Protein AF-A0AAN6SWM1-F1 (afdb_monomer_lite)

Foldseek 3Di:
DDDDLDQAFDLPPPFRGGDDDDDDPPDQDDPVPDDPNDVQSVCVSQVAPHVVGNPRDPDDGSVRVVCVLLVVDPFDAPPQWFFDAWQDDDPNHRDIDGCVRDVCGVVCDQLVLTGGNRVVVVVVVCVVSVVVVVLSVCCVVVVVADSVCPPPPPDDDDPDPPDDPPDDPDPVCVLVNVVVCVVCVVVDDQDAQDLVVLLVLLVVQLVVLVVLLVCCQQALVSVLVQLVLQVLLAPQCFAAPVRHGRPCVDPVNVLVVLLVSNLCSNLVSVVSSLLSVVLSVLSVVLNVLCVVCVVPDGSVDADDPSNLLSLLLSLVSLVVVLLVLLVVLVSRLCSHPLNVVQKHWHPDPDNPDIDMDGDPPDDDDPLRVLLVVLSCLSRVPDVSCVSCPQQNSLVVNSVSCVSPVVSVSSADPVSVVSSVVNNSSSVSVSSLCSNPPNNSSSVVVCPVCVVVSVVVSVVSVVVSVVVVCVSPDPVNSVCSVLVDCPPVQSPQPPVDDDDPVNVVSNVSNSVSSVSD

Radius of gyration: 28.06 Å; chains: 1; bounding box: 80×70×76 Å

Sequence (516 aa):
MQFRNDYRFNPFGPDGELHPLPPDDGTGPSLDDWDRDDPLSFFKLLNAGQPGGLPMPEMMDPSEVRKLVTKAIVPIILNCYVVMLNGMTGPDYDKLVAWEDHEDAFDWMHTRKQFLPGEALDILEAQDRLMKFLVHYCEKLLHDIPAADLLGDKYPVQPEPVLRSGVEPDGFDSLAVMAVMAEEAPYRPPGRLDFGRIESLLAARTSAAEDHFWSLREDSSSFNDQLLTYEEHRQEMMKDTVGKPHPALQVTKIDLFWERVIGNVLLGSHVELEVFEVLRRQAEELKRLQAKYEATLSPLKDLPQECLVAILRFRYFINQLAKDWLNDLKAMVVASLPMRSFFVRMPAEDLKMISIMGKPGLKQNAVERELIWLLQTLWEDRTDLFFARMPIIVDELERLLCAEPRARKLISGYVAGRIGDLSIMCECLRHLDIYQPWANGYENASVDREDGIKKDLDAWRDGCRGIVSTLKSKTVLTHFKLAHPTDKRFSYPTEKRRTKETVEALRQAEANLDAF

Structure (mmCIF, N/CA/C/O backbone):
data_AF-A0AAN6SWM1-F1
#
_entry.id   AF-A0AAN6SWM1-F1
#
loop_
_atom_site.group_PDB
_atom_site.id
_atom_site.type_symbol
_atom_site.label_atom_id
_atom_site.label_alt_id
_atom_site.label_comp_id
_atom_site.label_asym_id
_atom_site.label_entity_id
_atom_site.label_seq_id
_atom_site.pdbx_PDB_ins_code
_atom_site.Cartn_x
_atom_site.Cartn_y
_atom_site.Cartn_z
_atom_site.occupancy
_atom_site.B_iso_or_equiv
_atom_site.auth_seq_id
_atom_site.auth_comp_id
_atom_site.auth_asym_id
_atom_site.auth_atom_id
_atom_site.pdbx_PDB_model_num
ATOM 1 N N . MET A 1 1 ? -4.529 -32.699 -8.839 1.00 28.41 1 MET A N 1
ATOM 2 C CA . MET A 1 1 ? -3.334 -32.874 -7.992 1.00 28.41 1 MET A CA 1
ATOM 3 C C . MET A 1 1 ? -3.693 -32.426 -6.587 1.00 28.41 1 MET A C 1
ATOM 5 O O . MET A 1 1 ? -4.240 -31.342 -6.450 1.00 28.41 1 MET A O 1
ATOM 9 N N . GLN A 1 2 ? -3.513 -33.277 -5.576 1.00 21.08 2 GLN A N 1
ATOM 10 C CA . GLN A 1 2 ? -3.610 -32.856 -4.174 1.00 21.08 2 GLN A CA 1
ATOM 11 C C . GLN A 1 2 ? -2.311 -32.130 -3.811 1.00 21.08 2 GLN A C 1
ATOM 13 O O . GLN A 1 2 ? -1.235 -32.643 -4.104 1.00 21.08 2 GLN A O 1
ATOM 18 N N . PHE A 1 3 ? -2.424 -30.940 -3.222 1.00 25.34 3 PHE A N 1
ATOM 19 C CA . PHE A 1 3 ? -1.291 -30.120 -2.795 1.00 25.34 3 PHE A CA 1
ATOM 20 C C . PHE A 1 3 ? -0.489 -30.837 -1.696 1.00 25.34 3 PHE A C 1
ATOM 22 O O . PHE A 1 3 ? -1.066 -31.296 -0.705 1.00 25.34 3 PHE A O 1
ATOM 29 N N . ARG A 1 4 ? 0.833 -30.952 -1.875 1.00 30.03 4 ARG A N 1
ATOM 30 C CA . ARG A 1 4 ? 1.756 -31.330 -0.796 1.00 30.03 4 ARG A CA 1
ATOM 31 C C . ARG A 1 4 ? 1.927 -30.118 0.127 1.00 30.03 4 ARG A C 1
ATOM 33 O O . ARG A 1 4 ? 2.195 -29.024 -0.345 1.00 30.03 4 ARG A O 1
ATOM 40 N N . ASN A 1 5 ? 1.723 -30.326 1.428 1.00 31.59 5 ASN A N 1
ATOM 41 C CA . ASN A 1 5 ? 1.763 -29.299 2.480 1.00 31.59 5 ASN A CA 1
ATOM 42 C C . ASN A 1 5 ? 3.121 -29.252 3.219 1.00 31.59 5 ASN A C 1
ATOM 44 O O . ASN A 1 5 ? 3.194 -28.711 4.321 1.00 31.59 5 ASN A O 1
ATOM 48 N N . ASP A 1 6 ? 4.175 -29.878 2.690 1.00 41.06 6 ASP A N 1
ATOM 49 C CA . ASP A 1 6 ? 5.495 -29.958 3.322 1.00 41.06 6 ASP A CA 1
ATOM 50 C C . ASP A 1 6 ? 6.539 -29.107 2.582 1.00 41.06 6 ASP A C 1
ATOM 52 O O . ASP A 1 6 ? 7.393 -29.631 1.879 1.00 41.06 6 ASP A O 1
ATOM 56 N N . TYR A 1 7 ? 6.475 -27.785 2.768 1.00 44.16 7 TYR A N 1
ATOM 57 C CA . TYR A 1 7 ? 7.460 -26.821 2.256 1.00 44.16 7 TYR A CA 1
ATOM 58 C C . TYR A 1 7 ? 8.823 -26.980 2.962 1.00 44.16 7 TYR A C 1
ATOM 60 O O . TYR A 1 7 ? 8.872 -27.119 4.189 1.00 44.16 7 TYR A O 1
ATOM 68 N N . ARG A 1 8 ? 9.934 -26.983 2.203 1.00 52.03 8 ARG A N 1
ATOM 69 C CA . ARG A 1 8 ? 11.279 -27.362 2.703 1.00 52.03 8 ARG A CA 1
ATOM 70 C C . ARG A 1 8 ? 12.366 -26.292 2.633 1.00 52.03 8 ARG A C 1
ATOM 72 O O . ARG A 1 8 ? 13.449 -26.548 3.158 1.00 52.03 8 ARG A O 1
ATOM 79 N N . PHE A 1 9 ? 12.091 -25.132 2.037 1.00 39.16 9 PHE A N 1
ATOM 80 C CA . PHE A 1 9 ? 13.035 -24.021 1.896 1.00 39.16 9 PHE A CA 1
ATOM 81 C C . PHE A 1 9 ? 12.544 -22.786 2.662 1.00 39.16 9 PHE A C 1
ATOM 83 O O . PHE A 1 9 ? 11.415 -22.337 2.480 1.00 39.16 9 PHE A O 1
ATOM 90 N N . ASN A 1 10 ? 13.397 -22.234 3.528 1.00 46.81 10 ASN A N 1
ATOM 91 C CA . ASN A 1 10 ? 13.127 -20.998 4.264 1.00 46.81 10 ASN A CA 1
ATOM 92 C C . ASN A 1 10 ? 14.162 -19.923 3.879 1.00 46.81 10 ASN A C 1
ATOM 94 O O . ASN A 1 10 ? 15.235 -19.881 4.492 1.00 46.81 10 ASN A O 1
ATOM 98 N N . PRO A 1 11 ? 13.861 -19.026 2.920 1.00 41.19 11 PRO A N 1
ATOM 99 C CA . PRO A 1 11 ? 14.803 -17.998 2.467 1.00 41.19 11 PRO A CA 1
ATOM 100 C C . PRO A 1 11 ? 15.173 -16.966 3.550 1.00 41.19 11 PRO A C 1
ATOM 102 O O . PRO A 1 11 ? 16.158 -16.240 3.396 1.00 41.19 11 PRO A O 1
ATOM 105 N N . PHE A 1 12 ? 14.432 -16.920 4.662 1.00 40.94 12 PHE A N 1
ATOM 106 C CA . PHE A 1 12 ? 14.623 -15.976 5.770 1.00 40.94 12 PHE A CA 1
ATOM 107 C C . PHE A 1 12 ? 15.213 -16.623 7.036 1.00 40.94 12 PHE A C 1
ATOM 109 O O . PHE A 1 12 ? 15.405 -15.948 8.051 1.00 40.94 12 PHE A O 1
ATOM 116 N N . GLY A 1 13 ? 15.537 -17.920 6.996 1.00 42.31 13 GLY A N 1
ATOM 117 C CA . GLY A 1 13 ? 16.310 -18.584 8.044 1.00 42.31 13 GLY A CA 1
ATOM 118 C C . GLY A 1 13 ? 17.751 -18.052 8.111 1.00 42.31 13 GLY A C 1
ATOM 119 O O . GLY A 1 13 ? 18.258 -17.522 7.116 1.00 42.31 13 GLY A O 1
ATOM 120 N N . PRO A 1 14 ? 18.448 -18.204 9.255 1.00 37.59 14 PRO A N 1
ATOM 121 C CA . PRO A 1 14 ? 19.836 -17.750 9.392 1.00 37.59 14 PRO A CA 1
ATOM 122 C C . PRO A 1 14 ? 20.743 -18.309 8.277 1.00 37.59 14 PRO A C 1
ATOM 124 O O . PRO A 1 14 ? 21.562 -17.562 7.734 1.00 37.59 14 PRO A O 1
ATOM 127 N N . ASP A 1 15 ? 20.478 -19.546 7.836 1.00 39.56 15 ASP A N 1
ATOM 128 C CA . ASP A 1 15 ? 21.304 -20.276 6.865 1.00 39.56 15 ASP A CA 1
ATOM 129 C C . ASP A 1 15 ? 20.562 -20.741 5.591 1.00 39.56 15 ASP A C 1
ATOM 131 O O . ASP A 1 15 ? 21.163 -21.398 4.750 1.00 39.56 15 ASP A O 1
ATOM 135 N N . GLY A 1 16 ? 19.274 -20.414 5.406 1.00 41.81 16 GLY A N 1
ATOM 136 C CA . GLY A 1 16 ? 18.518 -20.892 4.232 1.00 41.81 16 GLY A CA 1
ATOM 137 C C . GLY A 1 16 ? 18.381 -22.423 4.166 1.00 41.81 16 GLY A C 1
ATOM 138 O O . GLY A 1 16 ? 18.566 -23.015 3.107 1.00 41.81 16 GLY A O 1
ATOM 139 N N . GLU A 1 17 ? 18.139 -23.078 5.308 1.00 41.09 17 GLU A N 1
ATOM 140 C CA . GLU A 1 17 ? 18.236 -24.538 5.443 1.00 41.09 17 GLU A CA 1
ATOM 141 C C . GLU A 1 17 ? 17.184 -25.307 4.615 1.00 41.09 17 GLU A C 1
ATOM 143 O O . GLU A 1 17 ? 15.992 -25.003 4.670 1.00 41.09 17 GLU A O 1
ATOM 148 N N . LEU A 1 18 ? 17.640 -26.349 3.906 1.00 41.22 18 LEU A N 1
ATOM 149 C CA . LEU A 1 18 ? 16.820 -27.368 3.237 1.00 41.22 18 LEU A CA 1
ATOM 150 C C . LEU A 1 18 ? 16.525 -28.534 4.199 1.00 41.22 18 LEU A C 1
ATOM 152 O O . LEU A 1 18 ? 17.447 -29.109 4.786 1.00 41.22 18 LEU A O 1
ATOM 156 N N . HIS A 1 19 ? 15.262 -28.948 4.332 1.00 40.94 19 HIS A N 1
ATOM 157 C CA . HIS A 1 19 ? 14.921 -30.181 5.060 1.00 40.94 19 HIS A CA 1
ATOM 158 C C . HIS A 1 19 ? 15.366 -31.457 4.296 1.00 40.94 19 HIS A C 1
ATOM 160 O O . HIS A 1 19 ? 15.303 -31.484 3.066 1.00 40.94 19 HIS A O 1
ATOM 166 N N . PRO A 1 20 ? 15.787 -32.546 4.982 1.00 39.88 20 PRO A N 1
ATOM 167 C CA . PRO A 1 20 ? 16.290 -33.758 4.324 1.00 39.88 20 PRO A CA 1
ATOM 168 C C . PRO A 1 20 ? 15.231 -34.476 3.471 1.00 39.88 20 PRO A C 1
ATOM 170 O O . PRO A 1 20 ? 14.063 -34.550 3.852 1.00 39.88 20 PRO A O 1
ATOM 173 N N . LEU A 1 21 ? 15.657 -35.071 2.350 1.00 44.38 21 LEU A N 1
ATOM 174 C CA . LEU A 1 21 ? 14.799 -35.878 1.474 1.00 44.38 21 LEU A CA 1
ATOM 175 C C . LEU A 1 21 ? 14.307 -37.167 2.173 1.00 44.38 21 LEU A C 1
ATOM 177 O O . LEU A 1 21 ? 15.077 -37.782 2.919 1.00 44.38 21 LEU A O 1
ATOM 181 N N . PRO A 1 22 ? 13.064 -37.627 1.918 1.00 40.44 22 PRO A N 1
ATOM 182 C CA . PRO A 1 22 ? 12.662 -38.991 2.239 1.00 40.44 22 PRO A CA 1
ATOM 183 C C . PRO A 1 22 ? 13.507 -39.997 1.434 1.00 40.44 22 PRO A C 1
ATOM 185 O O . PRO A 1 22 ? 14.000 -39.660 0.356 1.00 40.44 22 PRO A O 1
ATOM 188 N N . PRO A 1 23 ? 13.716 -41.216 1.960 1.00 38.03 23 PRO A N 1
ATOM 189 C CA . PRO A 1 23 ? 14.554 -42.220 1.315 1.00 38.03 23 PRO A CA 1
ATOM 190 C C . PRO A 1 23 ? 13.998 -42.642 -0.052 1.00 38.03 23 PRO A C 1
ATOM 192 O O . PRO A 1 23 ? 12.800 -42.877 -0.191 1.00 38.03 23 PRO A O 1
ATOM 195 N N . ASP A 1 24 ? 14.914 -42.744 -1.015 1.00 44.47 24 ASP A N 1
ATOM 196 C CA . ASP A 1 24 ? 14.725 -43.144 -2.414 1.00 44.47 24 ASP A CA 1
ATOM 197 C C . ASP A 1 24 ? 14.036 -44.520 -2.521 1.00 44.47 24 ASP A C 1
ATOM 199 O O . ASP A 1 24 ? 14.539 -45.516 -1.990 1.00 44.47 24 ASP A O 1
ATOM 203 N N . ASP A 1 25 ? 12.869 -44.575 -3.168 1.00 42.78 25 ASP A N 1
ATOM 204 C CA . ASP A 1 25 ? 12.069 -45.791 -3.362 1.00 42.78 25 ASP A CA 1
ATOM 205 C C . ASP A 1 25 ? 12.400 -46.535 -4.669 1.00 42.78 25 ASP A C 1
ATOM 207 O O . ASP A 1 25 ? 11.797 -47.568 -4.973 1.00 42.78 25 ASP A O 1
ATOM 211 N N . GLY A 1 26 ? 13.425 -46.090 -5.407 1.00 42.19 26 GLY A N 1
ATOM 212 C CA . GLY A 1 26 ? 13.974 -46.816 -6.552 1.00 42.19 26 GLY A CA 1
ATOM 213 C C . GLY A 1 26 ? 13.126 -46.739 -7.822 1.00 42.19 26 GLY A C 1
ATOM 214 O O . GLY A 1 26 ? 13.437 -47.417 -8.806 1.00 42.19 26 GLY A O 1
ATOM 215 N N . THR A 1 27 ? 12.085 -45.908 -7.842 1.00 43.12 27 THR A N 1
ATOM 216 C CA . THR A 1 27 ? 11.450 -45.458 -9.082 1.00 43.12 27 THR A CA 1
ATOM 217 C C . THR A 1 27 ? 12.190 -44.227 -9.599 1.00 43.12 27 THR A C 1
ATOM 219 O O . THR A 1 27 ? 12.358 -43.251 -8.881 1.00 43.12 27 THR A O 1
ATOM 222 N N . GLY A 1 28 ? 12.701 -44.286 -10.835 1.00 44.62 28 GLY A N 1
ATOM 223 C CA . GLY A 1 28 ? 13.412 -43.157 -11.448 1.00 44.62 28 GLY A CA 1
ATOM 224 C C . GLY A 1 28 ? 12.576 -41.865 -11.419 1.00 44.62 28 GLY A C 1
ATOM 225 O O . GLY A 1 28 ? 11.347 -41.945 -11.431 1.00 44.62 28 GLY A O 1
ATOM 226 N N . PRO A 1 29 ? 13.217 -40.685 -11.379 1.00 42.75 29 PRO A N 1
ATOM 227 C CA . PRO A 1 29 ? 12.541 -39.446 -11.008 1.00 42.75 29 PRO A CA 1
ATOM 228 C C . PRO A 1 29 ? 11.472 -39.037 -12.034 1.00 42.75 29 PRO A C 1
ATOM 230 O O . PRO A 1 29 ? 11.762 -38.904 -13.225 1.00 42.75 29 PRO A O 1
ATOM 233 N N . SER A 1 30 ? 10.241 -38.823 -11.559 1.00 47.06 30 SER A N 1
ATOM 234 C CA . SER A 1 30 ? 9.141 -38.221 -12.320 1.00 47.06 30 SER A CA 1
ATOM 235 C C . SER A 1 30 ? 9.148 -36.699 -12.144 1.00 47.06 30 SER A C 1
ATOM 237 O O . SER A 1 30 ? 9.425 -36.201 -11.057 1.00 47.06 30 SER A O 1
ATOM 239 N N . LEU A 1 31 ? 8.784 -35.944 -13.188 1.00 46.75 31 LEU A N 1
ATOM 240 C CA . LEU A 1 31 ? 8.546 -34.491 -13.102 1.00 46.75 31 LEU A CA 1
ATOM 241 C C . LEU A 1 31 ? 7.454 -34.131 -12.076 1.00 46.75 31 LEU A C 1
ATOM 243 O O . LEU A 1 31 ? 7.448 -33.015 -11.563 1.00 46.75 31 LEU A O 1
ATOM 247 N N . ASP A 1 32 ? 6.570 -35.078 -11.747 1.00 48.16 32 ASP A N 1
ATOM 248 C CA . ASP A 1 32 ? 5.532 -34.914 -10.723 1.00 48.16 32 ASP A CA 1
ATOM 249 C C . ASP A 1 32 ? 6.088 -34.885 -9.283 1.00 48.16 32 ASP A C 1
ATOM 251 O O . ASP A 1 32 ? 5.387 -34.445 -8.371 1.00 48.16 32 ASP A O 1
ATOM 255 N N . ASP A 1 33 ? 7.339 -35.313 -9.073 1.00 49.31 33 ASP A N 1
ATOM 256 C CA . ASP A 1 33 ? 8.024 -35.312 -7.771 1.00 49.31 33 ASP A CA 1
ATOM 257 C C . ASP A 1 33 ? 8.928 -34.082 -7.561 1.00 49.31 33 ASP A C 1
ATOM 259 O O . ASP A 1 33 ? 9.636 -33.995 -6.554 1.00 49.31 33 ASP A O 1
ATOM 263 N N . TRP A 1 34 ? 8.912 -33.125 -8.498 1.00 51.28 34 TRP A N 1
ATOM 264 C CA . TRP A 1 34 ? 9.689 -31.889 -8.412 1.00 51.28 34 TRP A CA 1
ATOM 265 C C . TRP A 1 34 ? 9.189 -30.973 -7.283 1.00 51.28 34 TRP A C 1
ATOM 267 O O . TRP A 1 34 ? 8.040 -30.524 -7.279 1.00 51.28 34 TRP A O 1
ATOM 277 N N . ASP A 1 35 ? 10.090 -30.651 -6.352 1.00 54.03 35 ASP A N 1
ATOM 278 C CA . ASP A 1 35 ? 9.889 -29.624 -5.333 1.00 54.03 35 ASP A CA 1
ATOM 279 C C . ASP A 1 35 ? 10.167 -28.231 -5.923 1.00 54.03 35 ASP A C 1
ATOM 281 O O . ASP A 1 35 ? 11.312 -27.879 -6.225 1.00 54.03 35 ASP A O 1
ATOM 285 N N . ARG A 1 36 ? 9.105 -27.437 -6.099 1.00 47.22 36 ARG A N 1
ATOM 286 C CA . ARG A 1 36 ? 9.170 -26.089 -6.686 1.00 47.22 36 ARG A CA 1
ATOM 287 C C . ARG A 1 36 ? 9.985 -25.105 -5.842 1.00 47.22 36 ARG A C 1
ATOM 289 O O . ARG A 1 36 ? 10.477 -24.128 -6.401 1.00 47.22 36 ARG A O 1
ATOM 296 N N . ASP A 1 37 ? 10.173 -25.391 -4.554 1.00 42.38 37 ASP A N 1
ATOM 297 C CA . ASP A 1 37 ? 10.917 -24.539 -3.624 1.00 42.38 37 ASP A CA 1
ATOM 298 C C . ASP A 1 37 ? 12.392 -24.950 -3.478 1.00 42.38 37 ASP A C 1
ATOM 300 O O . ASP A 1 37 ? 13.190 -24.192 -2.926 1.00 42.38 37 ASP A O 1
ATOM 304 N N . ASP A 1 38 ? 12.786 -26.118 -4.004 1.00 51.94 38 ASP A N 1
ATOM 305 C CA . ASP A 1 38 ? 14.187 -26.527 -4.132 1.00 51.94 38 ASP A CA 1
ATOM 306 C C . ASP A 1 38 ? 14.607 -26.530 -5.612 1.00 51.94 38 ASP A C 1
ATOM 308 O O . ASP A 1 38 ? 14.530 -27.568 -6.285 1.00 51.94 38 ASP A O 1
ATOM 312 N N . PRO A 1 39 ? 15.114 -25.403 -6.145 1.00 54.12 39 PRO A N 1
ATOM 313 C CA . PRO A 1 39 ? 15.601 -25.358 -7.517 1.00 54.12 39 PRO A CA 1
ATOM 314 C C . PRO A 1 39 ? 16.728 -26.376 -7.773 1.00 54.12 39 PRO A C 1
ATOM 316 O O . PRO A 1 39 ? 16.870 -26.841 -8.903 1.00 54.12 39 PRO A O 1
ATOM 319 N N . LEU A 1 40 ? 17.496 -26.806 -6.757 1.00 57.34 40 LEU A N 1
ATOM 320 C CA . LEU A 1 40 ? 18.532 -27.838 -6.926 1.00 57.34 40 LEU A CA 1
ATOM 321 C C . LEU A 1 40 ? 17.933 -29.222 -7.186 1.00 57.34 40 LEU A C 1
ATOM 323 O O . LEU A 1 40 ? 18.541 -30.011 -7.918 1.00 57.34 40 LEU A O 1
ATOM 327 N N . SER A 1 41 ? 16.765 -29.529 -6.612 1.00 60.03 41 SER A N 1
ATOM 328 C CA . SER A 1 41 ? 16.040 -30.775 -6.889 1.00 60.03 41 SER A CA 1
ATOM 329 C C . SER A 1 41 ? 15.690 -30.878 -8.374 1.00 60.03 41 SER A C 1
ATOM 331 O O . SER A 1 41 ? 15.884 -31.931 -8.981 1.00 60.03 41 SER A O 1
ATOM 333 N N . PHE A 1 42 ? 15.313 -29.753 -8.986 1.00 61.47 42 PHE A N 1
ATOM 334 C CA . PHE A 1 42 ? 15.018 -29.653 -10.410 1.00 61.47 42 PHE A CA 1
ATOM 335 C C . PHE A 1 42 ? 16.249 -29.890 -11.286 1.00 61.47 42 PHE A C 1
ATOM 337 O O . PHE A 1 42 ? 16.209 -30.693 -12.218 1.00 61.47 42 PHE A O 1
ATOM 344 N N . PHE A 1 43 ? 17.376 -29.242 -10.972 1.00 60.72 43 PHE A N 1
ATOM 345 C CA . PHE A 1 43 ? 18.620 -29.439 -11.723 1.00 60.72 43 PHE A CA 1
ATOM 346 C C . PHE A 1 43 ? 19.096 -30.896 -11.659 1.00 60.72 43 PHE A C 1
ATOM 348 O O . PHE A 1 43 ? 19.501 -31.456 -12.678 1.00 60.72 43 PHE A O 1
ATOM 355 N N . LYS A 1 44 ? 18.972 -31.554 -10.499 1.00 65.25 44 LYS A N 1
ATOM 356 C CA . LYS A 1 44 ? 19.257 -32.992 -10.361 1.00 65.25 44 LYS A CA 1
ATOM 357 C C . LYS A 1 44 ? 18.313 -33.849 -11.209 1.00 65.25 44 LYS A C 1
ATOM 359 O O . LYS A 1 44 ? 18.775 -34.798 -11.838 1.00 65.25 44 LYS A O 1
ATOM 364 N N . LEU A 1 45 ? 17.029 -33.489 -11.278 1.00 63.16 45 LEU A N 1
ATOM 365 C CA . LEU A 1 45 ? 16.019 -34.161 -12.106 1.00 63.16 45 LEU A CA 1
ATOM 366 C C . LEU A 1 45 ? 16.344 -34.075 -13.609 1.00 63.16 45 LEU A C 1
ATOM 368 O O . LEU A 1 45 ? 16.068 -35.002 -14.368 1.00 63.16 45 LEU A O 1
ATOM 372 N N . LEU A 1 46 ? 17.023 -33.004 -14.030 1.00 60.53 46 LEU A N 1
ATOM 373 C CA . LEU A 1 46 ? 17.545 -32.818 -15.389 1.00 60.53 46 LEU A CA 1
ATOM 374 C C . LEU A 1 46 ? 18.925 -33.458 -15.630 1.00 60.53 46 LEU A C 1
ATOM 376 O O . LEU A 1 46 ? 19.542 -33.217 -16.668 1.00 60.53 46 LEU A O 1
ATOM 380 N N . ASN A 1 47 ? 19.416 -34.295 -14.711 1.00 62.16 47 ASN A N 1
ATOM 381 C CA . ASN A 1 47 ? 20.764 -34.876 -14.734 1.00 62.16 47 ASN A CA 1
ATOM 382 C C . ASN A 1 47 ? 21.895 -33.831 -14.719 1.00 62.16 47 ASN A C 1
ATOM 384 O O . ASN A 1 47 ? 22.989 -34.098 -15.228 1.00 62.16 47 ASN A O 1
ATOM 388 N N . ALA A 1 48 ? 21.672 -32.648 -14.138 1.00 57.44 48 ALA A N 1
ATOM 389 C CA . ALA A 1 48 ? 22.747 -31.681 -13.976 1.00 57.44 48 ALA A CA 1
ATOM 390 C C . ALA A 1 48 ? 23.826 -32.218 -13.009 1.00 57.44 48 ALA A C 1
ATOM 392 O O . ALA A 1 48 ? 23.519 -32.795 -11.966 1.00 57.44 48 ALA A O 1
ATOM 393 N N . GLY A 1 49 ? 25.101 -32.061 -13.369 1.00 57.84 49 GLY A N 1
ATOM 394 C CA . GLY A 1 49 ? 26.262 -32.578 -12.638 1.00 57.84 49 GLY A CA 1
ATOM 395 C C . GLY A 1 49 ? 26.661 -34.024 -12.971 1.00 57.84 49 GLY A C 1
ATOM 396 O O . GLY A 1 49 ? 27.670 -34.495 -12.450 1.00 57.84 49 GLY A O 1
ATOM 397 N N . GLN A 1 50 ? 25.921 -34.726 -13.840 1.00 63.53 50 GLN A N 1
ATOM 398 C CA . GLN A 1 50 ? 26.258 -36.081 -14.307 1.00 63.53 50 GLN A CA 1
ATOM 399 C C . GLN A 1 50 ? 27.045 -36.059 -15.636 1.00 63.53 50 GLN A C 1
ATOM 401 O O . GLN A 1 50 ? 26.907 -35.114 -16.417 1.00 63.53 50 GLN A O 1
ATOM 406 N N . PRO A 1 51 ? 27.855 -37.093 -15.949 1.00 46.00 51 PRO A N 1
ATOM 407 C CA . PRO A 1 51 ? 28.582 -37.175 -17.217 1.00 46.00 51 PRO A CA 1
ATOM 408 C C . PRO A 1 51 ? 27.632 -37.128 -18.426 1.00 46.00 51 PRO A C 1
ATOM 410 O O . PRO A 1 51 ? 26.799 -38.014 -18.601 1.00 46.00 51 PRO A O 1
ATOM 413 N N . GLY A 1 52 ? 27.766 -36.097 -19.265 1.00 56.12 52 GLY A N 1
ATOM 414 C CA . GLY A 1 52 ? 26.898 -35.871 -20.430 1.00 56.12 52 GLY A CA 1
ATOM 415 C C . GLY A 1 52 ? 25.589 -35.119 -20.140 1.00 56.12 52 GLY A C 1
ATOM 416 O O . GLY A 1 52 ? 24.794 -34.946 -21.061 1.00 56.12 52 GLY A O 1
ATOM 417 N N . GLY A 1 53 ? 25.362 -34.676 -18.898 1.00 55.16 53 GLY A N 1
ATOM 418 C CA . GLY A 1 53 ? 24.251 -33.802 -18.505 1.00 55.16 53 GLY A CA 1
ATOM 419 C C . GLY A 1 53 ? 24.645 -32.323 -18.406 1.00 55.16 53 GLY A C 1
ATOM 420 O O . GLY A 1 53 ? 25.789 -31.952 -18.676 1.00 55.16 53 GLY A O 1
ATOM 421 N N . LEU A 1 54 ? 23.693 -31.467 -18.015 1.00 52.03 54 LEU A N 1
ATOM 422 C CA . LEU A 1 54 ? 23.953 -30.046 -17.746 1.00 52.03 54 LEU A CA 1
ATOM 423 C C . LEU A 1 54 ? 25.049 -29.884 -16.675 1.00 52.03 54 LEU A C 1
ATOM 425 O O . LEU A 1 54 ? 25.103 -30.674 -15.736 1.00 52.03 54 LEU A O 1
ATOM 429 N N . PRO A 1 55 ? 25.917 -28.865 -16.736 1.00 59.59 55 PRO A N 1
ATOM 430 C CA . PRO A 1 55 ? 26.733 -28.520 -15.580 1.00 59.59 55 PRO A CA 1
ATOM 431 C C . PRO A 1 55 ? 25.813 -28.104 -14.426 1.00 59.59 55 PRO A C 1
ATOM 433 O O . PRO A 1 55 ? 24.837 -27.381 -14.631 1.00 59.59 55 PRO A O 1
ATOM 436 N N . MET A 1 56 ? 26.109 -28.576 -13.214 1.00 61.00 56 MET A N 1
ATOM 437 C CA . MET A 1 56 ? 25.388 -28.114 -12.030 1.00 61.00 56 MET A CA 1
ATOM 438 C C . MET A 1 56 ? 25.660 -26.612 -11.865 1.00 61.00 56 MET A C 1
ATOM 440 O O . MET A 1 56 ? 26.837 -26.235 -11.872 1.00 61.00 56 MET A O 1
ATOM 444 N N . PRO A 1 57 ? 24.632 -25.753 -11.746 1.00 57.72 57 PRO A N 1
ATOM 445 C CA . PRO A 1 57 ? 24.864 -24.337 -11.526 1.00 57.72 57 PRO A CA 1
ATOM 446 C C . PRO A 1 57 ? 25.607 -24.159 -10.206 1.00 57.72 57 PRO A C 1
ATOM 448 O O . PRO A 1 57 ? 25.195 -24.693 -9.174 1.00 57.72 57 PRO A O 1
ATOM 451 N N . GLU A 1 58 ? 26.698 -23.403 -10.235 1.00 58.75 58 GLU A N 1
ATOM 452 C CA . GLU A 1 58 ? 27.306 -22.908 -9.009 1.00 58.75 58 GLU A CA 1
ATOM 453 C C . GLU A 1 58 ? 26.341 -21.878 -8.420 1.00 58.75 58 GLU A C 1
ATOM 455 O O . GLU A 1 58 ? 26.165 -20.789 -8.975 1.00 58.75 58 GLU A O 1
ATOM 460 N N . MET A 1 59 ? 25.631 -22.289 -7.369 1.00 53.47 59 MET A N 1
ATOM 461 C CA . MET A 1 59 ? 24.707 -21.433 -6.641 1.00 53.47 59 MET A CA 1
ATOM 462 C C . MET A 1 59 ? 25.517 -20.589 -5.668 1.00 53.47 59 MET A C 1
ATOM 464 O O . MET A 1 59 ? 26.271 -21.119 -4.853 1.00 53.47 59 MET A O 1
ATOM 468 N N . MET A 1 60 ? 25.343 -19.277 -5.763 1.00 50.81 60 MET A N 1
ATOM 469 C CA . MET A 1 60 ? 25.900 -18.340 -4.801 1.00 50.81 60 MET A CA 1
ATOM 470 C C . MET A 1 60 ? 25.286 -18.629 -3.424 1.00 50.81 60 MET A C 1
ATOM 472 O O . MET A 1 60 ? 24.071 -18.818 -3.310 1.00 50.81 60 MET A O 1
ATOM 476 N N . ASP A 1 61 ? 26.118 -18.696 -2.384 1.00 56.28 61 ASP A N 1
ATOM 477 C CA . ASP A 1 61 ? 25.646 -18.954 -1.022 1.00 56.28 61 ASP A CA 1
ATOM 478 C C . ASP A 1 61 ? 24.618 -17.877 -0.613 1.00 56.28 61 ASP A C 1
ATOM 480 O O . ASP A 1 61 ? 24.798 -16.707 -0.967 1.00 56.28 61 ASP A O 1
ATOM 484 N N . PRO A 1 62 ? 23.551 -18.193 0.147 1.00 49.06 62 PRO A N 1
ATOM 485 C CA . PRO A 1 62 ? 22.575 -17.191 0.579 1.00 49.06 62 PRO A CA 1
ATOM 486 C C . PRO A 1 62 ? 23.207 -15.971 1.267 1.00 49.06 62 PRO A C 1
ATOM 488 O O . PRO A 1 62 ? 22.712 -14.850 1.133 1.00 49.06 62 PRO A O 1
ATOM 491 N N . SER A 1 63 ? 24.329 -16.140 1.977 1.00 47.94 63 SER A N 1
ATOM 492 C CA . SER A 1 63 ? 25.084 -15.019 2.545 1.00 47.94 63 SER A CA 1
ATOM 493 C C . SER A 1 63 ? 25.761 -14.152 1.481 1.00 47.94 63 SER A C 1
ATOM 495 O O . SER A 1 63 ? 25.860 -12.942 1.669 1.00 47.94 63 SER A O 1
ATOM 497 N N . GLU A 1 64 ? 26.194 -14.725 0.363 1.00 54.47 64 GLU A N 1
ATOM 498 C CA . GLU A 1 64 ? 26.764 -14.008 -0.776 1.00 54.47 64 GLU A CA 1
ATOM 499 C C . GLU A 1 64 ? 25.690 -13.320 -1.620 1.00 54.47 64 GLU A C 1
ATOM 501 O O . GLU A 1 64 ? 25.860 -12.147 -1.946 1.00 54.47 64 GLU A O 1
ATOM 506 N N . VAL A 1 65 ? 24.536 -13.959 -1.843 1.00 53.69 65 VAL A N 1
ATOM 507 C CA . VAL A 1 65 ? 23.368 -13.311 -2.468 1.00 53.69 65 VAL A CA 1
ATOM 508 C C . VAL A 1 65 ? 22.932 -12.106 -1.636 1.00 53.69 65 VAL A C 1
ATOM 510 O O . VAL A 1 65 ? 22.769 -11.007 -2.164 1.00 53.69 65 VAL A O 1
ATOM 513 N N . ARG A 1 66 ? 22.833 -12.264 -0.307 1.00 51.16 66 ARG A N 1
ATOM 514 C CA . ARG A 1 66 ? 22.557 -11.144 0.606 1.00 51.16 66 ARG A CA 1
ATOM 515 C C . ARG A 1 66 ? 23.616 -10.055 0.499 1.00 51.16 66 ARG A C 1
ATOM 517 O O . ARG A 1 66 ? 23.258 -8.882 0.473 1.00 51.16 66 ARG A O 1
ATOM 524 N N . LYS A 1 67 ? 24.904 -10.396 0.397 1.00 53.19 67 LYS A N 1
ATOM 525 C CA . LYS A 1 67 ? 25.964 -9.399 0.181 1.00 53.19 67 LYS A CA 1
ATOM 526 C C . LYS A 1 67 ? 25.810 -8.678 -1.162 1.00 53.19 67 LYS A C 1
ATOM 528 O O . LYS A 1 67 ? 26.036 -7.477 -1.213 1.00 53.19 67 LYS A O 1
ATOM 533 N N . LEU A 1 68 ? 25.395 -9.357 -2.226 1.00 54.44 68 LEU A N 1
ATOM 534 C CA . LEU A 1 68 ? 25.187 -8.745 -3.540 1.00 54.44 68 LEU A CA 1
ATOM 535 C C . LEU A 1 68 ? 23.977 -7.791 -3.528 1.00 54.44 68 LEU A C 1
ATOM 537 O O . LEU A 1 68 ? 24.094 -6.634 -3.929 1.00 54.44 68 LEU A O 1
ATOM 541 N N . VAL A 1 69 ? 22.855 -8.218 -2.936 1.00 50.06 69 VAL A N 1
ATOM 542 C CA . VAL A 1 69 ? 21.632 -7.404 -2.767 1.00 50.06 69 VAL A CA 1
ATOM 543 C C . VAL A 1 69 ? 21.861 -6.204 -1.837 1.00 50.06 69 VAL A C 1
ATOM 545 O O . VAL A 1 69 ? 21.367 -5.107 -2.094 1.00 50.06 69 VAL A O 1
ATOM 548 N N . THR A 1 70 ? 22.665 -6.369 -0.783 1.00 50.06 70 THR A N 1
ATOM 549 C CA . THR A 1 70 ? 23.035 -5.282 0.148 1.00 50.06 70 THR A CA 1
ATOM 550 C C . THR A 1 70 ? 24.179 -4.398 -0.358 1.00 50.06 70 THR A C 1
ATOM 552 O O . THR A 1 70 ? 24.586 -3.475 0.348 1.00 50.06 70 THR A O 1
ATOM 555 N N . LYS A 1 71 ? 24.695 -4.639 -1.576 1.00 52.66 71 LYS A N 1
ATOM 556 C CA . LYS A 1 71 ? 25.872 -3.959 -2.158 1.00 52.66 71 LYS A CA 1
ATOM 557 C C . LYS A 1 71 ? 27.177 -4.144 -1.365 1.00 52.66 71 LYS A C 1
ATOM 559 O O . LYS A 1 71 ? 28.111 -3.361 -1.514 1.00 52.66 71 LYS A O 1
ATOM 564 N N . ALA A 1 72 ? 27.260 -5.166 -0.517 1.00 45.06 72 ALA A N 1
ATOM 565 C CA . ALA A 1 72 ? 28.491 -5.573 0.155 1.00 45.06 72 ALA A CA 1
ATOM 566 C C . ALA A 1 72 ? 29.475 -6.298 -0.789 1.00 45.06 72 ALA A C 1
ATOM 568 O O . ALA A 1 72 ? 30.668 -6.341 -0.492 1.00 45.06 72 ALA A O 1
ATOM 569 N N . ILE A 1 73 ? 29.003 -6.823 -1.928 1.00 48.75 73 ILE A N 1
ATOM 570 C CA . ILE A 1 73 ? 29.843 -7.181 -3.083 1.00 48.75 73 ILE A CA 1
ATOM 571 C C . ILE A 1 73 ? 29.712 -6.060 -4.117 1.00 48.75 73 ILE A C 1
ATOM 573 O O . ILE A 1 73 ? 28.608 -5.718 -4.536 1.00 48.75 73 ILE A O 1
ATOM 577 N N . VAL A 1 74 ? 30.845 -5.475 -4.500 1.00 58.22 74 VAL A N 1
ATOM 578 C CA . VAL A 1 74 ? 30.924 -4.449 -5.544 1.00 58.22 74 VAL A CA 1
ATOM 579 C C . VAL A 1 74 ? 31.305 -5.157 -6.847 1.00 58.22 74 VAL A C 1
ATOM 581 O O . VAL A 1 74 ? 32.367 -5.786 -6.870 1.00 58.22 74 VAL A O 1
ATOM 584 N N . PRO A 1 75 ? 30.481 -5.083 -7.910 1.00 63.41 75 PRO A N 1
ATOM 585 C CA . PRO A 1 75 ? 30.827 -5.646 -9.211 1.00 63.41 75 PRO A CA 1
ATOM 586 C C . PRO A 1 75 ? 32.181 -5.124 -9.695 1.00 63.41 75 PRO A C 1
ATOM 588 O O . PRO A 1 75 ? 32.569 -3.996 -9.379 1.00 63.41 75 PRO A O 1
ATOM 591 N N . ILE A 1 76 ? 32.911 -5.932 -10.467 1.00 70.06 76 ILE A N 1
ATOM 592 C CA . ILE A 1 76 ? 34.238 -5.555 -10.969 1.00 70.06 76 ILE A CA 1
ATOM 593 C C . ILE A 1 76 ? 34.134 -4.244 -11.763 1.00 70.06 76 ILE A C 1
ATOM 595 O O . ILE A 1 76 ? 33.406 -4.144 -12.751 1.00 70.06 76 ILE A O 1
ATOM 599 N N . ILE A 1 77 ? 34.881 -3.227 -11.332 1.00 71.31 77 ILE A N 1
ATOM 600 C CA . ILE A 1 77 ? 34.885 -1.912 -11.976 1.00 71.31 77 ILE A CA 1
ATOM 601 C C . ILE A 1 77 ? 36.009 -1.876 -13.008 1.00 71.31 77 ILE A C 1
ATOM 603 O O . ILE A 1 77 ? 37.188 -1.839 -12.656 1.00 71.31 77 ILE A O 1
ATOM 607 N N . LEU A 1 78 ? 35.642 -1.821 -14.286 1.00 81.94 78 LEU A N 1
ATOM 608 C CA . LEU A 1 78 ? 36.546 -1.387 -15.344 1.00 81.94 78 LEU A CA 1
ATOM 609 C C . LEU A 1 78 ? 36.306 0.108 -15.586 1.00 81.94 78 LEU A C 1
ATOM 611 O O . LEU A 1 78 ? 35.293 0.508 -16.157 1.00 81.94 78 LEU A O 1
ATOM 615 N N . ASN A 1 79 ? 37.221 0.931 -15.073 1.00 81.19 79 ASN A N 1
ATOM 616 C CA . ASN A 1 79 ? 37.077 2.384 -15.079 1.00 81.19 79 ASN A CA 1
ATOM 617 C C . ASN A 1 79 ? 37.074 2.955 -16.505 1.00 81.19 79 ASN A C 1
ATOM 619 O O . ASN A 1 79 ? 37.871 2.524 -17.331 1.00 81.19 79 ASN A O 1
ATOM 623 N N . CYS A 1 80 ? 36.247 3.973 -16.742 1.00 86.69 80 CYS A N 1
ATOM 624 C CA . CYS A 1 80 ? 36.066 4.653 -18.028 1.00 86.69 80 CYS A CA 1
ATOM 625 C C . CYS A 1 80 ? 35.360 3.855 -19.140 1.00 86.69 80 CYS A C 1
ATOM 627 O O . CYS A 1 80 ? 35.476 4.220 -20.310 1.00 86.69 80 CYS A O 1
ATOM 629 N N . TYR A 1 81 ? 34.620 2.798 -18.794 1.00 88.50 81 TYR A N 1
ATOM 630 C CA . TYR A 1 81 ? 33.858 2.005 -19.760 1.00 88.50 81 TYR A CA 1
ATOM 631 C C . TYR A 1 81 ? 32.413 1.775 -19.318 1.00 88.50 81 TYR A C 1
ATOM 633 O O . TYR A 1 81 ? 32.097 1.772 -18.127 1.00 88.50 81 TYR A O 1
ATOM 641 N N . VAL A 1 82 ? 31.551 1.532 -20.301 1.00 89.19 82 VAL A N 1
ATOM 642 C CA . VAL A 1 82 ? 30.174 1.048 -20.139 1.00 89.19 82 VAL A CA 1
ATOM 643 C C . VAL A 1 82 ? 29.912 -0.089 -21.119 1.00 89.19 82 VAL A C 1
ATOM 645 O O . VAL A 1 82 ? 30.562 -0.174 -22.161 1.00 89.19 82 VAL A O 1
ATOM 648 N N . VAL A 1 83 ? 28.962 -0.961 -20.796 1.00 89.56 83 VAL A N 1
ATOM 649 C CA . VAL A 1 83 ? 28.501 -2.022 -21.699 1.00 89.56 83 VAL A CA 1
ATOM 650 C C . VAL A 1 83 ? 27.062 -1.745 -22.106 1.00 89.56 83 VAL A C 1
ATOM 652 O O . VAL A 1 83 ? 26.199 -1.519 -21.255 1.00 89.56 83 VAL A O 1
ATOM 655 N N . MET A 1 84 ? 26.805 -1.763 -23.414 1.00 87.69 84 MET A N 1
ATOM 656 C CA . MET A 1 84 ? 25.473 -1.535 -23.967 1.00 87.69 84 MET A CA 1
ATOM 657 C C . MET A 1 84 ? 24.665 -2.834 -23.992 1.00 87.69 84 MET A C 1
ATOM 659 O O . MET A 1 84 ? 25.008 -3.773 -24.706 1.00 87.69 84 MET A O 1
ATOM 663 N N . LEU A 1 85 ? 23.566 -2.871 -23.238 1.00 85.06 85 LEU A N 1
ATOM 664 C CA . LEU A 1 85 ? 22.614 -3.991 -23.229 1.00 85.06 85 LEU A CA 1
ATOM 665 C C . LEU A 1 85 ? 21.184 -3.494 -23.480 1.00 85.06 85 LEU A C 1
ATOM 667 O O . LEU A 1 85 ? 20.460 -4.037 -24.315 1.00 85.06 85 LEU A O 1
ATOM 671 N N . ASN A 1 86 ? 20.771 -2.426 -22.792 1.00 81.50 86 ASN A N 1
ATOM 672 C CA . ASN A 1 86 ? 19.397 -1.936 -22.852 1.00 81.50 86 ASN A CA 1
ATOM 673 C C . ASN A 1 86 ? 19.061 -1.378 -24.239 1.00 81.50 86 ASN A C 1
ATOM 675 O O . ASN A 1 86 ? 19.715 -0.449 -24.716 1.00 81.50 86 ASN A O 1
ATOM 679 N N . GLY A 1 87 ? 17.998 -1.909 -24.850 1.00 74.50 87 GLY A N 1
ATOM 680 C CA . GLY A 1 87 ? 17.484 -1.449 -26.143 1.00 74.50 87 GLY A CA 1
ATOM 681 C C . GLY A 1 87 ? 18.337 -1.836 -27.355 1.00 74.50 87 GLY A C 1
ATOM 682 O O . GLY A 1 87 ? 18.041 -1.360 -28.449 1.00 74.50 87 GLY A O 1
ATOM 683 N N . MET A 1 88 ? 19.361 -2.679 -27.175 1.00 80.56 88 MET A N 1
ATOM 684 C CA . MET A 1 88 ? 20.232 -3.146 -28.256 1.00 80.56 88 MET A CA 1
ATOM 685 C C . MET A 1 88 ? 19.770 -4.496 -28.804 1.00 80.56 88 MET A C 1
ATOM 687 O O . MET A 1 88 ? 19.265 -5.345 -28.073 1.00 80.56 88 MET A O 1
ATOM 691 N N . THR A 1 89 ? 19.974 -4.706 -30.103 1.00 72.94 89 THR A N 1
ATOM 692 C CA . THR A 1 89 ? 19.733 -5.988 -30.776 1.00 72.94 89 THR A CA 1
ATOM 693 C C . THR A 1 89 ? 20.860 -6.279 -31.753 1.00 72.94 89 THR A C 1
ATOM 695 O O . THR A 1 89 ? 21.311 -5.374 -32.454 1.00 72.94 89 THR A O 1
ATOM 698 N N . GLY A 1 90 ? 21.265 -7.543 -31.865 1.00 77.50 90 GLY A N 1
ATOM 699 C CA . GLY A 1 90 ? 22.297 -7.948 -32.817 1.00 77.50 90 GLY A CA 1
ATOM 700 C C . GLY A 1 90 ? 23.701 -7.500 -32.381 1.00 77.50 90 GLY A C 1
ATOM 701 O O . GLY A 1 90 ? 24.013 -7.625 -31.203 1.00 77.50 90 GLY A O 1
ATOM 702 N N . PRO A 1 91 ? 24.558 -7.011 -33.295 1.00 79.12 91 PRO A N 1
ATOM 703 C CA . PRO A 1 91 ? 25.996 -6.839 -33.047 1.00 79.12 91 PRO A CA 1
ATOM 704 C C . PRO A 1 91 ? 26.358 -5.720 -32.058 1.00 79.12 91 PRO A C 1
ATOM 706 O O . PRO A 1 91 ? 27.513 -5.625 -31.656 1.00 79.12 91 PRO A O 1
ATOM 709 N N . ASP A 1 92 ? 25.405 -4.857 -31.702 1.00 80.06 92 ASP A N 1
ATOM 710 C CA . ASP A 1 92 ? 25.614 -3.774 -30.733 1.00 80.06 92 ASP A CA 1
ATOM 711 C C . ASP A 1 92 ? 25.240 -4.174 -29.294 1.00 80.06 92 ASP A C 1
ATOM 713 O O . ASP A 1 92 ? 25.527 -3.431 -28.355 1.00 80.06 92 ASP A O 1
ATOM 717 N N . TYR A 1 93 ? 24.599 -5.333 -29.113 1.00 84.50 93 TYR A N 1
ATOM 718 C CA . TYR A 1 93 ? 24.320 -5.911 -27.800 1.00 84.50 93 TYR A CA 1
ATOM 719 C C . TYR A 1 93 ? 25.599 -6.526 -27.238 1.00 84.50 93 TYR A C 1
ATOM 721 O O . TYR A 1 93 ? 26.191 -7.313 -27.954 1.00 84.50 93 TYR A O 1
ATOM 729 N N . ASP A 1 94 ? 25.953 -6.219 -25.983 1.00 85.19 94 ASP A N 1
ATOM 730 C CA . ASP A 1 94 ? 27.192 -6.613 -25.272 1.00 85.19 94 ASP A CA 1
ATOM 731 C C . ASP A 1 94 ? 28.434 -5.746 -25.529 1.00 85.19 94 ASP A C 1
ATOM 733 O O . ASP A 1 94 ? 29.492 -5.945 -24.922 1.00 85.19 94 ASP A O 1
ATOM 737 N N . LYS A 1 95 ? 28.299 -4.717 -26.368 1.00 88.88 95 LYS A N 1
ATOM 738 C CA . LYS A 1 95 ? 29.439 -3.911 -26.787 1.00 88.88 95 LYS A CA 1
ATOM 739 C C . LYS A 1 95 ? 29.998 -3.076 -25.637 1.00 88.88 95 LYS A C 1
ATOM 741 O O . LYS A 1 95 ? 29.304 -2.240 -25.051 1.00 88.88 95 LYS A O 1
ATOM 746 N N . LEU A 1 96 ? 31.290 -3.263 -25.379 1.00 90.81 96 LEU A N 1
ATOM 747 C CA . LEU A 1 96 ? 32.086 -2.435 -24.481 1.00 90.81 96 LEU A CA 1
ATOM 748 C C . LEU A 1 96 ? 32.452 -1.116 -25.176 1.00 90.81 96 LEU A C 1
ATOM 750 O O . LEU A 1 96 ? 33.018 -1.120 -26.270 1.00 90.81 96 LEU A O 1
ATOM 754 N N . VAL A 1 97 ? 32.144 0.009 -24.535 1.00 89.81 97 VAL A N 1
ATOM 755 C CA . VAL A 1 97 ? 32.364 1.358 -25.070 1.00 89.81 97 VAL A CA 1
ATOM 756 C C . VAL A 1 97 ? 33.171 2.170 -24.063 1.00 89.81 97 VAL A C 1
ATOM 758 O O . VAL A 1 97 ? 32.781 2.267 -22.896 1.00 89.81 97 VAL A O 1
ATOM 761 N N . ALA A 1 98 ? 34.299 2.740 -24.496 1.00 90.12 98 ALA A N 1
ATOM 762 C CA . ALA A 1 98 ? 35.055 3.682 -23.676 1.00 90.12 98 ALA A CA 1
ATOM 763 C C . ALA A 1 98 ? 34.328 5.032 -23.619 1.00 90.12 98 ALA A C 1
ATOM 765 O O . ALA A 1 98 ? 33.702 5.446 -24.594 1.00 90.12 98 ALA A O 1
ATOM 766 N N . TRP A 1 99 ? 34.446 5.761 -22.509 1.00 88.81 99 TRP A N 1
ATOM 767 C CA . TRP A 1 99 ? 33.843 7.097 -22.385 1.00 88.81 99 TRP A CA 1
ATOM 768 C C . TRP A 1 99 ? 34.358 8.093 -23.428 1.00 88.81 99 TRP A C 1
ATOM 770 O O . TRP A 1 99 ? 33.635 9.003 -23.810 1.00 88.81 99 TRP A O 1
ATOM 780 N N . GLU A 1 100 ? 35.592 7.917 -23.898 1.00 87.94 100 GLU A N 1
ATOM 781 C CA . GLU A 1 100 ? 36.183 8.762 -24.942 1.00 87.94 100 GLU A CA 1
ATOM 782 C C . GLU A 1 100 ? 35.620 8.455 -26.339 1.00 87.94 100 GLU A C 1
ATOM 784 O O . GLU A 1 100 ? 35.637 9.320 -27.211 1.00 87.94 100 GLU A O 1
ATOM 789 N N . ASP A 1 101 ? 35.090 7.245 -26.541 1.00 89.19 101 ASP A N 1
ATOM 790 C CA . ASP A 1 101 ? 34.605 6.773 -27.840 1.00 89.19 101 ASP A CA 1
ATOM 791 C C . ASP A 1 101 ? 33.129 7.130 -28.090 1.00 89.19 101 ASP A C 1
ATOM 793 O O . ASP A 1 101 ? 32.637 6.962 -29.208 1.00 89.19 101 ASP A O 1
ATOM 797 N N . HIS A 1 102 ? 32.400 7.602 -27.069 1.00 85.19 102 HIS A N 1
ATOM 798 C CA . HIS A 1 102 ? 30.993 7.983 -27.192 1.00 85.19 102 HIS A CA 1
ATOM 799 C C . HIS A 1 102 ? 30.602 9.086 -26.200 1.00 85.19 102 HIS A C 1
ATOM 801 O O . HIS A 1 102 ? 30.718 8.910 -24.990 1.00 85.19 102 HIS A O 1
ATOM 807 N N . GLU A 1 103 ? 30.049 10.190 -26.712 1.00 85.06 103 GLU A N 1
ATOM 808 C CA . GLU A 1 103 ? 29.729 11.401 -25.933 1.00 85.06 103 GLU A CA 1
ATOM 809 C C . GLU A 1 103 ? 28.822 11.110 -24.722 1.00 85.06 103 GLU A C 1
ATOM 811 O O . GLU A 1 103 ? 29.085 11.588 -23.622 1.00 85.06 103 GLU A O 1
ATOM 816 N N . ASP A 1 104 ? 27.819 10.243 -24.893 1.00 84.44 104 ASP A N 1
ATOM 817 C CA . ASP A 1 104 ? 26.878 9.891 -23.819 1.00 84.44 104 ASP A CA 1
ATOM 818 C C . ASP A 1 104 ? 27.361 8.766 -22.877 1.00 84.44 104 ASP A C 1
ATOM 820 O O . ASP A 1 104 ? 26.667 8.431 -21.916 1.00 84.44 104 ASP A O 1
ATOM 824 N N . ALA A 1 105 ? 28.510 8.121 -23.126 1.00 84.38 105 ALA A N 1
ATOM 825 C CA . ALA A 1 105 ? 28.888 6.907 -22.387 1.00 84.38 105 ALA A CA 1
ATOM 826 C C . ALA A 1 105 ? 29.183 7.173 -20.903 1.00 84.38 105 ALA A C 1
ATOM 828 O O . ALA A 1 105 ? 28.853 6.345 -20.050 1.00 84.38 105 ALA A O 1
ATOM 829 N N . PHE A 1 106 ? 29.751 8.337 -20.576 1.00 83.50 106 PHE A N 1
ATOM 830 C CA . PHE A 1 106 ? 29.890 8.768 -19.184 1.00 83.50 106 PHE A CA 1
ATOM 831 C C . PHE A 1 106 ? 28.520 8.987 -18.528 1.00 83.50 106 PHE A C 1
ATOM 833 O O . PHE A 1 106 ? 28.295 8.575 -17.386 1.00 83.50 106 PHE A O 1
ATOM 840 N N . ASP A 1 107 ? 27.583 9.575 -19.276 1.00 81.94 107 ASP A N 1
ATOM 841 C CA . ASP A 1 107 ? 26.243 9.863 -18.781 1.00 81.94 107 ASP A CA 1
ATOM 842 C C . ASP A 1 107 ? 25.420 8.597 -18.546 1.00 81.94 107 ASP A C 1
ATOM 844 O O . ASP A 1 107 ? 24.710 8.480 -17.545 1.00 81.94 107 ASP A O 1
ATOM 848 N N . TRP A 1 108 ? 25.559 7.592 -19.409 1.00 85.25 108 TRP A N 1
ATOM 849 C CA . TRP A 1 108 ? 24.881 6.308 -19.242 1.00 85.25 108 TRP A CA 1
ATOM 850 C C . TRP A 1 108 ? 25.275 5.577 -17.960 1.00 85.25 108 TRP A C 1
ATOM 852 O O . TRP A 1 108 ? 24.432 4.882 -17.391 1.00 85.25 108 TRP A O 1
ATOM 862 N N . MET A 1 109 ? 26.512 5.762 -17.487 1.00 79.62 109 MET A N 1
ATOM 863 C CA . MET A 1 109 ? 26.982 5.193 -16.226 1.00 79.62 109 MET A CA 1
ATOM 864 C C . MET A 1 109 ? 26.284 5.840 -15.027 1.00 79.62 109 MET A C 1
ATOM 866 O O . MET A 1 109 ? 25.702 5.134 -14.201 1.00 79.62 109 MET A O 1
ATOM 870 N N . HIS A 1 110 ? 26.288 7.175 -14.930 1.00 72.19 110 HIS A N 1
ATOM 871 C CA . HIS A 1 110 ? 25.698 7.843 -13.764 1.00 72.19 110 HIS A CA 1
ATOM 872 C C . HIS A 1 110 ? 24.168 7.798 -13.779 1.00 72.19 110 HIS A C 1
ATOM 874 O O . HIS A 1 110 ? 23.555 7.713 -12.719 1.00 72.19 110 HIS A O 1
ATOM 880 N N . THR A 1 111 ? 23.540 7.754 -14.956 1.00 74.06 111 THR A N 1
ATOM 881 C CA . THR A 1 111 ? 22.081 7.589 -15.091 1.00 74.06 111 THR A CA 1
ATOM 882 C C . THR A 1 111 ? 21.617 6.137 -14.983 1.00 74.06 111 THR A C 1
ATOM 884 O O . THR A 1 111 ? 20.410 5.900 -14.925 1.00 74.06 111 THR A O 1
ATOM 887 N N . ARG A 1 112 ? 22.545 5.164 -14.954 1.00 76.62 112 ARG A N 1
ATOM 888 C CA . ARG A 1 112 ? 22.266 3.714 -14.999 1.00 76.62 112 ARG A CA 1
ATOM 889 C C . ARG A 1 112 ? 21.407 3.291 -16.200 1.00 76.62 112 ARG A C 1
ATOM 891 O O . ARG A 1 112 ? 20.632 2.335 -16.131 1.00 76.62 112 ARG A O 1
ATOM 898 N N . LYS A 1 113 ? 21.528 4.021 -17.312 1.00 79.69 113 LYS A N 1
ATOM 899 C CA . LYS A 1 113 ? 20.838 3.720 -18.575 1.00 79.69 113 LYS A CA 1
ATOM 900 C C . LYS A 1 113 ? 21.479 2.535 -19.294 1.00 79.69 113 LYS A C 1
ATOM 902 O O . LYS A 1 113 ? 20.781 1.748 -19.931 1.00 79.69 113 LYS A O 1
ATOM 907 N N . GLN A 1 114 ? 22.794 2.405 -19.156 1.00 85.62 114 GLN A N 1
ATOM 908 C CA . GLN A 1 114 ? 23.575 1.228 -19.529 1.00 85.62 114 GLN A CA 1
ATOM 909 C C . GLN A 1 114 ? 24.376 0.758 -18.311 1.00 85.62 114 GLN A C 1
ATOM 911 O O . GLN A 1 114 ? 24.359 1.408 -17.263 1.00 85.62 114 GLN A O 1
ATOM 916 N N . PHE A 1 115 ? 25.039 -0.387 -18.428 1.00 85.50 115 PHE A N 1
ATOM 917 C CA . PHE A 1 115 ? 25.598 -1.084 -17.274 1.00 85.50 115 PHE A CA 1
ATOM 918 C C . PHE A 1 115 ? 27.096 -0.842 -17.130 1.00 85.50 115 PHE A C 1
ATOM 920 O O . PHE A 1 115 ? 27.826 -0.694 -18.118 1.00 85.50 115 PHE A O 1
ATOM 927 N N . LEU A 1 116 ? 27.568 -0.844 -15.882 1.00 86.62 116 LEU A N 1
ATOM 928 C CA . LEU A 1 116 ? 28.996 -0.984 -15.622 1.00 86.62 116 LEU A CA 1
ATOM 929 C C . LEU A 1 116 ? 29.466 -2.360 -16.116 1.00 86.62 116 LEU A C 1
ATOM 931 O O . LEU A 1 116 ? 28.702 -3.319 -16.024 1.00 86.62 116 LEU A O 1
ATOM 935 N N . PRO A 1 117 ? 30.720 -2.506 -16.580 1.00 87.81 117 PRO A N 1
ATOM 936 C CA . PRO A 1 117 ? 31.198 -3.781 -17.112 1.00 87.81 117 PRO A CA 1
ATOM 937 C C . PRO A 1 117 ? 31.020 -4.973 -16.162 1.00 87.81 117 PRO A C 1
ATOM 939 O O . PRO A 1 117 ? 30.620 -6.036 -16.615 1.00 87.81 117 PRO A O 1
ATOM 942 N N . GLY A 1 118 ? 31.233 -4.799 -14.852 1.00 82.81 118 GLY A N 1
ATOM 943 C CA . GLY A 1 118 ? 30.961 -5.849 -13.864 1.00 82.81 118 GLY A CA 1
ATOM 944 C C . GLY A 1 118 ? 29.484 -6.244 -13.784 1.00 82.81 118 GLY A C 1
ATOM 945 O O . GLY A 1 118 ? 29.171 -7.422 -13.873 1.00 82.81 118 GLY A O 1
ATOM 946 N N . GLU A 1 119 ? 28.576 -5.265 -13.695 1.00 82.62 119 GLU A N 1
ATOM 947 C CA . GLU A 1 119 ? 27.123 -5.520 -13.672 1.00 82.62 119 GLU A CA 1
ATOM 948 C C . GLU A 1 119 ? 26.657 -6.189 -14.977 1.00 82.62 119 GLU A C 1
ATOM 950 O O . GLU A 1 119 ? 25.825 -7.091 -14.966 1.00 82.62 119 GLU A O 1
ATOM 955 N N . ALA A 1 120 ? 27.213 -5.764 -16.113 1.00 85.88 120 ALA A N 1
ATOM 956 C CA . ALA A 1 120 ? 26.916 -6.349 -17.412 1.00 85.88 120 ALA A CA 1
ATOM 957 C C . ALA A 1 120 ? 27.401 -7.797 -17.519 1.00 85.88 120 ALA A C 1
ATOM 959 O O . ALA A 1 120 ? 26.695 -8.618 -18.093 1.00 85.88 120 ALA A O 1
ATOM 960 N N . LEU A 1 121 ? 28.573 -8.121 -16.963 1.00 85.38 121 LEU A N 1
ATOM 961 C CA . LEU A 1 121 ? 29.069 -9.496 -16.907 1.00 85.38 121 LEU A CA 1
ATOM 962 C C . LEU A 1 121 ? 28.134 -10.388 -16.092 1.00 85.38 121 LEU A C 1
ATOM 964 O O . LEU A 1 121 ? 27.781 -11.456 -16.580 1.00 85.38 121 LEU A O 1
ATOM 968 N N . ASP A 1 122 ? 27.671 -9.927 -14.926 1.00 80.31 122 ASP A N 1
ATOM 969 C CA . ASP A 1 122 ? 26.702 -10.671 -14.111 1.00 80.31 122 ASP A CA 1
ATOM 970 C C . ASP A 1 122 ? 25.405 -10.937 -14.902 1.00 80.31 122 ASP A C 1
ATOM 972 O O . ASP A 1 122 ? 24.870 -12.048 -14.894 1.00 80.31 122 ASP A O 1
ATOM 976 N N . ILE A 1 123 ? 24.916 -9.932 -15.642 1.00 83.06 123 ILE A N 1
ATOM 977 C CA . ILE A 1 123 ? 23.728 -10.059 -16.502 1.00 83.06 123 ILE A CA 1
ATOM 978 C C . ILE A 1 123 ? 23.969 -11.054 -17.641 1.00 83.06 123 ILE A C 1
ATOM 980 O O . ILE A 1 123 ? 23.136 -11.931 -17.870 1.00 83.06 123 ILE A O 1
ATOM 984 N N . LEU A 1 124 ? 25.084 -10.929 -18.362 1.00 85.06 124 LEU A N 1
ATOM 985 C CA . LEU A 1 124 ? 25.421 -11.791 -19.497 1.00 85.06 124 LEU A CA 1
ATOM 986 C C . LEU A 1 124 ? 25.648 -13.238 -19.050 1.00 85.06 124 LEU A C 1
ATOM 988 O O . LEU A 1 124 ? 25.199 -14.165 -19.721 1.00 85.06 124 LEU A O 1
ATOM 992 N N . GLU A 1 125 ? 26.283 -13.445 -17.897 1.00 83.31 125 GLU A N 1
ATOM 993 C CA . GLU A 1 125 ? 26.459 -14.766 -17.302 1.00 83.31 125 GLU A CA 1
ATOM 994 C C . GLU A 1 125 ? 25.115 -15.380 -16.898 1.00 83.31 125 GLU A C 1
ATOM 996 O O . GLU A 1 125 ? 24.846 -16.542 -17.216 1.00 83.31 125 GLU A O 1
ATOM 1001 N N . ALA A 1 126 ? 24.239 -14.603 -16.254 1.00 79.62 126 ALA A N 1
ATOM 1002 C CA . ALA A 1 126 ? 22.891 -15.053 -15.930 1.00 79.62 126 ALA A CA 1
ATOM 1003 C C . ALA A 1 126 ? 22.103 -15.423 -17.196 1.00 79.62 126 ALA A C 1
ATOM 1005 O O . ALA A 1 126 ? 21.454 -16.467 -17.228 1.00 79.62 126 ALA A O 1
ATOM 1006 N N . GLN A 1 127 ? 22.194 -14.615 -18.256 1.00 83.38 127 GLN A N 1
ATOM 1007 C CA . GLN A 1 127 ? 21.544 -14.876 -19.541 1.00 83.38 127 GLN A CA 1
ATOM 1008 C C . GLN A 1 127 ? 22.084 -16.128 -20.235 1.00 83.38 127 GLN A C 1
ATOM 1010 O O . GLN A 1 127 ? 21.289 -16.938 -20.706 1.00 83.38 127 GLN A O 1
ATOM 1015 N N . ASP A 1 128 ? 23.403 -16.319 -20.284 1.00 82.62 128 ASP A N 1
ATOM 1016 C CA . ASP A 1 128 ? 24.031 -17.503 -20.881 1.00 82.62 128 ASP A CA 1
ATOM 1017 C C . ASP A 1 128 ? 23.635 -18.783 -20.130 1.00 82.62 128 ASP A C 1
ATOM 1019 O O . ASP A 1 128 ? 23.184 -19.757 -20.743 1.00 82.62 128 ASP A O 1
ATOM 1023 N N . ARG A 1 129 ? 23.721 -18.766 -18.792 1.00 78.88 129 ARG A N 1
ATOM 1024 C CA . ARG A 1 129 ? 23.305 -19.891 -17.940 1.00 78.88 129 ARG A CA 1
ATOM 1025 C C . ARG A 1 129 ? 21.811 -20.188 -18.102 1.00 78.88 129 ARG A C 1
ATOM 1027 O O . ARG A 1 129 ? 21.442 -21.347 -18.298 1.00 78.88 129 ARG A O 1
ATOM 1034 N N . LEU A 1 130 ? 20.963 -19.157 -18.068 1.00 80.25 130 LEU A N 1
ATOM 1035 C CA . LEU A 1 130 ? 19.515 -19.290 -18.231 1.00 80.25 130 LEU A CA 1
ATOM 1036 C C . LEU A 1 130 ? 19.155 -19.828 -19.617 1.00 80.25 130 LEU A C 1
ATOM 1038 O O . LEU A 1 130 ? 18.348 -20.744 -19.717 1.00 80.25 130 LEU A O 1
ATOM 1042 N N . MET A 1 131 ? 19.766 -19.312 -20.684 1.00 81.00 131 MET A N 1
ATOM 1043 C CA . MET A 1 131 ? 19.483 -19.759 -22.048 1.00 81.00 131 MET A CA 1
ATOM 1044 C C . MET A 1 131 ? 19.877 -21.224 -22.247 1.00 81.00 131 MET A C 1
ATOM 1046 O O . MET A 1 131 ? 19.085 -22.006 -22.769 1.00 81.00 131 MET A O 1
ATOM 1050 N N . LYS A 1 132 ? 21.064 -21.631 -21.776 1.00 80.25 132 LYS A N 1
ATOM 1051 C CA . LYS A 1 132 ? 21.500 -23.038 -21.810 1.00 80.25 132 LYS A CA 1
ATOM 1052 C C . LYS A 1 132 ? 20.530 -23.947 -21.067 1.00 80.25 132 LYS A C 1
ATOM 1054 O O . LYS A 1 132 ? 20.174 -25.013 -21.567 1.00 80.25 132 LYS A O 1
ATOM 1059 N N . PHE A 1 133 ? 20.094 -23.513 -19.888 1.00 80.75 133 PHE A N 1
ATOM 1060 C CA . PHE A 1 133 ? 19.102 -24.227 -19.103 1.00 80.75 133 PHE A CA 1
ATOM 1061 C C . PHE A 1 133 ? 17.763 -24.348 -19.839 1.00 80.75 133 PHE A C 1
ATOM 1063 O O . PHE A 1 133 ? 17.254 -25.457 -19.961 1.00 80.75 133 PHE A O 1
ATOM 1070 N N . LEU A 1 134 ? 17.218 -23.246 -20.365 1.00 81.12 134 LEU A N 1
ATOM 1071 C CA . LEU A 1 134 ? 15.938 -23.232 -21.076 1.00 81.12 134 LEU A CA 1
ATOM 1072 C C . LEU A 1 134 ? 15.975 -24.122 -22.320 1.00 81.12 134 LEU A C 1
ATOM 1074 O O . LEU A 1 134 ? 15.049 -24.897 -22.533 1.00 81.12 134 LEU A O 1
ATOM 1078 N N . VAL A 1 135 ? 17.053 -24.063 -23.107 1.00 82.00 135 VAL A N 1
ATOM 1079 C CA . VAL A 1 135 ? 17.231 -24.932 -24.280 1.00 82.00 135 VAL A CA 1
ATOM 1080 C C . VAL A 1 135 ? 17.245 -26.399 -23.862 1.00 82.00 135 VAL A C 1
ATOM 1082 O O . VAL A 1 135 ? 16.472 -27.186 -24.402 1.00 82.00 135 VAL A O 1
ATOM 1085 N N . HIS A 1 136 ? 18.048 -26.769 -22.863 1.00 78.56 136 HIS A N 1
ATOM 1086 C CA . HIS A 1 136 ? 18.103 -28.156 -22.401 1.00 78.56 136 HIS A CA 1
ATOM 1087 C C . HIS A 1 136 ? 16.776 -28.626 -21.799 1.00 78.56 136 HIS A C 1
ATOM 1089 O O . HIS A 1 136 ? 16.359 -29.767 -21.995 1.00 78.56 136 HIS A O 1
ATOM 1095 N N . TYR A 1 137 ? 16.091 -27.747 -21.072 1.00 79.12 137 TYR A N 1
ATOM 1096 C CA . TYR A 1 137 ? 14.776 -28.038 -20.532 1.00 79.12 137 TYR A CA 1
ATOM 1097 C C . TYR A 1 137 ? 13.764 -28.291 -21.653 1.00 79.12 137 TYR A C 1
ATOM 1099 O O . TYR A 1 137 ? 13.051 -29.291 -21.610 1.00 79.12 137 TYR A O 1
ATOM 1107 N N . CYS A 1 138 ? 13.756 -27.456 -22.696 1.00 79.44 138 CYS A N 1
ATOM 1108 C CA . CYS A 1 138 ? 12.938 -27.670 -23.886 1.00 79.44 138 CYS A CA 1
ATOM 1109 C C . CYS A 1 138 ? 13.271 -28.998 -24.583 1.00 79.44 138 CYS A C 1
ATOM 1111 O O . CYS A 1 138 ? 12.349 -29.729 -24.928 1.00 79.44 138 CYS A O 1
ATOM 1113 N N . GLU A 1 139 ? 14.551 -29.359 -24.733 1.00 79.00 139 GLU A N 1
ATOM 1114 C CA . GLU A 1 139 ? 14.972 -30.653 -25.302 1.00 79.00 139 GLU A CA 1
ATOM 1115 C C . GLU A 1 139 ? 14.465 -31.855 -24.488 1.00 79.00 139 GLU A C 1
ATOM 1117 O O . GLU A 1 139 ? 14.147 -32.901 -25.051 1.00 79.00 139 GLU A O 1
ATOM 1122 N N . LYS A 1 140 ? 14.384 -31.726 -23.158 1.00 78.88 140 LYS A N 1
ATOM 1123 C CA . LYS A 1 140 ? 13.859 -32.774 -22.267 1.00 78.88 140 LYS A CA 1
ATOM 1124 C C . LYS A 1 1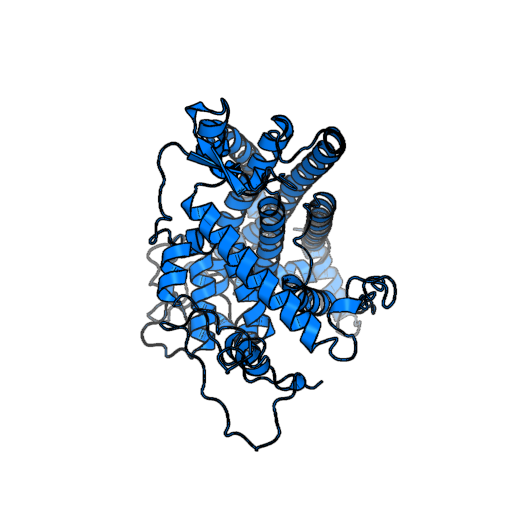40 ? 12.336 -32.839 -22.279 1.00 78.88 140 LYS A C 1
ATOM 1126 O O . LYS A 1 140 ? 11.768 -33.928 -22.352 1.00 78.88 140 LYS A O 1
ATOM 1131 N N . LEU A 1 141 ? 11.673 -31.688 -22.205 1.00 79.88 141 LEU A N 1
ATOM 1132 C CA . LEU A 1 141 ? 10.216 -31.600 -22.208 1.00 79.88 141 LEU A CA 1
ATOM 1133 C C . LEU A 1 141 ? 9.649 -32.090 -23.546 1.00 79.88 141 LEU A C 1
ATOM 1135 O O . LEU A 1 141 ? 8.713 -32.882 -23.570 1.00 79.88 141 LEU A O 1
ATOM 1139 N N . LEU A 1 142 ? 10.272 -31.675 -24.650 1.00 82.56 142 LEU A N 1
ATOM 1140 C CA . LEU A 1 142 ? 9.916 -32.032 -26.021 1.00 82.56 142 LEU A CA 1
ATOM 1141 C C . LEU A 1 142 ? 10.794 -33.173 -26.554 1.00 82.56 142 LEU A C 1
ATOM 1143 O O . LEU A 1 142 ? 11.182 -33.157 -27.718 1.00 82.56 142 LEU A O 1
ATOM 1147 N N . HIS A 1 143 ? 11.111 -34.167 -25.719 1.00 81.12 143 HIS A N 1
ATOM 1148 C CA . HIS A 1 143 ? 12.003 -35.283 -26.069 1.00 81.12 143 HIS A CA 1
ATOM 1149 C C . HIS A 1 143 ? 11.559 -36.098 -27.299 1.00 81.12 143 HIS A C 1
ATOM 1151 O O . HIS A 1 143 ? 12.386 -36.765 -27.921 1.00 81.12 143 HIS A O 1
ATOM 1157 N N . ASP A 1 144 ? 10.278 -36.027 -27.670 1.00 83.25 144 ASP A N 1
ATOM 1158 C CA . ASP A 1 144 ? 9.723 -36.638 -28.885 1.00 83.25 144 ASP A CA 1
ATOM 1159 C C . ASP A 1 144 ? 10.095 -35.885 -30.179 1.00 83.25 144 ASP A C 1
ATOM 1161 O O . ASP A 1 144 ? 9.931 -36.410 -31.285 1.00 83.25 144 ASP A O 1
ATOM 1165 N N . ILE A 1 145 ? 10.602 -34.654 -30.064 1.00 83.06 145 ILE A N 1
ATOM 1166 C CA . ILE A 1 145 ? 11.037 -33.815 -31.180 1.00 83.06 145 ILE A CA 1
ATOM 1167 C C . ILE A 1 145 ? 12.572 -33.823 -31.230 1.00 83.06 145 ILE A C 1
ATOM 1169 O O . ILE A 1 145 ? 13.225 -33.384 -30.283 1.00 83.06 145 ILE A O 1
ATOM 1173 N N . PRO A 1 146 ? 13.195 -34.279 -32.335 1.00 81.94 146 PRO A N 1
ATOM 1174 C CA . PRO A 1 146 ? 14.641 -34.178 -32.498 1.00 81.94 146 PRO A CA 1
ATOM 1175 C C . PRO A 1 146 ? 15.112 -32.725 -32.360 1.00 81.94 146 PRO A C 1
ATOM 1177 O O . PRO A 1 146 ? 14.519 -31.835 -32.963 1.00 81.94 146 PRO A O 1
ATOM 1180 N N . ALA A 1 147 ? 16.215 -32.480 -31.647 1.00 75.62 147 ALA A N 1
ATOM 1181 C CA . ALA A 1 147 ? 16.692 -31.119 -31.363 1.00 75.62 147 ALA A CA 1
ATOM 1182 C C . ALA A 1 147 ? 16.895 -30.250 -32.624 1.00 75.62 147 ALA A C 1
ATOM 1184 O O . ALA A 1 147 ? 16.606 -29.057 -32.617 1.00 75.62 147 ALA A O 1
ATOM 1185 N N . ALA A 1 148 ? 17.322 -30.856 -33.737 1.00 79.06 148 ALA A N 1
ATOM 1186 C CA . ALA A 1 148 ? 17.478 -30.172 -35.024 1.00 79.06 148 ALA A CA 1
ATOM 1187 C C . ALA A 1 148 ? 16.143 -29.726 -35.659 1.00 79.06 148 ALA A C 1
ATOM 1189 O O . ALA A 1 148 ? 16.131 -28.795 -36.460 1.00 79.06 148 ALA A O 1
ATOM 1190 N N . ASP A 1 149 ? 15.034 -30.375 -35.293 1.00 81.19 149 ASP A N 1
ATOM 1191 C CA . ASP A 1 149 ? 13.686 -30.090 -35.791 1.00 81.19 149 ASP A CA 1
ATOM 1192 C C . ASP A 1 149 ? 12.923 -29.099 -34.879 1.00 81.19 149 ASP A C 1
ATOM 1194 O O . ASP A 1 149 ? 11.862 -28.625 -35.284 1.00 81.19 149 ASP A O 1
ATOM 1198 N N . LEU A 1 150 ? 13.443 -28.751 -33.685 1.00 75.62 150 LEU A N 1
ATOM 1199 C CA . LEU A 1 150 ? 12.787 -27.847 -32.714 1.00 75.62 150 LEU A CA 1
ATOM 1200 C C . LEU A 1 150 ? 12.610 -26.407 -33.227 1.00 75.62 150 LEU A C 1
ATOM 1202 O O . LEU A 1 150 ? 11.678 -25.722 -32.819 1.00 75.62 150 LEU A O 1
ATOM 1206 N N . LEU A 1 151 ? 13.505 -25.944 -34.105 1.00 75.00 151 LEU A N 1
ATOM 1207 C CA . LEU A 1 151 ? 13.461 -24.604 -34.713 1.00 75.00 151 LEU A CA 1
ATOM 1208 C C . LEU A 1 151 ? 12.914 -24.620 -36.151 1.00 75.00 151 LEU A C 1
ATOM 1210 O O . LEU A 1 151 ? 12.908 -23.588 -36.818 1.00 75.00 151 LEU A O 1
ATOM 1214 N N . GLY A 1 152 ? 12.515 -25.792 -36.654 1.00 73.06 152 GLY A N 1
ATOM 1215 C CA . GLY A 1 152 ? 12.028 -25.967 -38.018 1.00 73.06 152 GLY A CA 1
ATOM 1216 C C . GLY A 1 152 ? 10.506 -25.883 -38.126 1.00 73.06 152 GLY A C 1
ATOM 1217 O O . GLY A 1 152 ? 9.775 -26.105 -37.166 1.00 73.06 152 GLY A O 1
ATOM 1218 N N . ASP A 1 153 ? 10.007 -25.677 -39.344 1.00 78.12 153 ASP A N 1
ATOM 1219 C CA . ASP A 1 153 ? 8.564 -25.543 -39.624 1.00 78.12 153 ASP A CA 1
ATOM 1220 C C . ASP A 1 153 ? 7.747 -26.826 -39.373 1.00 78.12 153 ASP A C 1
ATOM 1222 O O . ASP A 1 153 ? 6.518 -26.824 -39.443 1.00 78.12 153 ASP A O 1
ATOM 1226 N N . LYS A 1 154 ? 8.425 -27.949 -39.113 1.00 82.00 154 LYS A N 1
ATOM 1227 C CA . LYS A 1 154 ? 7.816 -29.273 -38.934 1.00 82.00 154 LYS A CA 1
ATOM 1228 C C . LYS A 1 154 ? 6.981 -29.371 -37.655 1.00 82.00 154 LYS A C 1
ATOM 1230 O O . LYS A 1 154 ? 5.990 -30.098 -37.645 1.00 82.00 154 LYS A O 1
ATOM 1235 N N . TYR A 1 155 ? 7.362 -28.630 -36.615 1.00 79.00 155 TYR A N 1
ATOM 1236 C CA . TYR A 1 155 ? 6.636 -28.534 -35.349 1.00 79.00 155 TYR A CA 1
ATOM 1237 C C . TYR A 1 155 ? 6.401 -27.055 -35.021 1.00 79.00 155 TYR A C 1
ATOM 1239 O O . TYR A 1 155 ? 7.143 -26.470 -34.234 1.00 79.00 155 TYR A O 1
ATOM 1247 N N . PRO A 1 156 ? 5.405 -26.411 -35.657 1.00 78.69 156 PRO A N 1
ATOM 1248 C CA . PRO A 1 156 ? 5.196 -24.981 -35.498 1.00 78.69 156 PRO A CA 1
ATOM 1249 C C . PRO A 1 156 ? 4.807 -24.639 -34.058 1.00 78.69 156 PRO A C 1
ATOM 1251 O O . PRO A 1 156 ? 4.011 -25.351 -33.430 1.00 78.69 156 PRO A O 1
ATOM 1254 N N . VAL A 1 157 ? 5.336 -23.510 -33.574 1.00 77.31 157 VAL A N 1
ATOM 1255 C CA . VAL A 1 157 ? 4.993 -22.935 -32.269 1.00 77.31 157 VAL A CA 1
ATOM 1256 C C . VAL A 1 157 ? 3.480 -22.755 -32.199 1.00 77.31 157 VAL A C 1
ATOM 1258 O O . VAL A 1 157 ? 2.882 -22.044 -33.009 1.00 77.31 157 VAL A O 1
ATOM 1261 N N . GLN A 1 158 ? 2.857 -23.441 -31.245 1.00 76.44 158 GLN A N 1
ATOM 1262 C CA . GLN A 1 158 ? 1.428 -23.307 -30.997 1.00 76.44 158 GLN A CA 1
ATOM 1263 C C . GLN A 1 158 ? 1.151 -21.961 -30.318 1.00 76.44 158 GLN A C 1
ATOM 1265 O O . GLN A 1 158 ? 2.003 -21.472 -29.571 1.00 76.44 158 GLN A O 1
ATOM 1270 N N . PRO A 1 159 ? -0.023 -21.349 -30.556 1.00 72.00 159 PRO A N 1
ATOM 1271 C CA . PRO A 1 159 ? -0.425 -20.177 -29.794 1.00 72.00 159 PRO A CA 1
ATOM 1272 C C . PRO A 1 159 ? -0.414 -20.507 -28.300 1.00 72.00 159 PRO A C 1
ATOM 1274 O O . PRO A 1 159 ? -0.738 -21.631 -27.906 1.00 72.00 159 PRO A O 1
ATOM 1277 N N . GLU A 1 160 ? -0.036 -19.521 -27.488 1.00 61.97 160 GLU A N 1
ATOM 1278 C CA . GLU A 1 160 ? -0.014 -19.655 -26.034 1.00 61.97 160 GLU A CA 1
ATOM 1279 C C . GLU A 1 160 ? -1.366 -20.211 -25.549 1.00 61.97 160 GLU A C 1
ATOM 1281 O O . GLU A 1 160 ? -2.417 -19.685 -25.946 1.00 61.97 160 GLU A O 1
ATOM 1286 N N . PRO A 1 161 ? -1.379 -21.301 -24.757 1.00 59.34 161 PRO A N 1
ATOM 1287 C CA . PRO A 1 161 ? -2.623 -21.871 -24.273 1.00 59.34 161 PRO A CA 1
ATOM 1288 C C . PRO A 1 161 ? -3.389 -20.806 -23.495 1.00 59.34 161 PRO A C 1
ATOM 1290 O O . PRO A 1 161 ? -2.849 -20.196 -22.576 1.00 59.34 161 PRO A O 1
ATOM 1293 N N . VAL A 1 162 ? -4.662 -20.595 -23.836 1.00 51.84 162 VAL A N 1
ATOM 1294 C CA . VAL A 1 162 ? -5.524 -19.713 -23.046 1.00 51.84 162 VAL A CA 1
ATOM 1295 C C . VAL A 1 162 ? -5.759 -20.392 -21.701 1.00 51.84 162 VAL A C 1
ATOM 1297 O O . VAL A 1 162 ? -6.570 -21.315 -21.583 1.00 51.84 162 VAL A O 1
ATOM 1300 N N . LEU A 1 163 ? -5.001 -19.967 -20.695 1.00 47.97 163 LEU A N 1
ATOM 1301 C CA . LEU A 1 163 ? -5.177 -20.406 -19.319 1.00 47.97 163 LEU A CA 1
ATOM 1302 C C . LEU A 1 163 ? -6.567 -19.965 -18.851 1.00 47.97 163 LEU A C 1
ATOM 1304 O O . LEU A 1 163 ? -7.022 -18.862 -19.161 1.00 47.97 163 LEU A O 1
ATOM 1308 N N . ARG A 1 164 ? -7.285 -20.862 -18.163 1.00 44.81 164 ARG A N 1
ATOM 1309 C CA . ARG A 1 164 ? -8.659 -20.603 -17.719 1.00 44.81 164 ARG A CA 1
ATOM 1310 C C . ARG A 1 164 ? -8.653 -19.368 -16.822 1.00 44.81 164 ARG A C 1
ATOM 1312 O O . ARG A 1 164 ? -8.154 -19.434 -15.704 1.00 44.81 164 ARG A O 1
ATOM 1319 N N . SER A 1 165 ? -9.249 -18.267 -17.278 1.00 42.88 165 SER A N 1
ATOM 1320 C CA . SER A 1 165 ? -9.669 -17.213 -16.365 1.00 42.88 165 SER A CA 1
ATOM 1321 C C . SER A 1 165 ? -10.737 -17.838 -15.473 1.00 42.88 165 SER A C 1
ATOM 1323 O O . SER A 1 165 ? -11.819 -18.186 -15.944 1.00 42.88 165 SER A O 1
ATOM 1325 N N . GLY A 1 166 ? -10.396 -18.093 -14.210 1.00 39.62 166 GLY A N 1
ATOM 1326 C CA . GLY A 1 166 ? -11.316 -18.602 -13.196 1.00 39.62 166 GLY A CA 1
ATOM 1327 C C . GLY A 1 166 ? -12.377 -17.556 -12.874 1.00 39.62 166 GLY A C 1
ATOM 1328 O O . GLY A 1 166 ? -12.339 -16.949 -11.816 1.00 39.62 166 GLY A O 1
ATOM 1329 N N . VAL A 1 167 ? -13.269 -17.292 -13.826 1.00 37.00 167 VAL A N 1
ATOM 1330 C CA . VAL A 1 167 ? -14.441 -16.444 -13.648 1.00 37.00 167 VAL A CA 1
ATOM 1331 C C . VAL A 1 167 ? -15.618 -17.383 -13.424 1.00 37.00 167 VAL A C 1
ATOM 1333 O O . VAL A 1 167 ? -16.336 -17.731 -14.360 1.00 37.00 167 VAL A O 1
ATOM 1336 N N . GLU A 1 168 ? -15.785 -17.820 -12.180 1.00 35.34 168 GLU A N 1
ATOM 1337 C CA . GLU A 1 168 ? -17.116 -18.098 -11.643 1.00 35.34 168 GLU A CA 1
ATOM 1338 C C . GLU A 1 168 ? -17.497 -16.962 -10.667 1.00 35.34 168 GLU A C 1
ATOM 1340 O O . GLU A 1 168 ? -16.646 -16.146 -10.324 1.00 35.34 168 GLU A O 1
ATOM 1345 N N . PRO A 1 169 ? -18.789 -16.757 -10.360 1.00 36.78 169 PRO A N 1
ATOM 1346 C CA . PRO A 1 169 ? -19.285 -15.466 -9.894 1.00 36.78 169 PRO A CA 1
ATOM 1347 C C . PRO A 1 169 ? -19.505 -15.409 -8.373 1.00 36.78 169 PRO A C 1
ATOM 1349 O O . PRO A 1 169 ? -20.539 -14.898 -7.950 1.00 36.78 169 PRO A O 1
ATOM 1352 N N . ASP A 1 170 ? -18.572 -15.900 -7.550 1.00 32.66 170 ASP A N 1
ATOM 1353 C CA . ASP A 1 170 ? -18.674 -15.774 -6.087 1.00 32.66 170 ASP A CA 1
ATOM 1354 C C . ASP A 1 170 ? -17.459 -15.022 -5.511 1.00 32.66 170 ASP A C 1
ATOM 1356 O O . ASP A 1 170 ? -16.303 -15.359 -5.736 1.00 32.66 170 ASP A O 1
ATOM 1360 N N . GLY A 1 171 ? -17.723 -13.956 -4.747 1.00 36.28 171 GLY A N 1
ATOM 1361 C CA . GLY A 1 171 ? -16.771 -12.908 -4.331 1.00 36.28 171 GLY A CA 1
ATOM 1362 C C . GLY A 1 171 ? -15.586 -13.304 -3.429 1.00 36.28 171 GLY A C 1
ATOM 1363 O O . GLY A 1 171 ? -15.018 -12.432 -2.776 1.00 36.28 171 GLY A O 1
ATOM 1364 N N . PHE A 1 172 ? -15.199 -14.580 -3.383 1.00 33.31 172 PHE A N 1
ATOM 1365 C CA . PHE A 1 172 ? -13.948 -15.070 -2.787 1.00 33.31 172 PHE A CA 1
ATOM 1366 C C . PHE A 1 172 ? -12.827 -15.305 -3.821 1.00 33.31 172 PHE A C 1
ATOM 1368 O O . PHE A 1 172 ? -11.688 -15.588 -3.439 1.00 33.31 172 PHE A O 1
ATOM 1375 N N . ASP A 1 173 ? -13.113 -15.132 -5.112 1.00 44.00 173 ASP A N 1
ATOM 1376 C CA . ASP A 1 173 ? -12.202 -15.479 -6.208 1.00 44.00 173 ASP A CA 1
ATOM 1377 C C . ASP A 1 173 ? -10.993 -14.544 -6.379 1.00 44.00 173 ASP A C 1
ATOM 1379 O O . ASP A 1 173 ? -9.988 -14.955 -6.956 1.00 44.00 173 ASP A O 1
ATOM 1383 N N . SER A 1 174 ? -10.997 -13.332 -5.815 1.00 45.50 174 SER A N 1
ATOM 1384 C CA . SER A 1 174 ? -9.849 -12.413 -5.932 1.00 45.50 174 SER A CA 1
ATOM 1385 C C . SER A 1 174 ? -8.560 -12.975 -5.313 1.00 45.50 174 SER A C 1
ATOM 1387 O O . SER A 1 174 ? -7.482 -12.745 -5.850 1.00 45.50 174 SER A O 1
ATOM 1389 N N . LEU A 1 175 ? -8.659 -13.765 -4.236 1.00 38.97 175 LEU A N 1
ATOM 1390 C CA . LEU A 1 175 ? -7.510 -14.416 -3.587 1.00 38.97 175 LEU A CA 1
ATOM 1391 C C . LEU A 1 175 ? -7.019 -15.647 -4.359 1.00 38.97 175 LEU A C 1
ATOM 1393 O O . LEU A 1 175 ? -5.817 -15.871 -4.441 1.00 38.97 175 LEU A O 1
ATOM 1397 N N . ALA A 1 176 ? -7.927 -16.432 -4.948 1.00 37.69 176 ALA A N 1
ATOM 1398 C CA . ALA A 1 176 ? -7.566 -17.602 -5.749 1.00 37.69 176 ALA A CA 1
ATOM 1399 C C . ALA A 1 176 ? -6.969 -17.195 -7.106 1.00 37.69 176 ALA A C 1
ATOM 1401 O O . ALA A 1 176 ? -5.975 -17.768 -7.540 1.00 37.69 176 ALA A O 1
ATOM 1402 N N . VAL A 1 177 ? -7.521 -16.159 -7.744 1.00 43.16 177 VAL A N 1
ATOM 1403 C CA . VAL A 1 177 ? -6.966 -15.566 -8.967 1.00 43.16 177 VAL A CA 1
ATOM 1404 C C . VAL A 1 177 ? -5.616 -14.905 -8.684 1.00 43.16 177 VAL A C 1
ATOM 1406 O O . VAL A 1 177 ? -4.706 -15.059 -9.493 1.00 43.16 177 VAL A O 1
ATOM 1409 N N . MET A 1 178 ? -5.437 -14.233 -7.539 1.00 44.56 178 MET A N 1
ATOM 1410 C CA . MET A 1 178 ? -4.123 -13.724 -7.127 1.00 44.56 178 MET A CA 1
ATOM 1411 C C . MET A 1 178 ? -3.130 -14.840 -6.811 1.00 44.56 178 MET A C 1
ATOM 1413 O O . MET A 1 178 ? -1.991 -14.731 -7.237 1.00 44.56 178 MET A O 1
ATOM 1417 N N . ALA A 1 179 ? -3.539 -15.926 -6.149 1.00 44.56 179 ALA A N 1
ATOM 1418 C CA . ALA A 1 179 ? -2.669 -17.075 -5.891 1.00 44.56 179 ALA A CA 1
ATOM 1419 C C . ALA A 1 179 ? -2.212 -17.744 -7.197 1.00 44.56 179 ALA A C 1
ATOM 1421 O O . ALA A 1 179 ? -1.025 -17.989 -7.376 1.00 44.56 179 ALA A O 1
ATOM 1422 N N . VAL A 1 180 ? -3.125 -17.940 -8.156 1.00 48.75 180 VAL A N 1
ATOM 1423 C CA . VAL A 1 180 ? -2.788 -18.431 -9.502 1.00 48.75 180 VAL A CA 1
ATOM 1424 C C . VAL A 1 180 ? -1.880 -17.438 -10.231 1.00 48.75 180 VAL A C 1
ATOM 1426 O O . VAL A 1 180 ? -0.884 -17.839 -10.820 1.00 48.75 180 VAL A O 1
ATOM 1429 N N . MET A 1 181 ? -2.151 -16.130 -10.156 1.00 51.38 181 MET A N 1
ATOM 1430 C CA . MET A 1 181 ? -1.269 -15.118 -10.745 1.00 51.38 181 MET A CA 1
ATOM 1431 C C . MET A 1 181 ? 0.100 -15.033 -10.063 1.00 51.38 181 MET A C 1
ATOM 1433 O O . MET A 1 181 ? 1.065 -14.733 -10.754 1.00 51.38 181 MET A O 1
ATOM 1437 N N . ALA A 1 182 ? 0.196 -15.285 -8.759 1.00 48.81 182 ALA A N 1
ATOM 1438 C CA . ALA A 1 182 ? 1.441 -15.304 -7.999 1.00 48.81 182 ALA A CA 1
ATOM 1439 C C . ALA A 1 182 ? 2.267 -16.556 -8.320 1.00 48.81 182 ALA A C 1
ATOM 1441 O O . ALA A 1 182 ? 3.475 -16.455 -8.508 1.00 48.81 182 ALA A O 1
ATOM 1442 N N . GLU A 1 183 ? 1.617 -17.714 -8.477 1.00 48.72 183 GLU A N 1
ATOM 1443 C CA . GLU A 1 183 ? 2.253 -18.941 -8.970 1.00 48.72 183 GLU A CA 1
ATOM 1444 C C . GLU A 1 183 ? 2.713 -18.804 -10.429 1.00 48.72 183 GLU A C 1
ATOM 1446 O O . GLU A 1 183 ? 3.753 -19.337 -10.804 1.00 48.72 183 GLU A O 1
ATOM 1451 N N . GLU A 1 184 ? 1.962 -18.076 -11.259 1.00 52.44 184 GLU A N 1
ATOM 1452 C CA . GLU A 1 184 ? 2.279 -17.851 -12.673 1.00 52.44 184 GLU A CA 1
ATOM 1453 C C . GLU A 1 184 ? 3.235 -16.675 -12.912 1.00 52.44 184 GLU A C 1
ATOM 1455 O O . GLU A 1 184 ? 3.831 -16.580 -13.987 1.00 52.44 184 GLU A O 1
ATOM 1460 N N . ALA A 1 185 ? 3.390 -15.770 -11.940 1.00 49.25 185 ALA A N 1
ATOM 1461 C CA . ALA A 1 185 ? 4.190 -14.554 -12.072 1.00 49.25 185 ALA A CA 1
ATOM 1462 C C . ALA A 1 185 ? 5.637 -14.816 -12.532 1.00 49.25 185 ALA A C 1
ATOM 1464 O O . ALA A 1 185 ? 6.096 -14.066 -13.396 1.00 49.25 185 ALA A O 1
ATOM 1465 N N . PRO A 1 186 ? 6.341 -15.870 -12.062 1.00 45.69 186 PRO A N 1
ATOM 1466 C CA . PRO A 1 186 ? 7.687 -16.193 -12.540 1.00 45.69 186 PRO A CA 1
ATOM 1467 C C . PRO A 1 186 ? 7.730 -16.693 -13.990 1.00 45.69 186 PRO A C 1
ATOM 1469 O O . PRO A 1 186 ? 8.773 -16.613 -14.635 1.00 45.69 186 PRO A O 1
ATOM 1472 N N . TYR A 1 187 ? 6.618 -17.233 -14.497 1.00 45.59 187 TYR A N 1
ATOM 1473 C CA . TYR A 1 187 ? 6.529 -17.870 -15.815 1.00 45.59 187 TYR A CA 1
ATOM 1474 C C . TYR A 1 187 ? 5.970 -16.943 -16.896 1.00 45.59 187 TYR A C 1
ATOM 1476 O O . TYR A 1 187 ? 6.033 -17.268 -18.082 1.00 45.59 187 TYR A O 1
ATOM 1484 N N . ARG A 1 188 ? 5.430 -15.783 -16.511 1.00 49.69 188 ARG A N 1
ATOM 1485 C CA . ARG A 1 188 ? 4.967 -14.769 -17.458 1.00 49.69 188 ARG A CA 1
ATOM 1486 C C . ARG A 1 188 ? 6.133 -13.889 -17.911 1.00 49.69 188 ARG A C 1
ATOM 1488 O O . ARG A 1 188 ? 7.011 -13.570 -17.107 1.00 49.69 188 ARG A O 1
ATOM 1495 N N . PRO A 1 189 ? 6.146 -13.442 -19.180 1.00 49.44 189 PRO A N 1
ATOM 1496 C CA . PRO A 1 189 ? 7.103 -12.432 -19.607 1.00 49.44 189 PRO A CA 1
ATOM 1497 C C . PRO A 1 189 ? 6.993 -11.201 -18.691 1.00 49.44 189 PRO A C 1
ATOM 1499 O O . PRO A 1 189 ? 5.875 -10.877 -18.268 1.00 49.44 189 PRO A O 1
ATOM 1502 N N . PRO A 1 190 ? 8.113 -10.508 -18.387 1.00 54.94 190 PRO A N 1
ATOM 1503 C CA . PRO A 1 190 ? 8.099 -9.332 -17.527 1.00 54.94 190 PRO A CA 1
ATOM 1504 C C . PRO A 1 190 ? 6.974 -8.388 -17.938 1.00 54.94 190 PRO A C 1
ATOM 1506 O O . PRO A 1 190 ? 6.858 -8.019 -19.112 1.00 54.94 190 PRO A O 1
ATOM 1509 N N . GLY A 1 191 ? 6.107 -8.061 -16.977 1.00 60.22 191 GLY A N 1
ATOM 1510 C CA . GLY A 1 191 ? 4.933 -7.241 -17.238 1.00 60.22 191 GLY A CA 1
ATOM 1511 C C . GLY A 1 191 ? 5.333 -5.952 -17.951 1.00 60.22 191 GLY A C 1
ATOM 1512 O O . GLY A 1 191 ? 6.323 -5.312 -17.602 1.00 60.22 191 GLY A O 1
ATOM 1513 N N . ARG A 1 192 ? 4.570 -5.557 -18.970 1.00 68.62 192 ARG A N 1
ATOM 1514 C CA . ARG A 1 192 ? 4.704 -4.205 -19.516 1.00 68.62 192 ARG A CA 1
ATOM 1515 C C . ARG A 1 192 ? 4.056 -3.232 -18.539 1.00 68.62 192 ARG A C 1
ATOM 1517 O O . ARG A 1 192 ? 3.045 -3.558 -17.915 1.00 68.62 192 ARG A O 1
ATOM 1524 N N . LEU A 1 193 ? 4.639 -2.042 -18.406 1.00 80.38 193 LEU A N 1
ATOM 1525 C CA . LEU A 1 193 ? 3.999 -0.961 -17.667 1.00 80.38 193 LEU A CA 1
ATOM 1526 C C . LEU A 1 193 ? 2.611 -0.697 -18.262 1.00 80.38 193 LEU A C 1
ATOM 1528 O O . LEU A 1 193 ? 2.485 -0.403 -19.452 1.00 80.38 193 LEU A O 1
ATOM 1532 N N . ASP A 1 194 ? 1.598 -0.754 -17.406 1.00 82.69 194 ASP A N 1
ATOM 1533 C CA . ASP A 1 194 ? 0.209 -0.509 -17.762 1.00 82.69 194 ASP A CA 1
ATOM 1534 C C . ASP A 1 194 ? -0.383 0.499 -16.772 1.00 82.69 194 ASP A C 1
ATOM 1536 O O . ASP A 1 194 ? -0.842 0.148 -15.681 1.00 82.69 194 ASP A O 1
ATOM 1540 N N . PHE A 1 195 ? -0.356 1.780 -17.149 1.00 87.81 195 PHE A N 1
ATOM 1541 C CA . PHE A 1 195 ? -0.993 2.826 -16.349 1.00 87.81 195 PHE A CA 1
ATOM 1542 C C . PHE A 1 195 ? -2.520 2.704 -16.346 1.00 87.81 195 PHE A C 1
ATOM 1544 O O . PHE A 1 195 ? -3.157 3.200 -15.422 1.00 87.81 195 PHE A O 1
ATOM 1551 N N . GLY A 1 196 ? -3.118 2.029 -17.335 1.00 87.25 196 GLY A N 1
ATOM 1552 C CA . GLY A 1 196 ? -4.547 1.729 -17.349 1.00 87.25 196 GLY A CA 1
ATOM 1553 C C . GLY A 1 196 ? -4.934 0.774 -16.224 1.00 87.25 196 GLY A C 1
ATOM 1554 O O . GLY A 1 196 ? -5.932 1.011 -15.544 1.00 87.25 196 GLY A O 1
ATOM 1555 N N . ARG A 1 197 ? -4.115 -0.252 -15.970 1.00 85.31 197 ARG A N 1
ATOM 1556 C CA . ARG A 1 197 ? -4.289 -1.162 -14.829 1.00 85.31 197 ARG A CA 1
ATOM 1557 C C . ARG A 1 197 ? -4.123 -0.443 -13.492 1.00 85.31 197 ARG A C 1
ATOM 1559 O O . ARG A 1 197 ? -4.964 -0.628 -12.616 1.00 85.31 197 ARG A O 1
ATOM 1566 N N . ILE A 1 198 ? -3.088 0.389 -13.345 1.00 90.00 198 ILE A N 1
ATOM 1567 C CA . ILE A 1 198 ? -2.871 1.188 -12.123 1.00 90.00 198 ILE A CA 1
ATOM 1568 C C . ILE A 1 198 ? -4.073 2.103 -11.858 1.00 90.00 198 ILE A C 1
ATOM 1570 O O . ILE A 1 198 ? -4.605 2.125 -10.751 1.00 90.00 198 ILE A O 1
ATOM 1574 N N . GLU A 1 199 ? -4.524 2.833 -12.879 1.00 93.88 199 GLU A N 1
ATOM 1575 C CA . GLU A 1 199 ? -5.666 3.739 -12.764 1.00 93.88 199 GLU A CA 1
ATOM 1576 C C . GLU A 1 199 ? -6.956 2.984 -12.430 1.00 93.88 199 GLU A C 1
ATOM 1578 O O . GLU A 1 199 ? -7.659 3.392 -11.515 1.00 93.88 199 GLU A O 1
ATOM 1583 N N . SER A 1 200 ? -7.213 1.841 -13.074 1.00 90.12 200 SER A N 1
ATOM 1584 C CA . SER A 1 200 ? -8.392 1.008 -12.790 1.00 90.12 200 SER A CA 1
ATOM 1585 C C . SER A 1 200 ? -8.392 0.466 -11.358 1.00 90.12 200 SER A C 1
ATOM 1587 O O . SER A 1 200 ? -9.430 0.470 -10.699 1.00 90.12 200 SER A O 1
ATOM 1589 N N . LEU A 1 201 ? -7.233 0.020 -10.859 1.00 91.38 201 LEU A N 1
ATOM 1590 C CA . LEU A 1 201 ? -7.079 -0.471 -9.488 1.00 91.38 201 LEU A CA 1
ATOM 1591 C C . LEU A 1 201 ? -7.363 0.639 -8.468 1.00 91.38 201 LEU A C 1
ATOM 1593 O O . LEU A 1 201 ? -8.127 0.439 -7.524 1.00 91.38 201 LEU A O 1
ATOM 1597 N N . LEU A 1 202 ? -6.783 1.822 -8.685 1.00 94.81 202 LEU A N 1
ATOM 1598 C CA . LEU A 1 202 ? -7.006 2.982 -7.827 1.00 94.81 202 LEU A CA 1
ATOM 1599 C C . LEU A 1 202 ? -8.452 3.473 -7.916 1.00 94.81 202 LEU A C 1
ATOM 1601 O O . LEU A 1 202 ? -9.036 3.768 -6.885 1.00 94.81 202 LEU A O 1
ATOM 1605 N N . ALA A 1 203 ? -9.061 3.490 -9.103 1.00 94.06 203 ALA A N 1
ATOM 1606 C CA . ALA A 1 203 ? -10.459 3.867 -9.289 1.00 94.06 203 ALA A CA 1
ATOM 1607 C C . ALA A 1 203 ? -11.418 2.933 -8.547 1.00 94.06 203 ALA A C 1
ATOM 1609 O O . ALA A 1 203 ? -12.308 3.407 -7.839 1.00 94.06 203 ALA A O 1
ATOM 1610 N N . ALA A 1 204 ? -11.206 1.619 -8.645 1.00 93.31 204 ALA A N 1
ATOM 1611 C CA . ALA A 1 204 ? -11.988 0.643 -7.894 1.00 93.31 204 ALA A CA 1
ATOM 1612 C C . ALA A 1 204 ? -11.859 0.871 -6.380 1.00 93.31 204 ALA A C 1
ATOM 1614 O O . ALA A 1 204 ? -12.859 0.868 -5.661 1.00 93.31 204 ALA A O 1
ATOM 1615 N N . ARG A 1 205 ? -10.640 1.130 -5.891 1.00 94.62 205 ARG A N 1
ATOM 1616 C CA . ARG A 1 205 ? -10.411 1.364 -4.463 1.00 94.62 205 ARG A CA 1
ATOM 1617 C C . ARG A 1 205 ? -10.943 2.712 -3.972 1.00 94.62 205 ARG A C 1
ATOM 1619 O O . ARG A 1 205 ? -11.447 2.769 -2.850 1.00 94.62 205 ARG A O 1
ATOM 1626 N N . THR A 1 206 ? -10.883 3.760 -4.797 1.00 97.44 206 THR A N 1
ATOM 1627 C CA . THR A 1 206 ? -11.531 5.054 -4.538 1.00 97.44 206 THR A CA 1
ATOM 1628 C C . THR A 1 206 ? -13.041 4.874 -4.412 1.00 97.44 206 THR A C 1
ATOM 1630 O O . THR A 1 206 ? -13.612 5.352 -3.440 1.00 97.44 206 THR A O 1
ATOM 1633 N N . SER A 1 207 ? -13.674 4.130 -5.328 1.00 96.31 207 SER A N 1
ATOM 1634 C CA . SER A 1 207 ? -15.112 3.830 -5.253 1.00 96.31 207 SER A CA 1
ATOM 1635 C C . SER A 1 207 ? -15.462 3.094 -3.959 1.00 96.31 207 SER A C 1
ATOM 1637 O O . SER A 1 207 ? -16.394 3.484 -3.268 1.00 96.31 207 SER A O 1
ATOM 1639 N N . ALA A 1 208 ? -14.675 2.084 -3.575 1.00 94.75 208 ALA A N 1
ATOM 1640 C CA . ALA A 1 208 ? -14.890 1.368 -2.318 1.00 94.75 208 ALA A CA 1
ATOM 1641 C C . ALA A 1 208 ? -14.704 2.268 -1.077 1.00 94.75 208 ALA A C 1
ATOM 1643 O O . ALA A 1 208 ? -15.429 2.119 -0.094 1.00 94.75 208 ALA A O 1
ATOM 1644 N N . ALA A 1 209 ? -13.751 3.210 -1.111 1.00 95.19 209 ALA A N 1
ATOM 1645 C CA . ALA A 1 209 ? -13.560 4.194 -0.042 1.00 95.19 209 ALA A CA 1
ATOM 1646 C C . ALA A 1 209 ? -14.741 5.173 0.049 1.00 95.19 209 ALA A C 1
ATOM 1648 O O . ALA A 1 209 ? -15.150 5.548 1.147 1.00 95.19 209 ALA A O 1
ATOM 1649 N N . GLU A 1 210 ? -15.299 5.574 -1.095 1.00 96.19 210 GLU A N 1
ATOM 1650 C CA . GLU A 1 210 ? -16.482 6.429 -1.169 1.00 96.19 210 GLU A CA 1
ATOM 1651 C C . GLU A 1 210 ? -17.719 5.705 -0.621 1.00 96.19 210 GLU A C 1
ATOM 1653 O O . GLU A 1 210 ? -18.411 6.250 0.237 1.00 96.19 210 GLU A O 1
ATOM 1658 N N . ASP A 1 211 ? -17.946 4.454 -1.023 1.00 96.00 211 ASP A N 1
ATOM 1659 C CA . ASP A 1 211 ? -19.034 3.624 -0.496 1.00 96.00 211 ASP A CA 1
ATOM 1660 C C . ASP A 1 211 ? -18.911 3.438 1.024 1.00 96.00 211 ASP A C 1
ATOM 1662 O O . ASP A 1 211 ? -19.896 3.563 1.753 1.00 96.00 211 ASP A O 1
ATOM 1666 N N . HIS A 1 212 ? -17.694 3.197 1.527 1.00 93.44 212 HIS A N 1
ATOM 1667 C CA . HIS A 1 212 ? -17.429 3.122 2.964 1.00 93.44 212 HIS A CA 1
ATOM 1668 C C . HIS A 1 212 ? -17.726 4.449 3.677 1.00 93.44 212 HIS A C 1
ATOM 1670 O O . HIS A 1 212 ? -18.316 4.465 4.757 1.00 93.44 212 HIS A O 1
ATOM 1676 N N . PHE A 1 213 ? -17.347 5.576 3.074 1.00 93.88 213 PHE A N 1
ATOM 1677 C CA . PHE A 1 213 ? -17.647 6.894 3.617 1.00 93.88 213 PHE A CA 1
ATOM 1678 C C . PHE A 1 213 ? -19.161 7.146 3.707 1.00 93.88 213 PHE A C 1
ATOM 1680 O O . PHE A 1 213 ? -19.648 7.600 4.746 1.00 93.88 213 PHE A O 1
ATOM 1687 N N . TRP A 1 214 ? -19.917 6.810 2.659 1.00 93.75 214 TRP A N 1
ATOM 1688 C CA . TRP A 1 214 ? -21.376 6.929 2.660 1.00 93.75 214 TRP A CA 1
ATOM 1689 C C . TRP A 1 214 ? -22.037 5.964 3.644 1.00 93.75 214 TRP A C 1
ATOM 1691 O O . TRP A 1 214 ? -22.976 6.357 4.338 1.00 93.75 214 TRP A O 1
ATOM 1701 N N . SER A 1 215 ? -21.516 4.745 3.804 1.00 93.19 215 SER A N 1
ATOM 1702 C CA . SER A 1 215 ? -22.083 3.777 4.748 1.00 93.19 215 SER A CA 1
ATOM 1703 C C . SER A 1 215 ? -21.986 4.243 6.201 1.00 93.19 215 SER A C 1
ATOM 1705 O O . SER A 1 215 ? -22.896 3.983 6.982 1.00 93.19 215 SER A O 1
ATOM 1707 N N . LEU A 1 216 ? -20.942 4.995 6.571 1.00 92.56 216 LEU A N 1
ATOM 1708 C CA . LEU A 1 216 ? -20.842 5.612 7.901 1.00 92.56 216 LEU A CA 1
ATOM 1709 C C . LEU A 1 216 ? -21.930 6.663 8.159 1.00 92.56 216 LEU A C 1
ATOM 1711 O O . LEU A 1 216 ? -22.239 6.945 9.316 1.00 92.56 216 LEU A O 1
ATOM 1715 N N . ARG A 1 217 ? -22.486 7.256 7.099 1.00 90.19 217 ARG A N 1
ATOM 1716 C CA . ARG A 1 217 ? -23.541 8.270 7.172 1.00 90.19 217 ARG A CA 1
ATOM 1717 C C . ARG A 1 217 ? -24.943 7.668 7.095 1.00 90.19 217 ARG A C 1
ATOM 1719 O O . ARG A 1 217 ? -25.860 8.218 7.694 1.00 90.19 217 ARG A O 1
ATOM 1726 N N . GLU A 1 218 ? -25.116 6.593 6.335 1.00 90.19 218 GLU A N 1
ATOM 1727 C CA . GLU A 1 218 ? -26.439 6.066 5.977 1.00 90.19 218 GLU A CA 1
ATOM 1728 C C . GLU A 1 218 ? -26.799 4.759 6.700 1.00 90.19 218 GLU A C 1
ATOM 1730 O O . GLU A 1 218 ? -27.980 4.480 6.902 1.00 90.19 218 GLU A O 1
ATOM 1735 N N . ASP A 1 219 ? -25.811 3.963 7.123 1.00 90.62 219 ASP A N 1
ATOM 1736 C CA . ASP A 1 219 ? -26.027 2.658 7.750 1.00 90.62 219 ASP A CA 1
ATOM 1737 C C . ASP A 1 219 ? -25.568 2.650 9.216 1.00 90.62 219 ASP A C 1
ATOM 1739 O O . ASP A 1 219 ? -24.380 2.666 9.545 1.00 90.62 219 ASP A O 1
ATOM 1743 N N . SER A 1 220 ? -26.547 2.548 10.120 1.00 90.62 220 SER A N 1
ATOM 1744 C CA . SER A 1 220 ? -26.314 2.467 11.565 1.00 90.62 220 SER A CA 1
ATOM 1745 C C . SER A 1 220 ? -25.516 1.232 11.989 1.00 90.62 220 SER A C 1
ATOM 1747 O O . SER A 1 220 ? -24.728 1.328 12.931 1.00 90.62 220 SER A O 1
ATOM 1749 N N . SER A 1 221 ? -25.697 0.085 11.319 1.00 89.19 221 SER A N 1
ATOM 1750 C CA . SER A 1 221 ? -24.932 -1.131 11.618 1.00 89.19 221 SER A CA 1
ATOM 1751 C C . SER A 1 221 ? -23.477 -0.934 11.238 1.00 89.19 221 SER A C 1
ATOM 1753 O O . SER A 1 221 ? -22.602 -1.109 12.082 1.00 89.19 221 SER A O 1
ATOM 1755 N N . SER A 1 222 ? -23.231 -0.495 9.999 1.00 90.62 222 SER A N 1
ATOM 1756 C CA . SER A 1 222 ? -21.884 -0.200 9.512 1.00 90.62 222 SER A CA 1
ATOM 1757 C C . SER A 1 222 ? -21.183 0.815 10.417 1.00 90.62 222 SER A C 1
ATOM 1759 O O . SER A 1 222 ? -20.072 0.561 10.879 1.00 90.62 222 SER A O 1
ATOM 1761 N N . PHE A 1 223 ? -21.842 1.927 10.760 1.00 92.75 223 PHE A N 1
ATOM 1762 C CA . PHE A 1 223 ? -21.285 2.927 11.673 1.00 92.75 223 PHE A CA 1
ATOM 1763 C C . PHE A 1 223 ? -20.895 2.327 13.033 1.00 92.75 223 PHE A C 1
ATOM 1765 O O . PHE A 1 223 ? -19.772 2.515 13.508 1.00 92.75 223 PHE A O 1
ATOM 1772 N N . ASN A 1 224 ? -21.795 1.559 13.652 1.00 92.38 224 ASN A N 1
ATOM 1773 C CA . ASN A 1 224 ? -21.541 0.925 14.942 1.00 92.38 224 ASN A CA 1
ATOM 1774 C C . ASN A 1 224 ? -20.395 -0.091 14.883 1.00 92.38 224 ASN A C 1
ATOM 1776 O O . ASN A 1 224 ? -19.517 -0.087 15.748 1.00 92.38 224 ASN A O 1
ATOM 1780 N N . ASP A 1 225 ? -20.395 -0.949 13.866 1.00 91.94 225 ASP A N 1
ATOM 1781 C CA . ASP A 1 225 ? -19.394 -1.997 13.693 1.00 91.94 225 ASP A CA 1
ATOM 1782 C C . ASP A 1 225 ? -18.004 -1.393 13.4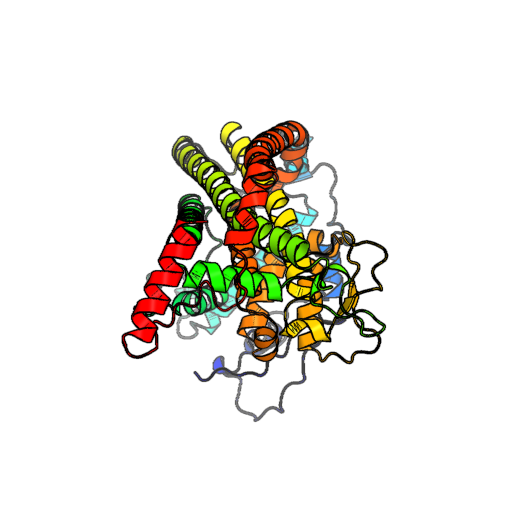81 1.00 91.94 225 ASP A C 1
ATOM 1784 O O . ASP A 1 225 ? -17.028 -1.898 14.035 1.00 91.94 225 ASP A O 1
ATOM 1788 N N . GLN A 1 226 ? -17.908 -0.263 12.779 1.00 93.38 226 GLN A N 1
ATOM 1789 C CA . GLN A 1 226 ? -16.653 0.467 12.590 1.00 93.38 226 GLN A CA 1
ATOM 1790 C C . GLN A 1 226 ? -16.151 1.106 13.887 1.00 93.38 226 GLN A C 1
ATOM 1792 O O . GLN A 1 226 ? -14.965 0.996 14.201 1.00 93.38 226 GLN A O 1
ATOM 1797 N N . LEU A 1 227 ? -17.035 1.704 14.695 1.00 94.25 227 LEU A N 1
ATOM 1798 C CA . LEU A 1 227 ? -16.654 2.236 16.009 1.00 94.25 227 LEU A CA 1
ATOM 1799 C C . LEU A 1 227 ? -16.124 1.140 16.940 1.00 94.25 227 LEU A C 1
ATOM 1801 O O . LEU A 1 227 ? -15.090 1.334 17.579 1.00 94.25 227 LEU A O 1
ATOM 1805 N N . LEU A 1 228 ? -16.816 -0.000 17.015 1.00 93.00 228 LEU A N 1
ATOM 1806 C CA . LEU A 1 228 ? -16.423 -1.122 17.872 1.00 93.00 228 LEU A CA 1
ATOM 1807 C C . LEU A 1 228 ? -15.154 -1.812 17.363 1.00 93.00 228 LEU A C 1
ATOM 1809 O O . LEU A 1 228 ? -14.257 -2.115 18.146 1.00 93.00 228 LEU A O 1
ATOM 1813 N N . THR A 1 229 ? -15.039 -2.002 16.048 1.00 93.88 229 THR A N 1
ATOM 1814 C CA . THR A 1 229 ? -13.828 -2.552 15.430 1.00 93.88 229 THR A CA 1
ATOM 1815 C C . THR A 1 229 ? -12.636 -1.643 15.702 1.00 93.88 229 THR A C 1
ATOM 1817 O O . THR A 1 229 ? -11.586 -2.118 16.137 1.00 93.88 229 THR A O 1
ATOM 1820 N N . TYR A 1 230 ? -12.781 -0.329 15.512 1.00 94.94 230 TYR A N 1
ATOM 1821 C CA . TYR A 1 230 ? -11.702 0.617 15.778 1.00 94.94 230 TYR A CA 1
ATOM 1822 C C . TYR A 1 230 ? -11.342 0.670 17.266 1.00 94.94 230 TYR A C 1
ATOM 1824 O O . TYR A 1 230 ? -10.157 0.657 17.596 1.00 94.94 230 TYR A O 1
ATOM 1832 N N . GLU A 1 231 ? -12.336 0.677 18.165 1.00 94.19 231 GLU A N 1
ATOM 1833 C CA . GLU A 1 231 ? -12.148 0.598 19.621 1.00 94.19 231 GLU A CA 1
ATOM 1834 C C . GLU A 1 231 ? -11.319 -0.628 20.015 1.00 94.19 231 GLU A C 1
ATOM 1836 O O . GLU A 1 231 ? -10.326 -0.500 20.734 1.00 94.19 231 GLU A O 1
ATOM 1841 N N . GLU A 1 232 ? -11.636 -1.794 19.458 1.00 93.81 232 GLU A N 1
ATOM 1842 C CA . GLU A 1 232 ? -10.889 -3.023 19.694 1.00 93.81 232 GLU A CA 1
ATOM 1843 C C . GLU A 1 232 ? -9.431 -2.942 19.205 1.00 93.81 232 GLU A C 1
ATOM 1845 O O . GLU A 1 232 ? -8.547 -3.597 19.752 1.00 93.81 232 GLU A O 1
ATOM 1850 N N . HIS A 1 233 ? -9.117 -2.100 18.229 1.00 95.62 233 HIS A N 1
ATOM 1851 C CA . HIS A 1 233 ? -7.746 -1.930 17.743 1.00 95.62 233 HIS A CA 1
ATOM 1852 C C . HIS A 1 233 ? -7.023 -0.742 18.401 1.00 95.62 233 HIS A C 1
ATOM 1854 O O . HIS A 1 233 ? -5.924 -0.370 17.986 1.00 95.62 233 HIS A O 1
ATOM 1860 N N . ARG A 1 234 ? -7.587 -0.161 19.472 1.00 94.25 234 ARG A N 1
ATOM 1861 C CA . ARG A 1 234 ? -6.938 0.887 20.273 1.00 94.25 234 ARG A CA 1
ATOM 1862 C C . ARG A 1 234 ? -5.946 0.319 21.278 1.00 94.25 234 ARG A C 1
ATOM 1864 O O . ARG A 1 234 ? -6.253 -0.564 22.078 1.00 94.25 234 ARG A O 1
ATOM 1871 N N . GLN A 1 235 ? -4.772 0.939 21.342 1.00 93.81 235 GLN A N 1
ATOM 1872 C CA . GLN A 1 235 ? -3.735 0.610 22.321 1.00 93.81 235 GLN A CA 1
ATOM 1873 C C . GLN A 1 235 ? -4.169 0.875 23.772 1.00 93.81 235 GLN A C 1
ATOM 1875 O O . GLN A 1 235 ? -3.677 0.223 24.694 1.00 93.81 235 GLN A O 1
ATOM 1880 N N . GLU A 1 236 ? -5.122 1.787 24.000 1.00 93.75 236 GLU A N 1
ATOM 1881 C CA . GLU A 1 236 ? -5.726 2.001 25.318 1.00 93.75 236 GLU A CA 1
ATOM 1882 C C . GLU A 1 236 ? -6.392 0.737 25.888 1.00 93.75 236 GLU A C 1
ATOM 1884 O O . GLU A 1 236 ? -6.423 0.570 27.110 1.00 93.75 236 GLU A O 1
ATOM 1889 N N . MET A 1 237 ? -6.866 -0.173 25.027 1.00 93.12 237 MET A N 1
ATOM 1890 C CA . MET A 1 237 ? -7.501 -1.435 25.430 1.00 93.12 237 MET A CA 1
ATOM 1891 C C . MET A 1 237 ? -6.505 -2.452 25.999 1.00 93.12 237 MET A C 1
ATOM 1893 O O . MET A 1 237 ? -6.899 -3.458 26.597 1.00 93.12 237 MET A O 1
ATOM 1897 N N . MET A 1 238 ? -5.202 -2.199 25.857 1.00 93.56 238 MET A N 1
ATOM 1898 C CA . MET A 1 238 ? -4.151 -3.063 26.377 1.00 93.56 238 MET A CA 1
ATOM 1899 C C . MET A 1 238 ? -3.860 -2.777 27.855 1.00 93.56 238 MET A C 1
ATOM 1901 O O . MET A 1 238 ? -3.684 -1.633 28.296 1.00 93.56 238 MET A O 1
ATOM 1905 N N . LYS A 1 239 ? -3.726 -3.851 28.637 1.00 91.88 239 LYS A N 1
ATOM 1906 C CA . LYS A 1 239 ? -3.240 -3.770 30.020 1.00 91.88 239 LYS A CA 1
ATOM 1907 C C . LYS A 1 239 ? -1.742 -3.469 30.041 1.00 91.88 239 LYS A C 1
ATOM 1909 O O . LYS A 1 239 ? -1.006 -3.904 29.153 1.00 91.88 239 LYS A O 1
ATOM 1914 N N . ASP A 1 240 ? -1.299 -2.734 31.059 1.00 92.62 240 ASP A N 1
ATOM 1915 C CA . ASP A 1 240 ? 0.133 -2.503 31.260 1.00 92.62 240 ASP A CA 1
ATOM 1916 C C . ASP A 1 240 ? 0.865 -3.695 31.887 1.00 92.62 240 ASP A C 1
ATOM 1918 O O . ASP A 1 240 ? 0.269 -4.729 32.198 1.00 92.62 240 ASP A O 1
ATOM 1922 N N . THR A 1 241 ? 2.174 -3.539 32.090 1.00 92.19 241 THR A N 1
ATOM 1923 C CA . THR A 1 241 ? 3.057 -4.515 32.744 1.00 92.19 241 THR A CA 1
ATOM 1924 C C . THR A 1 241 ? 2.622 -4.906 34.161 1.00 92.19 241 THR A C 1
ATOM 1926 O O . THR A 1 241 ? 3.026 -5.962 34.642 1.00 92.19 241 THR A O 1
ATOM 1929 N N . VAL A 1 242 ? 1.774 -4.106 34.820 1.00 90.56 242 VAL A N 1
ATOM 1930 C CA . VAL A 1 242 ? 1.207 -4.378 36.155 1.00 90.56 242 VAL A CA 1
ATOM 1931 C C . VAL A 1 242 ? -0.240 -4.892 36.052 1.00 90.56 242 VAL A C 1
ATOM 1933 O O . VAL A 1 242 ? -0.902 -5.149 37.056 1.00 90.56 242 VAL A O 1
ATOM 1936 N N . GLY A 1 243 ? -0.759 -5.069 34.835 1.00 89.94 243 GLY A N 1
ATOM 1937 C CA . GLY A 1 243 ? -2.111 -5.550 34.572 1.00 89.94 243 GLY A CA 1
ATOM 1938 C C . GLY A 1 243 ? -3.200 -4.481 34.702 1.00 89.94 243 GLY A C 1
ATOM 1939 O O . GLY A 1 243 ? -4.383 -4.834 34.712 1.00 89.94 243 GLY A O 1
ATOM 1940 N N . LYS A 1 244 ? -2.846 -3.192 34.800 1.00 92.19 244 LYS A N 1
ATOM 1941 C CA . LYS A 1 244 ? -3.816 -2.099 34.952 1.00 92.19 244 LYS A CA 1
ATOM 1942 C C . LYS A 1 244 ? -4.332 -1.597 33.592 1.00 92.19 244 LYS A C 1
ATOM 1944 O O . LYS A 1 244 ? -3.574 -1.555 32.614 1.00 92.19 244 LYS A O 1
ATOM 1949 N N . PRO A 1 245 ? -5.620 -1.208 33.508 1.00 91.88 245 PRO A N 1
ATOM 1950 C CA . PRO A 1 245 ? -6.181 -0.594 32.307 1.00 91.88 245 PRO A CA 1
ATOM 1951 C C . PRO A 1 245 ? -5.598 0.805 32.078 1.00 91.88 245 PRO A C 1
ATOM 1953 O O . PRO A 1 245 ? -5.106 1.448 33.010 1.00 91.88 245 PRO A O 1
ATOM 1956 N N . HIS A 1 246 ? -5.668 1.290 30.838 1.00 92.25 246 HIS A N 1
ATOM 1957 C CA . HIS A 1 246 ? -5.223 2.640 30.514 1.00 92.25 246 HIS A CA 1
ATOM 1958 C C . HIS A 1 246 ? -6.084 3.703 31.234 1.00 92.25 246 HIS A C 1
ATOM 1960 O O . HIS A 1 246 ? -7.307 3.555 31.291 1.00 92.25 246 HIS A O 1
ATOM 1966 N N . PRO A 1 247 ? -5.506 4.810 31.748 1.00 90.94 247 PRO A N 1
ATOM 1967 C CA . PRO A 1 247 ? -6.272 5.816 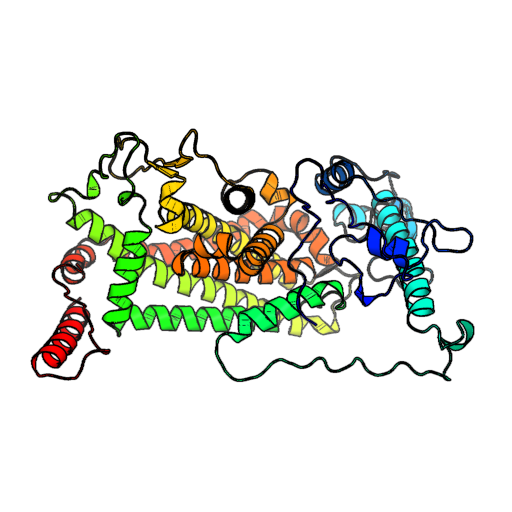32.488 1.00 90.94 247 PRO A CA 1
ATOM 1968 C C . PRO A 1 247 ? -7.388 6.506 31.686 1.00 90.94 247 PRO A C 1
ATOM 1970 O O . PRO A 1 247 ? -8.309 7.044 32.291 1.00 90.94 247 PRO A O 1
ATOM 1973 N N . ALA A 1 248 ? -7.332 6.497 30.349 1.00 89.50 248 ALA A N 1
ATOM 1974 C CA . ALA A 1 248 ? -8.414 7.022 29.502 1.00 89.50 248 ALA A CA 1
ATOM 1975 C C . ALA A 1 248 ? -9.708 6.190 29.582 1.00 89.50 248 ALA A C 1
ATOM 1977 O O . ALA A 1 248 ? -10.776 6.719 29.312 1.00 89.50 248 ALA A O 1
ATOM 1978 N N . LEU A 1 249 ? -9.622 4.925 30.009 1.00 89.69 249 LEU A N 1
ATOM 1979 C CA . LEU A 1 249 ? -10.780 4.042 30.186 1.00 89.69 249 LEU A CA 1
ATOM 1980 C C . LEU A 1 249 ? -11.458 4.210 31.558 1.00 89.69 249 LEU A C 1
ATOM 1982 O O . LEU A 1 249 ? -12.386 3.480 31.897 1.00 89.69 249 LEU A O 1
ATOM 1986 N N . GLN A 1 250 ? -10.984 5.141 32.391 1.00 89.06 250 GLN A N 1
ATOM 1987 C CA . GLN A 1 250 ? -11.644 5.473 33.654 1.00 89.06 250 GLN A CA 1
ATOM 1988 C C . GLN A 1 250 ? -12.996 6.141 33.384 1.00 89.06 250 GLN A C 1
ATOM 1990 O O . GLN A 1 250 ? -13.115 6.945 32.465 1.00 89.06 250 GLN A O 1
ATOM 1995 N N . VAL A 1 251 ? -13.987 5.889 34.247 1.00 85.75 251 VAL A N 1
ATOM 1996 C CA . VAL A 1 251 ? -15.357 6.433 34.121 1.00 85.75 251 VAL A CA 1
ATOM 1997 C C . VAL A 1 251 ? -15.374 7.953 33.925 1.00 85.75 251 VAL A C 1
ATOM 1999 O O . VAL A 1 251 ? -16.178 8.471 33.165 1.00 85.75 251 VAL A O 1
ATOM 2002 N N . THR A 1 252 ? -14.455 8.685 34.556 1.00 86.88 252 THR A N 1
ATOM 2003 C CA . THR A 1 252 ? -14.366 10.151 34.446 1.00 86.88 252 THR A CA 1
ATOM 2004 C C . THR A 1 252 ? -13.767 10.656 33.129 1.00 86.88 252 THR A C 1
ATOM 2006 O O . THR A 1 252 ? -13.787 11.859 32.885 1.00 86.88 252 THR A O 1
ATOM 2009 N N . LYS A 1 253 ? -13.191 9.774 32.305 1.00 87.31 253 LYS A N 1
ATOM 2010 C CA . LYS A 1 253 ? -12.471 10.105 31.061 1.00 87.31 253 LYS A CA 1
ATOM 2011 C C . LYS A 1 253 ? -12.968 9.320 29.845 1.00 87.31 253 LYS A C 1
ATOM 2013 O O . LYS A 1 253 ? -12.443 9.529 28.754 1.00 87.31 253 LYS A O 1
ATOM 2018 N N . ILE A 1 254 ? -13.966 8.457 30.026 1.00 87.94 254 ILE A N 1
ATOM 2019 C CA . ILE A 1 254 ? -14.474 7.569 28.979 1.00 87.94 254 ILE A CA 1
ATOM 2020 C C . ILE A 1 254 ? -15.049 8.347 27.789 1.00 87.94 254 ILE A C 1
ATOM 2022 O O . ILE A 1 254 ? -14.809 7.967 26.648 1.00 87.94 254 ILE A O 1
ATOM 2026 N N . ASP A 1 255 ? -15.686 9.494 28.040 1.00 87.38 255 ASP A N 1
ATOM 2027 C CA . ASP A 1 255 ? -16.185 10.384 26.985 1.00 87.38 255 ASP A CA 1
ATOM 2028 C C . ASP A 1 255 ? -15.045 10.854 26.072 1.00 87.38 255 ASP A C 1
ATOM 2030 O O . ASP A 1 255 ? -15.151 10.795 24.853 1.00 87.38 255 ASP A O 1
ATOM 2034 N N . LEU A 1 256 ? -13.904 11.236 26.653 1.00 88.31 256 LEU A N 1
ATOM 2035 C CA . LEU A 1 256 ? -12.729 11.677 25.898 1.00 88.31 256 LEU A CA 1
ATOM 2036 C C . LEU A 1 256 ? -12.085 10.530 25.104 1.00 88.31 256 LEU A C 1
ATOM 2038 O O . LEU A 1 256 ? -11.466 10.767 24.066 1.00 88.31 256 LEU A O 1
ATOM 2042 N N . PHE A 1 257 ? -12.203 9.289 25.578 1.00 90.69 257 PHE A N 1
ATOM 2043 C CA . PHE A 1 257 ? -11.795 8.119 24.805 1.00 90.69 257 PHE A CA 1
ATOM 2044 C C . PHE A 1 257 ? -12.699 7.929 23.581 1.00 90.69 257 PHE A C 1
ATOM 2046 O O . PHE A 1 257 ? -12.186 7.847 22.465 1.00 90.69 257 PHE A O 1
ATOM 2053 N N . TRP A 1 258 ? -14.021 7.951 23.761 1.00 91.00 258 TRP A N 1
ATOM 2054 C CA . TRP A 1 258 ? -14.963 7.807 22.650 1.00 91.00 258 TRP A CA 1
ATOM 2055 C C . TRP A 1 258 ? -14.906 8.969 21.662 1.00 91.00 258 TRP A C 1
ATOM 2057 O O . TRP A 1 258 ? -14.954 8.731 20.460 1.00 91.00 258 TRP A O 1
ATOM 2067 N N . GLU A 1 259 ? -14.684 10.200 22.125 1.00 90.62 259 GLU A N 1
ATOM 2068 C CA . GLU A 1 259 ? -14.435 11.345 21.244 1.00 90.62 259 GLU A CA 1
ATOM 2069 C C . GLU A 1 259 ? -13.234 11.099 20.315 1.00 90.62 259 GLU A C 1
ATOM 2071 O O . GLU A 1 259 ? -13.273 11.445 19.134 1.00 90.62 259 GLU A O 1
ATOM 2076 N N . ARG A 1 260 ? -12.166 10.462 20.819 1.00 89.94 260 ARG A N 1
ATOM 2077 C CA . ARG A 1 260 ? -11.016 10.073 19.989 1.00 89.94 260 ARG A CA 1
ATOM 2078 C C . ARG A 1 260 ? -11.368 8.944 19.030 1.00 89.94 260 ARG A C 1
ATOM 2080 O O . ARG A 1 260 ? -10.911 8.991 17.895 1.00 89.94 260 ARG A O 1
ATOM 2087 N N . VAL A 1 261 ? -12.113 7.932 19.469 1.00 92.75 261 VAL A N 1
ATOM 2088 C CA . VAL A 1 261 ? -12.532 6.805 18.618 1.00 92.75 261 VAL A CA 1
ATOM 2089 C C . VAL A 1 261 ? -13.373 7.319 17.449 1.00 92.75 261 VAL A C 1
ATOM 2091 O O . VAL A 1 261 ? -12.964 7.164 16.304 1.00 92.75 261 VAL A O 1
ATOM 2094 N N . ILE A 1 262 ? -14.464 8.031 17.739 1.00 92.94 262 ILE A N 1
ATOM 2095 C CA . ILE A 1 262 ? -15.379 8.598 16.739 1.00 92.94 262 ILE A CA 1
ATOM 2096 C C . ILE A 1 262 ? -14.625 9.542 15.800 1.00 92.94 262 ILE A C 1
ATOM 2098 O O . ILE A 1 262 ? -14.707 9.413 14.581 1.00 92.94 262 ILE A O 1
ATOM 2102 N N . GLY A 1 263 ? -13.822 10.453 16.360 1.00 91.25 263 GLY A N 1
ATOM 2103 C CA . GLY A 1 263 ? -13.051 11.402 15.564 1.00 91.25 263 GLY A CA 1
ATOM 2104 C C . GLY A 1 263 ? -12.049 10.737 14.619 1.00 91.25 263 GLY A C 1
ATOM 2105 O O . GLY A 1 263 ? -11.869 11.226 13.508 1.00 91.25 263 GLY A O 1
ATOM 2106 N N . ASN A 1 264 ? -11.407 9.634 15.024 1.00 91.75 264 ASN A N 1
ATOM 2107 C CA . ASN A 1 264 ? -10.469 8.915 14.158 1.00 91.75 264 ASN A CA 1
ATOM 2108 C C . ASN A 1 264 ? -11.173 8.053 13.108 1.00 91.75 264 ASN A C 1
ATOM 2110 O O . ASN A 1 264 ? -10.651 7.965 12.005 1.00 91.75 264 ASN A O 1
ATOM 2114 N N . VAL A 1 265 ? -12.332 7.459 13.410 1.00 93.75 265 VAL A N 1
ATOM 2115 C CA . VAL A 1 265 ? -13.119 6.720 12.407 1.00 93.75 265 VAL A CA 1
ATOM 2116 C C . VAL A 1 265 ? -13.566 7.664 11.291 1.00 93.75 265 VAL A C 1
ATOM 2118 O O . VAL A 1 265 ? -13.276 7.408 10.127 1.00 93.75 265 VAL A O 1
ATOM 2121 N N . LEU A 1 266 ? -14.157 8.812 11.645 1.00 92.00 266 LEU A N 1
ATOM 2122 C CA . LEU A 1 266 ? -14.602 9.810 10.664 1.00 92.00 266 LEU A CA 1
ATOM 2123 C C . LEU A 1 266 ? -13.438 10.449 9.898 1.00 92.00 266 LEU A C 1
ATOM 2125 O O . LEU A 1 266 ? -13.522 10.676 8.693 1.00 92.00 266 LEU A O 1
ATOM 2129 N N . LEU A 1 267 ? -12.342 10.777 10.590 1.00 90.56 267 LEU A N 1
ATOM 2130 C CA . LEU A 1 267 ? -11.167 11.336 9.926 1.00 90.56 267 LEU A CA 1
ATOM 2131 C C . LEU A 1 267 ? -10.517 10.307 8.997 1.00 90.56 267 LEU A C 1
ATOM 2133 O O . LEU A 1 267 ? -10.115 10.667 7.895 1.00 90.56 267 LEU A O 1
ATOM 2137 N N . GLY A 1 268 ? -10.413 9.055 9.445 1.00 90.88 268 GLY A N 1
ATOM 2138 C CA . GLY A 1 268 ? -9.819 7.955 8.698 1.00 90.88 268 GLY A CA 1
ATOM 2139 C C . GLY A 1 268 ? -10.531 7.732 7.371 1.00 90.88 268 GLY A C 1
ATOM 2140 O O . GLY A 1 268 ? -9.871 7.776 6.339 1.00 90.88 268 GLY A O 1
ATOM 2141 N N . SER A 1 269 ? -11.863 7.614 7.382 1.00 92.81 269 SER A N 1
ATOM 2142 C CA . SER A 1 269 ? -12.655 7.412 6.161 1.00 92.81 269 SER A CA 1
ATOM 2143 C C . SER A 1 269 ? -12.504 8.563 5.160 1.00 92.81 269 SER A C 1
ATOM 2145 O O . SER A 1 269 ? -12.358 8.334 3.963 1.00 92.81 269 SER A O 1
ATOM 2147 N N . HIS A 1 270 ? -12.476 9.810 5.643 1.00 91.56 270 HIS A N 1
ATOM 2148 C CA . HIS A 1 270 ? -12.246 10.979 4.790 1.00 91.56 270 HIS A CA 1
ATOM 2149 C C . HIS A 1 270 ? -10.840 11.001 4.183 1.00 91.56 270 HIS A C 1
ATOM 2151 O O . HIS A 1 270 ? -10.682 11.228 2.986 1.00 91.56 270 HIS A O 1
ATOM 2157 N N . VAL A 1 271 ? -9.810 10.806 5.012 1.00 90.44 271 VAL A N 1
ATOM 2158 C CA . VAL A 1 271 ? -8.412 10.858 4.563 1.00 90.44 271 VAL A CA 1
ATOM 2159 C C . VAL A 1 271 ? -8.119 9.719 3.593 1.00 90.44 271 VAL A C 1
ATOM 2161 O O . VAL A 1 271 ? -7.421 9.934 2.610 1.00 90.44 271 VAL A O 1
ATOM 2164 N N . GLU A 1 272 ? -8.662 8.530 3.838 1.00 93.00 272 GLU A N 1
ATOM 2165 C CA . GLU A 1 272 ? -8.495 7.373 2.962 1.00 93.00 272 GLU A CA 1
ATOM 2166 C C . GLU A 1 272 ? -9.073 7.622 1.562 1.00 93.00 272 GLU A C 1
ATOM 2168 O O . GLU A 1 272 ? -8.375 7.402 0.570 1.00 93.00 272 GLU A O 1
ATOM 2173 N N . LEU A 1 273 ? -10.293 8.166 1.476 1.00 95.06 273 LEU A N 1
ATOM 2174 C CA . LEU A 1 273 ? -10.902 8.563 0.205 1.00 95.06 273 LEU A CA 1
ATOM 2175 C C . LEU A 1 273 ? -10.031 9.583 -0.548 1.00 95.06 273 LEU A C 1
ATOM 2177 O O . LEU A 1 273 ? -9.734 9.394 -1.727 1.00 95.06 273 LEU A O 1
ATOM 2181 N N . GLU A 1 274 ? -9.566 10.631 0.136 1.00 94.38 274 GLU A N 1
ATOM 2182 C CA . GLU A 1 274 ? -8.714 11.666 -0.468 1.00 94.38 274 GLU A CA 1
ATOM 2183 C C . GLU A 1 274 ? -7.348 11.126 -0.920 1.00 94.38 274 GLU A C 1
ATOM 2185 O O . GLU A 1 274 ? -6.821 11.558 -1.948 1.00 94.38 274 GLU A O 1
ATOM 2190 N N . VAL A 1 275 ? -6.770 10.172 -0.181 1.00 95.06 275 VAL A N 1
ATOM 2191 C CA . VAL A 1 275 ? -5.518 9.498 -0.556 1.00 95.06 275 VAL A CA 1
ATOM 2192 C C . VAL A 1 275 ? -5.693 8.724 -1.859 1.00 95.06 275 VAL A C 1
ATOM 2194 O O . VAL A 1 275 ? -4.912 8.915 -2.794 1.00 95.06 275 VAL A O 1
ATOM 2197 N N . PHE A 1 276 ? -6.712 7.871 -1.959 1.00 96.50 276 PHE A N 1
ATOM 2198 C CA . PHE A 1 276 ? -6.916 7.103 -3.185 1.00 96.50 276 PHE A CA 1
ATOM 2199 C C . PHE A 1 276 ? -7.326 8.000 -4.355 1.00 96.50 276 PHE A C 1
ATOM 2201 O O . PHE A 1 276 ? -6.837 7.801 -5.464 1.00 96.50 276 PHE A O 1
ATOM 2208 N N . GLU A 1 277 ? -8.115 9.050 -4.123 1.00 96.62 277 GLU A N 1
ATOM 2209 C CA . GLU A 1 277 ? -8.477 10.017 -5.161 1.00 96.62 277 GLU A CA 1
ATOM 2210 C C . GLU A 1 277 ? -7.266 10.801 -5.699 1.00 96.62 277 GLU A C 1
ATOM 2212 O O . GLU A 1 277 ? -7.122 10.957 -6.915 1.00 96.62 277 GLU A O 1
ATOM 2217 N N . VAL A 1 278 ? -6.346 11.267 -4.841 1.00 96.81 278 VAL A N 1
ATOM 2218 C CA . VAL A 1 278 ? -5.146 11.980 -5.320 1.00 96.81 278 VAL A CA 1
ATOM 2219 C C . VAL A 1 278 ? -4.192 11.056 -6.078 1.00 96.81 278 VAL A C 1
ATOM 2221 O O . VAL A 1 278 ? -3.547 11.494 -7.035 1.00 96.81 278 VAL A O 1
ATOM 2224 N N . LEU A 1 279 ? -4.105 9.782 -5.686 1.00 97.69 279 LEU A N 1
ATOM 2225 C CA . LEU A 1 279 ? -3.326 8.780 -6.410 1.00 97.69 279 LEU A CA 1
ATOM 2226 C C . LEU A 1 279 ? -3.980 8.442 -7.754 1.00 97.69 279 LEU A C 1
ATOM 2228 O O . LEU A 1 279 ? -3.288 8.420 -8.772 1.00 97.69 279 LEU A O 1
ATOM 2232 N N . ARG A 1 280 ? -5.306 8.265 -7.787 1.00 97.69 280 ARG A N 1
ATOM 2233 C CA . ARG A 1 280 ? -6.083 8.007 -9.007 1.00 97.69 280 ARG A CA 1
ATOM 2234 C C . ARG A 1 280 ? -5.897 9.122 -10.034 1.00 97.69 280 ARG A C 1
ATOM 2236 O O . ARG A 1 280 ? -5.541 8.834 -11.171 1.00 97.69 280 ARG A O 1
ATOM 2243 N N . ARG A 1 281 ? -6.015 10.393 -9.630 1.00 97.81 281 ARG A N 1
ATOM 2244 C CA . ARG A 1 281 ? -5.775 11.552 -10.518 1.00 97.81 281 ARG A CA 1
ATOM 2245 C C . ARG A 1 281 ? -4.362 11.579 -11.097 1.00 97.81 281 ARG A C 1
ATOM 2247 O O . ARG A 1 281 ? -4.167 11.942 -12.255 1.00 97.81 281 ARG A O 1
ATOM 2254 N N . GLN A 1 282 ? -3.358 11.209 -10.302 1.00 97.81 282 GLN A N 1
ATOM 2255 C CA . GLN A 1 282 ? -1.983 11.110 -10.796 1.00 97.81 282 GLN A CA 1
ATOM 2256 C C . GLN A 1 282 ? -1.820 9.953 -11.789 1.00 97.81 282 GLN A C 1
ATOM 2258 O O . GLN A 1 282 ? -1.147 10.121 -12.803 1.00 97.81 282 GLN A O 1
ATOM 2263 N N . ALA A 1 283 ? -2.473 8.814 -11.551 1.00 96.88 283 ALA A N 1
ATOM 2264 C CA . ALA A 1 283 ? -2.486 7.692 -12.485 1.00 96.88 283 ALA A CA 1
ATOM 2265 C C . ALA A 1 283 ? -3.217 8.023 -13.801 1.00 96.88 283 ALA A C 1
ATOM 2267 O O . ALA A 1 283 ? -2.727 7.668 -14.873 1.00 96.88 283 ALA A O 1
ATOM 2268 N N . GLU A 1 284 ? -4.332 8.759 -13.752 1.00 97.31 284 GLU A N 1
ATOM 2269 C CA . GLU A 1 284 ? -5.021 9.279 -14.943 1.00 97.31 284 GLU A CA 1
ATOM 2270 C C . GLU A 1 284 ? -4.106 10.183 -15.775 1.00 97.31 284 GLU A C 1
ATOM 2272 O O . GLU A 1 284 ? -4.038 10.055 -17.001 1.00 97.31 284 GLU A O 1
ATOM 2277 N N . GLU A 1 285 ? -3.363 11.075 -15.117 1.00 97.12 285 GLU A N 1
ATOM 2278 C CA . GLU A 1 285 ? -2.403 11.946 -15.790 1.00 97.12 285 GLU A CA 1
ATOM 2279 C C . GLU A 1 285 ? -1.257 11.144 -16.420 1.00 97.12 285 GLU A C 1
ATOM 2281 O O . GLU A 1 285 ? -0.885 11.394 -17.566 1.00 97.12 285 GLU A O 1
ATOM 2286 N N . LEU A 1 286 ? -0.738 10.127 -15.727 1.00 95.50 286 LEU A N 1
ATOM 2287 C CA . LEU A 1 286 ? 0.280 9.224 -16.270 1.00 95.50 286 LEU A CA 1
ATOM 2288 C C . LEU A 1 286 ? -0.225 8.451 -17.492 1.00 95.50 286 LEU A C 1
ATOM 2290 O O . LEU A 1 286 ? 0.466 8.391 -18.509 1.00 95.50 286 LEU A O 1
ATOM 2294 N N . LYS A 1 287 ? -1.452 7.929 -17.435 1.00 94.75 287 LYS A N 1
ATOM 2295 C CA . LYS A 1 287 ? -2.129 7.268 -18.559 1.00 94.75 287 LYS A CA 1
ATOM 2296 C C . LYS A 1 287 ? -2.280 8.216 -19.753 1.00 94.75 287 LYS A C 1
ATOM 2298 O O . LYS A 1 287 ? -1.990 7.843 -20.890 1.00 94.75 287 LYS A O 1
ATOM 2303 N N . ARG A 1 288 ? -2.668 9.471 -19.504 1.00 95.94 288 ARG A N 1
ATOM 2304 C CA . ARG A 1 288 ? -2.774 10.516 -20.534 1.00 95.94 288 ARG A CA 1
ATOM 2305 C C . ARG A 1 288 ? -1.416 10.842 -21.160 1.00 95.94 288 ARG A C 1
ATOM 2307 O O . ARG A 1 288 ? -1.319 10.971 -22.381 1.00 95.94 288 ARG A O 1
ATOM 2314 N N . LEU A 1 289 ? -0.370 10.977 -20.345 1.00 94.12 289 LEU A N 1
ATOM 2315 C CA . LEU A 1 289 ? 0.993 11.248 -20.805 1.00 94.12 289 LEU A CA 1
ATOM 2316 C C . LEU A 1 289 ? 1.575 10.069 -21.594 1.00 94.12 289 LEU A C 1
ATOM 2318 O O . LEU A 1 289 ? 2.204 10.292 -22.627 1.00 94.12 289 LEU A O 1
ATOM 2322 N N . GLN A 1 290 ? 1.306 8.828 -21.182 1.00 89.56 290 GLN A N 1
ATOM 2323 C CA . GLN A 1 290 ? 1.702 7.636 -21.933 1.00 89.56 290 GLN A CA 1
ATOM 2324 C C . GLN A 1 290 ? 1.085 7.645 -23.332 1.00 89.56 290 GLN A C 1
ATOM 2326 O O . GLN A 1 290 ? 1.825 7.553 -24.306 1.00 89.56 290 GLN A O 1
ATOM 2331 N N . ALA A 1 291 ? -0.227 7.868 -23.447 1.00 91.31 291 ALA A N 1
ATOM 2332 C CA . ALA A 1 291 ? -0.897 7.960 -24.745 1.00 91.31 291 ALA A CA 1
ATOM 2333 C C . ALA A 1 291 ? -0.352 9.112 -25.615 1.00 91.31 291 ALA A C 1
ATOM 2335 O O . ALA A 1 291 ? -0.226 8.978 -26.830 1.00 91.31 291 ALA A O 1
ATOM 2336 N N . LYS A 1 292 ? 0.016 10.247 -25.002 1.00 93.75 292 LYS A N 1
ATOM 2337 C CA . LYS A 1 292 ? 0.602 11.403 -25.705 1.00 93.75 292 LYS A CA 1
ATOM 2338 C C . LYS A 1 292 ? 1.968 11.084 -26.324 1.00 93.75 292 LYS A C 1
ATOM 2340 O O . LYS A 1 292 ? 2.272 11.602 -27.397 1.00 93.75 292 LYS A O 1
ATOM 2345 N N . TYR A 1 293 ? 2.795 10.283 -25.653 1.00 90.06 293 TYR A N 1
ATOM 2346 C CA . TYR A 1 293 ? 4.187 10.049 -26.051 1.00 90.06 293 TYR A CA 1
ATOM 2347 C C . TYR A 1 293 ? 4.472 8.642 -26.587 1.00 90.06 293 TYR A C 1
ATOM 2349 O O . TYR A 1 293 ? 5.589 8.416 -27.045 1.00 90.06 293 TYR A O 1
ATOM 2357 N N . GLU A 1 294 ? 3.490 7.735 -26.607 1.00 84.81 294 GLU A N 1
ATOM 2358 C CA . GLU A 1 294 ? 3.633 6.319 -26.985 1.00 84.81 294 GLU A CA 1
ATOM 2359 C C . GLU A 1 294 ? 4.461 6.108 -28.261 1.00 84.81 294 GLU A C 1
ATOM 2361 O O . GLU A 1 294 ? 5.435 5.362 -28.252 1.00 84.81 294 GLU A O 1
ATOM 2366 N N . ALA A 1 295 ? 4.153 6.845 -29.331 1.00 85.81 295 ALA A N 1
ATOM 2367 C CA . ALA A 1 295 ? 4.850 6.730 -30.616 1.00 85.81 295 ALA A CA 1
ATOM 2368 C C . ALA A 1 295 ? 6.304 7.248 -30.608 1.00 85.81 295 ALA A C 1
ATOM 2370 O O . ALA A 1 295 ? 7.067 6.971 -31.531 1.00 85.81 295 ALA A O 1
ATOM 2371 N N . THR A 1 296 ? 6.684 8.039 -29.602 1.00 85.19 296 THR A N 1
ATOM 2372 C CA . THR A 1 296 ? 8.003 8.694 -29.508 1.00 85.19 296 THR A CA 1
ATOM 2373 C C . THR A 1 296 ? 8.918 8.019 -28.487 1.00 85.19 296 THR A C 1
ATOM 2375 O O . THR A 1 296 ? 10.128 8.262 -28.490 1.00 85.19 296 THR A O 1
ATOM 2378 N N . LEU A 1 297 ? 8.355 7.195 -27.600 1.00 83.50 297 LEU A N 1
ATOM 2379 C CA . LEU A 1 297 ? 9.103 6.515 -26.554 1.00 83.50 297 LEU A CA 1
ATOM 2380 C C . LEU A 1 297 ? 10.091 5.520 -27.163 1.00 83.50 297 LEU A C 1
ATOM 2382 O O . LEU A 1 297 ? 9.748 4.681 -27.992 1.00 83.50 297 LEU A O 1
ATOM 2386 N N . SER A 1 298 ? 11.341 5.615 -26.725 1.00 80.94 298 SER A N 1
ATOM 2387 C CA . SER A 1 298 ? 12.408 4.706 -27.122 1.00 80.94 298 SER A CA 1
ATOM 2388 C C . SER A 1 298 ? 13.295 4.434 -25.912 1.00 80.94 298 SER A C 1
ATOM 2390 O O . SER A 1 298 ? 13.728 5.404 -25.294 1.00 80.94 298 SER A O 1
ATOM 2392 N N . PRO A 1 299 ? 13.629 3.167 -25.603 1.00 75.31 299 PRO A N 1
ATOM 2393 C CA . PRO A 1 299 ? 14.552 2.819 -24.515 1.00 75.31 299 PRO A CA 1
ATOM 2394 C C . PRO A 1 299 ? 15.918 3.518 -24.601 1.00 75.31 299 PRO A C 1
ATOM 2396 O O . PRO A 1 299 ? 16.596 3.703 -23.595 1.00 75.31 299 PRO A O 1
ATOM 2399 N N . LEU A 1 300 ? 16.320 3.930 -25.807 1.00 74.81 300 LEU A N 1
ATOM 2400 C CA . LEU A 1 300 ? 17.580 4.627 -26.064 1.00 74.81 300 LEU A CA 1
ATOM 2401 C C . LEU A 1 300 ? 17.502 6.134 -25.786 1.00 74.81 300 LEU A C 1
ATOM 2403 O O . LEU A 1 300 ? 18.528 6.803 -25.690 1.00 74.81 300 LEU A O 1
ATOM 2407 N N . LYS A 1 301 ? 16.300 6.691 -25.628 1.00 82.19 301 LYS A N 1
ATOM 2408 C CA . LYS A 1 301 ? 16.066 8.115 -25.366 1.00 82.19 301 LYS A CA 1
ATOM 2409 C C . LYS A 1 301 ? 15.565 8.319 -23.948 1.00 82.19 301 LYS A C 1
ATOM 2411 O O . LYS A 1 301 ? 15.006 7.417 -23.330 1.00 82.19 301 LYS A O 1
ATOM 2416 N N . ASP A 1 302 ? 15.772 9.517 -23.431 1.00 84.00 302 ASP A N 1
ATOM 2417 C CA . ASP A 1 302 ? 15.256 9.865 -22.114 1.00 84.00 302 ASP A CA 1
ATOM 2418 C C . ASP A 1 302 ? 13.737 10.012 -22.164 1.00 84.00 302 ASP A C 1
ATOM 2420 O O . ASP A 1 302 ? 13.154 10.323 -23.211 1.00 84.00 302 ASP A O 1
ATOM 2424 N N . LEU A 1 303 ? 13.086 9.785 -21.020 1.00 88.06 303 LEU A N 1
ATOM 2425 C CA . LEU A 1 303 ? 11.663 10.072 -20.908 1.00 88.06 303 LEU A CA 1
ATOM 2426 C C . LEU A 1 303 ? 11.423 11.560 -21.167 1.00 88.06 303 LEU A C 1
ATOM 2428 O O . LEU A 1 303 ? 12.183 12.398 -20.672 1.00 88.06 303 LEU A O 1
ATOM 2432 N N . PRO A 1 304 ? 10.329 11.914 -21.864 1.00 92.25 304 PRO A N 1
ATOM 2433 C CA . PRO A 1 304 ? 9.869 13.290 -21.895 1.00 92.25 304 PRO A CA 1
ATOM 2434 C C . PRO A 1 304 ? 9.794 13.841 -20.468 1.00 92.25 304 PRO A C 1
ATOM 2436 O O . PRO A 1 304 ? 9.230 13.195 -19.582 1.00 92.25 304 PRO A O 1
ATOM 2439 N N . GLN A 1 305 ? 10.351 15.032 -20.245 1.00 91.69 305 GLN A N 1
ATOM 2440 C CA . GLN A 1 305 ? 10.494 15.611 -18.904 1.00 91.69 305 GLN A CA 1
ATOM 2441 C C . GLN A 1 305 ? 9.159 15.663 -18.137 1.00 91.69 305 GLN A C 1
ATOM 2443 O O . GLN A 1 305 ? 9.139 15.406 -16.937 1.00 91.69 305 GLN A O 1
ATOM 2448 N N . GLU A 1 306 ? 8.041 15.937 -18.821 1.00 93.56 306 GLU A N 1
ATOM 2449 C CA . GLU A 1 306 ? 6.690 15.899 -18.234 1.00 93.56 306 GLU A CA 1
ATOM 2450 C C . GLU A 1 306 ? 6.339 14.511 -17.665 1.00 93.56 306 GLU A C 1
ATOM 2452 O O . GLU A 1 306 ? 5.827 14.416 -16.552 1.00 93.56 306 GLU A O 1
ATOM 2457 N N . CYS A 1 307 ? 6.664 13.433 -18.391 1.00 92.50 307 CYS A N 1
ATOM 2458 C CA . CYS A 1 307 ? 6.429 12.054 -17.947 1.00 92.50 307 CYS A CA 1
ATOM 2459 C C . CYS A 1 307 ? 7.295 11.715 -16.736 1.00 92.50 307 CYS A C 1
ATOM 2461 O O . CYS A 1 307 ? 6.792 11.190 -15.747 1.00 92.50 307 CYS A O 1
ATOM 2463 N N . LEU A 1 308 ? 8.589 12.045 -16.798 1.00 92.19 308 LEU A N 1
ATOM 2464 C CA . LEU A 1 308 ? 9.518 11.780 -15.702 1.00 92.19 308 LEU A CA 1
ATOM 2465 C C . LEU A 1 308 ? 9.070 12.484 -14.416 1.00 92.19 308 LEU A C 1
ATOM 2467 O O . LEU A 1 308 ? 8.994 11.853 -13.367 1.00 92.19 308 LEU A O 1
ATOM 2471 N N . VAL A 1 309 ? 8.717 13.771 -14.493 1.00 94.50 309 VAL A N 1
ATOM 2472 C CA . VAL A 1 309 ? 8.237 14.537 -13.332 1.00 94.50 309 VAL A CA 1
ATOM 2473 C C . VAL A 1 309 ? 6.946 13.939 -12.764 1.00 94.50 309 VAL A C 1
ATOM 2475 O O . VAL A 1 309 ? 6.841 13.791 -11.547 1.00 94.50 309 VAL A O 1
ATOM 2478 N N . ALA A 1 310 ? 5.992 13.553 -13.617 1.00 95.88 310 ALA A N 1
ATOM 2479 C CA . ALA A 1 310 ? 4.749 12.923 -13.175 1.00 95.88 310 ALA A CA 1
ATOM 2480 C C . ALA A 1 310 ? 4.995 11.570 -12.479 1.00 95.88 310 ALA A C 1
ATOM 2482 O O . ALA A 1 310 ? 4.414 11.314 -11.425 1.00 95.88 310 ALA A O 1
ATOM 2483 N N . ILE A 1 311 ? 5.898 10.737 -13.013 1.00 95.19 311 ILE A N 1
ATOM 2484 C CA . ILE A 1 311 ? 6.257 9.440 -12.417 1.00 95.19 311 ILE A CA 1
ATOM 2485 C C . ILE A 1 311 ? 6.926 9.636 -11.057 1.00 95.19 311 ILE A C 1
ATOM 2487 O O . ILE A 1 311 ? 6.539 8.991 -10.084 1.00 95.19 311 ILE A O 1
ATOM 2491 N N . LEU A 1 312 ? 7.906 10.541 -10.968 1.00 95.31 312 LEU A N 1
ATOM 2492 C CA . LEU A 1 312 ? 8.614 10.816 -9.716 1.00 95.31 312 LEU A CA 1
ATOM 2493 C C . LEU A 1 312 ? 7.669 11.365 -8.649 1.00 95.31 312 LEU A C 1
ATOM 2495 O O . LEU A 1 312 ? 7.737 10.943 -7.496 1.00 95.31 312 LEU A O 1
ATOM 2499 N N . ARG A 1 313 ? 6.746 12.252 -9.036 1.00 96.19 313 ARG A N 1
ATOM 2500 C CA . ARG A 1 313 ? 5.701 12.754 -8.142 1.00 96.19 313 ARG A CA 1
ATOM 2501 C C . ARG A 1 313 ? 4.825 11.616 -7.619 1.00 96.19 313 ARG A C 1
ATOM 2503 O O . ARG A 1 313 ? 4.670 11.489 -6.406 1.00 96.19 313 ARG A O 1
ATOM 2510 N N . PHE A 1 314 ? 4.301 10.778 -8.510 1.00 96.88 314 PHE A N 1
ATOM 2511 C CA . PHE A 1 314 ? 3.432 9.660 -8.146 1.00 96.88 314 PHE A CA 1
ATOM 2512 C C . PHE A 1 314 ? 4.144 8.669 -7.219 1.00 96.88 314 PHE A C 1
ATOM 2514 O O . PHE A 1 314 ? 3.635 8.340 -6.147 1.00 96.88 314 PHE A O 1
ATOM 2521 N N . ARG A 1 315 ? 5.380 8.286 -7.563 1.00 94.81 315 ARG A N 1
ATOM 2522 C CA . ARG A 1 315 ? 6.244 7.432 -6.736 1.00 94.81 315 ARG A CA 1
ATOM 2523 C C . ARG A 1 315 ? 6.501 8.037 -5.355 1.00 94.81 315 ARG A C 1
ATOM 2525 O O . ARG A 1 315 ? 6.443 7.319 -4.358 1.00 94.81 315 ARG A O 1
ATOM 2532 N N . TYR A 1 316 ? 6.787 9.336 -5.275 1.00 94.31 316 TYR A N 1
ATOM 2533 C CA . TYR A 1 316 ? 7.020 10.017 -4.001 1.00 94.31 316 TYR A CA 1
ATOM 2534 C C . TYR A 1 316 ? 5.761 10.024 -3.130 1.00 94.31 316 TYR A C 1
ATOM 2536 O O . TYR A 1 316 ? 5.836 9.676 -1.954 1.00 94.31 316 TYR A O 1
ATOM 2544 N N . PHE A 1 317 ? 4.601 10.361 -3.706 1.00 96.19 317 PHE A N 1
ATOM 2545 C CA . PHE A 1 317 ? 3.322 10.346 -2.993 1.00 96.19 317 PHE A CA 1
ATOM 2546 C C . PHE A 1 317 ? 3.024 8.957 -2.425 1.00 96.19 317 PHE A C 1
ATOM 2548 O O . PHE A 1 317 ? 2.751 8.855 -1.234 1.00 96.19 317 PHE A O 1
ATOM 2555 N N . ILE A 1 318 ? 3.155 7.891 -3.225 1.00 95.12 318 ILE A N 1
ATOM 2556 C CA . ILE A 1 318 ? 2.929 6.521 -2.741 1.00 95.12 318 ILE A CA 1
ATOM 2557 C C . ILE A 1 318 ? 3.850 6.197 -1.561 1.00 95.12 318 ILE A C 1
ATOM 2559 O O . ILE A 1 318 ? 3.369 5.781 -0.513 1.00 95.12 318 ILE A O 1
ATOM 2563 N N . ASN A 1 319 ? 5.161 6.431 -1.693 1.00 91.50 319 ASN A N 1
ATOM 2564 C CA . ASN A 1 319 ? 6.113 6.105 -0.627 1.00 91.50 319 ASN A CA 1
ATOM 2565 C C . ASN A 1 319 ? 5.843 6.887 0.668 1.00 91.50 319 ASN A C 1
ATOM 2567 O O . ASN A 1 319 ? 5.974 6.335 1.758 1.00 91.50 319 ASN A O 1
ATOM 2571 N N . GLN A 1 320 ? 5.475 8.168 0.576 1.00 91.56 320 GLN A N 1
ATOM 2572 C CA . GLN A 1 320 ? 5.195 8.979 1.764 1.00 91.56 320 GLN A CA 1
ATOM 2573 C C . GLN A 1 320 ? 3.861 8.616 2.422 1.00 91.56 320 GLN A C 1
ATOM 2575 O O . GLN A 1 320 ? 3.788 8.575 3.646 1.00 91.56 320 GLN A O 1
ATOM 2580 N N . LEU A 1 321 ? 2.823 8.326 1.635 1.00 92.69 321 LEU A N 1
ATOM 2581 C CA . LEU A 1 321 ? 1.514 7.927 2.157 1.00 92.69 321 LEU A CA 1
ATOM 2582 C C . LEU A 1 321 ? 1.551 6.511 2.748 1.00 92.69 321 LEU A C 1
ATOM 2584 O O . LEU A 1 321 ? 0.980 6.279 3.812 1.00 92.69 321 LEU A O 1
ATOM 2588 N N . ALA A 1 322 ? 2.306 5.594 2.136 1.00 92.38 322 ALA A N 1
ATOM 2589 C CA . ALA A 1 322 ? 2.536 4.260 2.681 1.00 92.38 322 ALA A CA 1
ATOM 2590 C C . ALA A 1 322 ? 3.198 4.317 4.067 1.00 92.38 322 ALA A C 1
ATOM 2592 O O . ALA A 1 322 ? 2.793 3.586 4.964 1.00 92.38 322 ALA A O 1
ATOM 2593 N N . LYS A 1 323 ? 4.160 5.226 4.294 1.00 89.81 323 LYS A N 1
ATOM 2594 C CA . LYS A 1 323 ? 4.777 5.422 5.622 1.00 89.81 323 LYS A CA 1
ATOM 2595 C C . LYS A 1 323 ? 3.757 5.790 6.699 1.00 89.81 323 LYS A C 1
ATOM 2597 O O . LYS A 1 323 ? 3.845 5.281 7.817 1.00 89.81 323 LYS A O 1
ATOM 2602 N N . ASP A 1 324 ? 2.795 6.653 6.379 1.00 88.25 324 ASP A N 1
ATOM 2603 C CA . ASP A 1 324 ? 1.731 7.025 7.317 1.00 88.25 324 ASP A CA 1
ATOM 2604 C C . ASP A 1 324 ? 0.875 5.788 7.666 1.00 88.25 324 ASP A C 1
ATOM 2606 O O . ASP A 1 324 ? 0.622 5.508 8.839 1.00 88.25 324 ASP A O 1
ATOM 2610 N N . TRP A 1 325 ? 0.536 4.963 6.673 1.00 91.00 325 TRP A N 1
ATOM 2611 C CA . TRP A 1 325 ? -0.231 3.729 6.876 1.00 91.00 325 TRP A CA 1
ATOM 2612 C C . TRP A 1 325 ? 0.530 2.606 7.573 1.00 91.00 325 TRP A C 1
ATOM 2614 O O . TRP A 1 325 ? -0.078 1.835 8.310 1.00 91.00 325 TRP A O 1
ATOM 2624 N N . LEU A 1 326 ? 1.845 2.519 7.397 1.00 91.75 326 LEU A N 1
ATOM 2625 C CA . LEU A 1 326 ? 2.697 1.583 8.130 1.00 91.75 326 LEU A CA 1
ATOM 2626 C C . LEU A 1 326 ? 2.725 1.912 9.629 1.00 91.75 326 LEU A C 1
ATOM 2628 O O . LEU A 1 326 ? 2.704 1.011 10.470 1.00 91.75 326 LEU A O 1
ATOM 2632 N N . ASN A 1 327 ? 2.697 3.200 9.980 1.00 89.31 327 ASN A N 1
ATOM 2633 C CA . ASN A 1 327 ? 2.564 3.629 11.372 1.00 89.31 327 ASN A CA 1
ATOM 2634 C C . ASN A 1 327 ? 1.187 3.275 11.955 1.00 89.31 327 ASN A C 1
ATOM 2636 O O . ASN A 1 327 ? 1.113 2.788 13.088 1.00 89.31 327 ASN A O 1
ATOM 2640 N N . ASP A 1 328 ? 0.112 3.456 11.182 1.00 89.06 328 ASP A N 1
ATOM 2641 C CA . ASP A 1 328 ? -1.227 3.001 11.574 1.00 89.06 328 ASP A CA 1
ATOM 2642 C C . ASP A 1 328 ? -1.267 1.476 11.754 1.00 89.06 328 ASP A C 1
ATOM 2644 O O . ASP A 1 328 ? -1.782 0.985 12.763 1.00 89.06 328 ASP A O 1
ATOM 2648 N N . LEU A 1 329 ? -0.655 0.729 10.825 1.00 92.81 329 LEU A N 1
ATOM 2649 C CA . LEU A 1 329 ? -0.557 -0.730 10.853 1.00 92.81 329 LEU A CA 1
ATOM 2650 C C . LEU A 1 329 ? 0.149 -1.213 12.123 1.00 92.81 329 LEU A C 1
ATOM 2652 O O . LEU A 1 329 ? -0.342 -2.096 12.827 1.00 92.81 329 LEU A O 1
ATOM 2656 N N . LYS A 1 330 ? 1.262 -0.576 12.489 1.00 93.00 330 LYS A N 1
ATOM 2657 C CA . LYS A 1 330 ? 1.943 -0.846 13.756 1.00 93.00 330 LYS A CA 1
ATOM 2658 C C . LYS A 1 330 ? 1.012 -0.644 14.945 1.00 93.00 330 LYS A C 1
ATOM 2660 O O . LYS A 1 330 ? 0.974 -1.484 15.844 1.00 93.00 330 LYS A O 1
ATOM 2665 N N . ALA A 1 331 ? 0.277 0.468 14.976 1.00 91.75 331 ALA A N 1
ATOM 2666 C CA . ALA A 1 331 ? -0.586 0.803 16.100 1.00 91.75 331 ALA A CA 1
ATOM 2667 C C . ALA A 1 331 ? -1.767 -0.168 16.250 1.00 91.75 331 ALA A C 1
ATOM 2669 O O . ALA A 1 331 ? -2.057 -0.593 17.371 1.00 91.75 331 ALA A O 1
ATOM 2670 N N . MET A 1 332 ? -2.399 -0.548 15.136 1.00 93.44 332 MET A N 1
ATOM 2671 C CA . MET A 1 332 ? -3.550 -1.453 15.115 1.00 93.44 332 MET A CA 1
ATOM 2672 C C . MET A 1 332 ? -3.153 -2.911 15.378 1.00 93.44 332 MET A C 1
ATOM 2674 O O . MET A 1 332 ? -3.851 -3.606 16.116 1.00 93.44 332 MET A O 1
ATOM 2678 N N . VAL A 1 333 ? -2.027 -3.388 14.829 1.00 95.00 333 VAL A N 1
ATOM 2679 C CA . VAL A 1 333 ? -1.635 -4.798 14.944 1.00 95.00 333 VAL A CA 1
ATOM 2680 C C . VAL A 1 333 ? -1.325 -5.150 16.386 1.00 95.00 333 VAL A C 1
ATOM 2682 O O . VAL A 1 333 ? -1.898 -6.104 16.906 1.00 95.00 333 VAL A O 1
ATOM 2685 N N . VAL A 1 334 ? -0.490 -4.360 17.068 1.00 94.00 334 VAL A N 1
ATOM 2686 C CA . VAL A 1 334 ? -0.092 -4.645 18.460 1.00 94.00 334 VAL A CA 1
ATOM 2687 C C . VAL A 1 334 ? -1.278 -4.659 19.428 1.00 94.00 334 VAL A C 1
ATOM 2689 O O . VAL A 1 334 ? -1.232 -5.337 20.456 1.00 94.00 334 VAL A O 1
ATOM 2692 N N . ALA A 1 335 ? -2.336 -3.919 19.091 1.00 94.00 335 ALA A N 1
ATOM 2693 C CA . ALA A 1 335 ? -3.555 -3.799 19.873 1.00 94.00 335 ALA A CA 1
ATOM 2694 C C . ALA A 1 335 ? -4.675 -4.746 19.424 1.00 94.00 335 ALA A C 1
ATOM 2696 O O . ALA A 1 335 ? -5.652 -4.885 20.155 1.00 94.00 335 ALA A O 1
ATOM 2697 N N . SER A 1 336 ? -4.560 -5.421 18.279 1.00 94.94 336 SER A N 1
ATOM 2698 C CA . SER A 1 336 ? -5.589 -6.346 17.791 1.00 94.94 336 SER A CA 1
ATOM 2699 C C . SER A 1 336 ? -5.736 -7.562 18.710 1.00 94.94 336 SER A C 1
ATOM 2701 O O . SER A 1 336 ? -4.746 -8.087 19.225 1.00 94.94 336 SER A O 1
ATOM 2703 N N . LEU A 1 337 ? -6.967 -8.043 18.921 1.00 93.50 337 LEU A N 1
ATOM 2704 C CA . LEU A 1 337 ? -7.240 -9.166 19.830 1.00 93.50 337 LEU A CA 1
ATOM 2705 C C . LEU A 1 337 ? -6.312 -10.383 19.638 1.00 93.50 337 LEU A C 1
ATOM 2707 O O . LEU A 1 337 ? -5.765 -10.842 20.646 1.00 93.50 337 LEU A O 1
ATOM 2711 N N . PRO A 1 338 ? -6.091 -10.893 18.407 1.00 93.88 338 PRO A N 1
ATOM 2712 C CA . PRO A 1 338 ? -5.233 -12.059 18.199 1.00 93.88 338 PRO A CA 1
ATOM 2713 C C . PRO A 1 338 ? -3.755 -11.802 18.531 1.00 93.88 338 PRO A C 1
ATOM 2715 O O . PRO A 1 338 ? -3.039 -12.732 18.897 1.00 93.88 338 PRO A O 1
ATOM 2718 N N . MET A 1 339 ? -3.302 -10.547 18.448 1.00 94.62 339 MET A N 1
ATOM 2719 C CA . MET A 1 339 ? -1.900 -10.168 18.644 1.00 94.62 339 MET A CA 1
ATOM 2720 C C . MET A 1 339 ? -1.599 -9.596 20.033 1.00 94.62 339 MET A C 1
ATOM 2722 O O . MET A 1 339 ? -0.445 -9.613 20.465 1.00 94.62 339 MET A O 1
ATOM 2726 N N . ARG A 1 340 ? -2.612 -9.150 20.790 1.00 92.25 340 ARG A N 1
ATOM 2727 C CA . ARG A 1 340 ? -2.453 -8.568 22.139 1.00 92.25 340 ARG A CA 1
ATOM 2728 C C . ARG A 1 340 ? -1.643 -9.446 23.094 1.00 92.25 340 ARG A C 1
ATOM 2730 O O . ARG A 1 340 ? -1.022 -8.924 24.012 1.00 92.25 340 ARG A O 1
ATOM 2737 N N . SER A 1 341 ? -1.640 -10.771 22.927 1.00 91.44 341 SER A N 1
ATOM 2738 C CA . SER A 1 341 ? -0.859 -11.678 23.781 1.00 91.44 341 SER A CA 1
ATOM 2739 C C . SER A 1 341 ? 0.657 -11.539 23.616 1.00 91.44 341 SER A C 1
ATOM 2741 O O . SER A 1 341 ? 1.391 -11.895 24.543 1.00 91.44 341 SER A O 1
ATOM 2743 N N . PHE A 1 342 ? 1.119 -11.030 22.471 1.00 93.69 342 PHE A N 1
ATOM 2744 C CA . PHE A 1 342 ? 2.536 -10.866 22.134 1.00 93.69 342 PHE A CA 1
ATOM 2745 C C . PHE A 1 342 ? 3.119 -9.533 22.606 1.00 93.69 342 PHE A C 1
ATOM 2747 O O . PHE A 1 342 ? 4.340 -9.396 22.687 1.00 93.69 342 PHE A O 1
ATOM 2754 N N . PHE A 1 343 ? 2.270 -8.576 22.979 1.00 94.06 343 PHE A N 1
ATOM 2755 C CA . PHE A 1 343 ? 2.669 -7.218 23.327 1.00 94.06 343 PHE A CA 1
ATOM 2756 C C . PHE A 1 343 ? 2.147 -6.814 24.707 1.00 94.06 343 PHE A C 1
ATOM 2758 O O . PHE A 1 343 ? 1.182 -7.369 25.230 1.00 94.06 343 PHE A O 1
ATOM 2765 N N . VAL A 1 344 ? 2.804 -5.842 25.332 1.00 94.12 344 VAL A N 1
ATOM 2766 C CA . VAL A 1 344 ? 2.386 -5.281 26.618 1.00 94.12 344 VAL A CA 1
ATOM 2767 C C . VAL A 1 344 ? 2.616 -3.778 26.635 1.00 94.12 344 VAL A C 1
ATOM 2769 O O . VAL A 1 344 ? 3.606 -3.275 26.101 1.00 94.12 344 VAL A O 1
ATOM 2772 N N . ARG A 1 345 ? 1.683 -3.052 27.252 1.00 93.56 345 ARG A N 1
ATOM 2773 C CA . ARG A 1 345 ? 1.772 -1.603 27.416 1.00 93.56 345 ARG A CA 1
ATOM 2774 C C . ARG A 1 345 ? 2.705 -1.266 28.584 1.00 93.56 345 ARG A C 1
ATOM 2776 O O . ARG A 1 345 ? 2.669 -1.918 29.626 1.00 93.56 345 ARG A O 1
ATOM 2783 N N . MET A 1 346 ? 3.514 -0.226 28.454 1.00 91.12 346 MET A N 1
ATOM 2784 C CA . MET A 1 346 ? 4.234 0.340 29.596 1.00 91.12 346 MET A CA 1
ATOM 2785 C C . MET A 1 346 ? 3.264 1.130 30.492 1.00 91.12 346 MET A C 1
ATOM 2787 O O . MET A 1 346 ? 2.255 1.645 29.996 1.00 91.12 346 MET A O 1
ATOM 2791 N N . PRO A 1 347 ? 3.513 1.241 31.811 1.00 87.94 347 PRO A N 1
ATOM 2792 C CA . PRO A 1 347 ? 2.702 2.090 32.679 1.00 87.94 347 PRO A CA 1
ATOM 2793 C C . PRO A 1 347 ? 2.584 3.499 32.084 1.00 87.94 347 PRO A C 1
ATOM 2795 O O . PRO A 1 347 ? 3.576 4.080 31.654 1.00 87.94 347 PRO A O 1
ATOM 2798 N N . ALA A 1 348 ? 1.358 4.018 31.992 1.00 78.75 348 ALA A N 1
ATOM 2799 C CA . ALA A 1 348 ? 1.121 5.299 31.332 1.00 78.75 348 ALA A CA 1
ATOM 2800 C C . ALA A 1 348 ? 1.554 6.445 32.250 1.00 78.75 348 ALA A C 1
ATOM 2802 O O . ALA A 1 348 ? 1.018 6.580 33.351 1.00 78.75 348 ALA A O 1
ATOM 2803 N N . GLU A 1 349 ? 2.477 7.277 31.775 1.00 72.88 349 GLU A N 1
ATOM 2804 C CA . GLU A 1 349 ? 2.829 8.551 32.414 1.00 72.88 349 GLU A CA 1
ATOM 2805 C C . GLU A 1 349 ? 1.891 9.689 31.961 1.00 72.88 349 GLU A C 1
ATOM 2807 O O . GLU A 1 349 ? 1.624 10.615 32.724 1.00 72.88 349 GLU A O 1
ATOM 2812 N N . ASP A 1 350 ? 1.325 9.583 30.750 1.00 73.56 350 ASP A N 1
ATOM 2813 C CA . ASP A 1 350 ? 0.404 10.545 30.128 1.00 73.56 350 ASP A CA 1
ATOM 2814 C C . ASP A 1 350 ? -0.769 9.818 29.429 1.00 73.56 350 ASP A C 1
ATOM 2816 O O . ASP A 1 350 ? -0.691 8.642 29.088 1.00 73.56 350 ASP A O 1
ATOM 2820 N N . LEU A 1 351 ? -1.873 10.532 29.196 1.00 77.19 351 LEU A N 1
ATOM 2821 C CA . LEU A 1 351 ? -3.046 10.090 28.435 1.00 77.19 351 LEU A CA 1
ATOM 2822 C C . LEU A 1 351 ? -2.835 10.074 26.913 1.00 77.19 351 LEU A C 1
ATOM 2824 O O . LEU A 1 351 ? -3.739 9.634 26.195 1.00 77.19 351 LEU A O 1
ATOM 2828 N N . LYS A 1 352 ? -1.748 10.663 26.400 1.00 76.69 352 LYS A N 1
ATOM 2829 C CA . LYS A 1 352 ? -1.503 10.808 24.953 1.00 76.69 352 LYS A CA 1
ATOM 2830 C C . LYS A 1 352 ? -0.408 9.886 24.435 1.00 76.69 352 LYS A C 1
ATOM 2832 O O . LYS A 1 352 ? -0.531 9.393 23.322 1.00 76.69 352 LYS A O 1
ATOM 2837 N N . MET A 1 353 ? 0.641 9.672 25.223 1.00 80.88 353 MET A N 1
ATOM 2838 C CA . MET A 1 353 ? 1.778 8.847 24.829 1.00 80.88 353 MET A CA 1
ATOM 2839 C C . MET A 1 353 ? 1.610 7.430 25.368 1.00 80.88 353 MET A C 1
ATOM 2841 O O . MET A 1 353 ? 1.680 7.204 26.576 1.00 80.88 353 MET A O 1
ATOM 2845 N N . ILE A 1 354 ? 1.409 6.475 24.462 1.00 87.56 354 ILE A N 1
ATOM 2846 C CA . ILE A 1 354 ? 1.342 5.053 24.789 1.00 87.56 354 ILE A CA 1
ATOM 2847 C C . ILE A 1 354 ? 2.608 4.389 24.259 1.00 87.56 354 ILE A C 1
ATOM 2849 O O . ILE A 1 354 ? 2.908 4.454 23.072 1.00 87.56 354 ILE A O 1
ATOM 2853 N N . SER A 1 355 ? 3.355 3.756 25.160 1.00 88.69 355 SER A N 1
ATOM 2854 C CA . SER A 1 355 ? 4.520 2.950 24.805 1.00 88.69 355 SER A CA 1
ATOM 2855 C C . SER A 1 355 ? 4.180 1.473 24.950 1.00 88.69 355 SER A C 1
ATOM 2857 O O . SER A 1 355 ? 3.559 1.060 25.935 1.00 88.69 355 SER A O 1
ATOM 2859 N N . ILE A 1 356 ? 4.565 0.685 23.951 1.00 90.69 356 ILE A N 1
ATOM 2860 C CA . ILE A 1 356 ? 4.311 -0.752 23.867 1.00 90.69 356 ILE A CA 1
ATOM 2861 C C . ILE A 1 356 ? 5.632 -1.452 23.597 1.00 90.69 356 ILE A C 1
ATOM 2863 O O . ILE A 1 356 ? 6.449 -0.980 22.809 1.00 90.69 356 ILE A O 1
ATOM 2867 N N . MET A 1 357 ? 5.813 -2.603 24.231 1.00 90.00 357 MET A N 1
ATOM 2868 C CA . MET A 1 357 ? 6.934 -3.495 23.970 1.00 90.00 357 MET A CA 1
ATOM 2869 C C . MET A 1 357 ? 6.452 -4.924 23.729 1.00 90.00 357 MET A C 1
ATOM 2871 O O . MET A 1 357 ? 5.359 -5.310 24.153 1.00 90.00 357 MET A O 1
ATOM 2875 N N . GLY A 1 358 ? 7.292 -5.727 23.074 1.00 89.75 358 GLY A N 1
ATOM 2876 C CA . GLY A 1 358 ? 7.102 -7.174 23.017 1.00 89.75 358 GLY A CA 1
ATOM 2877 C C . GLY A 1 358 ? 7.124 -7.772 24.424 1.00 89.75 358 GLY A C 1
ATOM 2878 O O . GLY A 1 358 ? 7.904 -7.355 25.284 1.00 89.75 358 GLY A O 1
ATOM 2879 N N . LYS A 1 359 ? 6.248 -8.740 24.684 1.00 89.81 359 LYS A N 1
ATOM 2880 C CA . LYS A 1 359 ? 6.133 -9.362 26.000 1.00 89.81 359 LYS A CA 1
ATOM 2881 C C . LYS A 1 359 ? 7.383 -10.212 26.293 1.00 89.81 359 LYS A C 1
ATOM 2883 O O . LYS A 1 359 ? 7.645 -11.169 25.562 1.00 89.81 359 LYS A O 1
ATOM 2888 N N . PRO A 1 360 ? 8.151 -9.912 27.357 1.00 84.00 360 PRO A N 1
ATOM 2889 C CA . PRO A 1 360 ? 9.402 -10.611 27.624 1.00 84.00 360 PRO A CA 1
ATOM 2890 C C . PRO A 1 360 ? 9.152 -12.076 27.999 1.00 84.00 360 PRO A C 1
ATOM 2892 O O . PRO A 1 360 ? 8.208 -12.395 28.725 1.00 84.00 360 PRO A O 1
ATOM 2895 N N . GLY A 1 361 ? 10.015 -12.971 27.513 1.00 82.50 361 GLY A N 1
ATOM 2896 C CA . GLY A 1 361 ? 9.977 -14.401 27.842 1.00 82.50 361 GLY A CA 1
ATOM 2897 C C . GLY A 1 361 ? 8.851 -15.199 27.174 1.00 82.50 361 GLY A C 1
ATOM 2898 O O . GLY A 1 361 ? 8.663 -16.371 27.507 1.00 82.50 361 GLY A O 1
ATOM 2899 N N . LEU A 1 362 ? 8.103 -14.603 26.239 1.00 88.62 362 LEU A N 1
ATOM 2900 C CA . LEU A 1 362 ? 7.088 -15.323 25.478 1.00 88.62 362 LEU A CA 1
ATOM 2901 C C . LEU A 1 362 ? 7.753 -16.274 24.472 1.00 88.62 362 LEU A C 1
ATOM 2903 O O . LEU A 1 362 ? 8.523 -15.850 23.614 1.00 88.62 362 LEU A O 1
ATOM 2907 N N . LYS A 1 363 ? 7.437 -17.569 24.562 1.00 88.50 363 LYS A N 1
ATOM 2908 C CA . LYS A 1 363 ? 7.871 -18.554 23.566 1.00 88.50 363 LYS A CA 1
ATOM 2909 C C . LYS A 1 363 ? 6.969 -18.460 22.339 1.00 88.50 363 LYS A C 1
ATOM 2911 O O . LYS A 1 363 ? 5.801 -18.826 22.416 1.00 88.50 363 LYS A O 1
ATOM 2916 N N . GLN A 1 364 ? 7.533 -17.994 21.233 1.00 88.75 364 GLN A N 1
ATOM 2917 C CA . GLN A 1 364 ? 6.893 -17.970 19.920 1.00 88.75 364 GLN A CA 1
ATOM 2918 C C . GLN A 1 364 ? 7.317 -19.203 19.122 1.00 88.75 364 GLN A C 1
ATOM 2920 O O . GLN A 1 364 ? 8.483 -19.615 19.182 1.00 88.75 364 GLN A O 1
ATOM 2925 N N . ASN A 1 365 ? 6.394 -19.790 18.366 1.00 91.44 365 ASN A N 1
ATOM 2926 C CA . ASN A 1 365 ? 6.763 -20.805 17.375 1.00 91.44 365 ASN A CA 1
ATOM 2927 C C . ASN A 1 365 ? 7.399 -20.164 16.120 1.00 91.44 365 ASN A C 1
ATOM 2929 O O . ASN A 1 365 ? 7.502 -18.944 16.040 1.00 91.44 365 ASN A O 1
ATOM 2933 N N . ALA A 1 366 ? 7.828 -20.982 15.153 1.00 89.75 366 ALA A N 1
ATOM 2934 C CA . ALA A 1 366 ? 8.456 -20.501 13.919 1.00 89.75 366 ALA A CA 1
ATOM 2935 C C . ALA A 1 366 ? 7.557 -19.540 13.113 1.00 89.75 366 ALA A C 1
ATOM 2937 O O . ALA A 1 366 ? 7.963 -18.405 12.898 1.00 89.75 366 ALA A O 1
ATOM 2938 N N . VAL A 1 367 ? 6.323 -19.942 12.797 1.00 90.56 367 VAL A N 1
ATOM 2939 C CA . VAL A 1 367 ? 5.324 -19.139 12.063 1.00 90.56 367 VAL A CA 1
ATOM 2940 C C . VAL A 1 367 ? 4.989 -17.827 12.788 1.00 90.56 367 VAL A C 1
ATOM 2942 O O . VAL A 1 367 ? 4.882 -16.776 12.169 1.00 90.56 367 VAL A O 1
ATOM 2945 N N . GLU A 1 368 ? 4.844 -17.855 14.118 1.00 92.62 368 GLU A N 1
ATOM 2946 C CA . GLU A 1 368 ? 4.608 -16.639 14.920 1.00 92.62 368 GLU A CA 1
ATOM 2947 C C . GLU A 1 368 ? 5.800 -15.675 14.872 1.00 92.62 368 GLU A C 1
ATOM 2949 O O . GLU A 1 368 ? 5.599 -14.464 14.806 1.00 92.62 368 GLU A O 1
ATOM 2954 N N . ARG A 1 369 ? 7.035 -16.196 14.917 1.00 91.06 369 ARG A N 1
ATOM 2955 C CA . ARG A 1 369 ? 8.249 -15.374 14.800 1.00 91.06 369 ARG A CA 1
ATOM 2956 C C . ARG A 1 369 ? 8.369 -14.754 13.417 1.00 91.06 369 ARG A C 1
ATOM 2958 O O . ARG A 1 369 ? 8.685 -13.577 13.332 1.00 91.06 369 ARG A O 1
ATOM 2965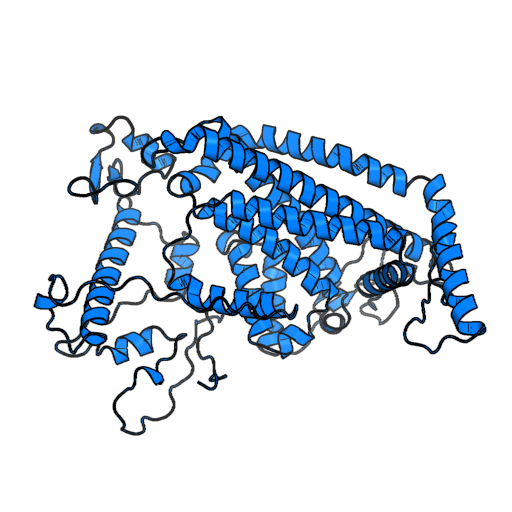 N N . GLU A 1 370 ? 8.116 -15.537 12.376 1.00 90.75 370 GLU A N 1
ATOM 2966 C CA . GLU A 1 370 ? 8.186 -15.097 10.983 1.00 90.75 370 GLU A CA 1
ATOM 2967 C C . GLU A 1 370 ? 7.152 -14.008 10.691 1.00 90.75 370 GLU A C 1
ATOM 2969 O O . GLU A 1 370 ? 7.516 -12.933 10.223 1.00 90.75 370 GLU A O 1
ATOM 2974 N N . LEU A 1 371 ? 5.893 -14.217 11.095 1.00 93.12 371 LEU A N 1
ATOM 2975 C CA . LEU A 1 371 ? 4.842 -13.210 10.957 1.00 93.12 371 LEU A CA 1
ATOM 2976 C C . LEU A 1 371 ? 5.212 -11.902 11.669 1.00 93.12 371 LEU A C 1
ATOM 2978 O O . LEU A 1 371 ? 5.102 -10.826 11.088 1.00 93.12 371 LEU A O 1
ATOM 2982 N N . ILE A 1 372 ? 5.651 -11.982 12.930 1.00 92.19 372 ILE A N 1
ATOM 2983 C CA . ILE A 1 372 ? 6.043 -10.793 13.702 1.00 92.19 372 ILE A CA 1
ATOM 2984 C C . ILE A 1 372 ? 7.248 -10.105 13.065 1.00 92.19 372 ILE A C 1
ATOM 2986 O O . ILE A 1 372 ? 7.284 -8.878 13.043 1.00 92.19 372 ILE A O 1
ATOM 2990 N N . TRP A 1 373 ? 8.202 -10.868 12.535 1.00 90.00 373 TRP A N 1
ATOM 2991 C CA . TRP A 1 373 ? 9.365 -10.321 11.853 1.00 90.00 373 TRP A CA 1
ATOM 2992 C C . TRP A 1 373 ? 8.979 -9.578 10.570 1.00 90.00 373 TRP A C 1
ATOM 2994 O O . TRP A 1 373 ? 9.372 -8.426 10.429 1.00 90.00 373 TRP A O 1
ATOM 3004 N N . LEU A 1 374 ? 8.160 -10.164 9.685 1.00 90.56 374 LEU A N 1
ATOM 3005 C CA . LEU A 1 374 ? 7.689 -9.505 8.453 1.00 90.56 374 LEU A CA 1
ATOM 3006 C C . LEU A 1 374 ? 6.973 -8.191 8.765 1.00 90.56 374 LEU A C 1
ATOM 3008 O O . LEU A 1 374 ? 7.282 -7.136 8.214 1.00 90.56 374 LEU A O 1
ATOM 3012 N N . LEU A 1 375 ? 6.058 -8.252 9.726 1.00 92.12 375 LEU A N 1
ATOM 3013 C CA . LEU A 1 375 ? 5.314 -7.106 10.213 1.00 92.12 375 LEU A CA 1
ATOM 3014 C C . LEU A 1 375 ? 6.236 -6.020 10.803 1.00 92.12 375 LEU A C 1
ATOM 3016 O O . LEU A 1 375 ? 6.107 -4.847 10.464 1.00 92.12 375 LEU A O 1
ATOM 3020 N N . GLN A 1 376 ? 7.215 -6.395 11.632 1.00 89.44 376 GLN A N 1
ATOM 3021 C CA . GLN A 1 376 ? 8.206 -5.458 12.169 1.00 89.44 376 GLN A CA 1
ATOM 3022 C C . GLN A 1 376 ? 9.086 -4.845 11.086 1.00 89.44 376 GLN A C 1
ATOM 3024 O O . GLN A 1 376 ? 9.338 -3.647 11.137 1.00 89.44 376 GLN A O 1
ATOM 3029 N N . THR A 1 377 ? 9.506 -5.623 10.095 1.00 88.44 377 THR A N 1
ATOM 3030 C CA . THR A 1 377 ? 10.279 -5.121 8.956 1.00 88.44 377 THR A CA 1
ATOM 3031 C C . THR A 1 377 ? 9.505 -4.051 8.186 1.00 88.44 377 THR A C 1
ATOM 3033 O O . THR A 1 377 ? 10.106 -3.079 7.745 1.00 88.44 377 THR A O 1
ATOM 3036 N N . LEU A 1 378 ? 8.176 -4.165 8.072 1.00 88.81 378 LEU A N 1
ATOM 3037 C CA . LEU A 1 378 ? 7.351 -3.167 7.386 1.00 88.81 378 LEU A CA 1
ATOM 3038 C C . LEU A 1 378 ? 7.301 -1.808 8.103 1.00 88.81 378 LEU A C 1
ATOM 3040 O O . LEU A 1 378 ? 7.339 -0.778 7.439 1.00 88.81 378 LEU A O 1
ATOM 3044 N N . TRP A 1 379 ? 7.190 -1.766 9.434 1.00 85.44 379 TRP A N 1
ATOM 3045 C CA . TRP A 1 379 ? 6.951 -0.504 10.163 1.00 85.44 379 TRP A CA 1
ATOM 3046 C C . TRP A 1 379 ? 8.099 -0.031 11.052 1.00 85.44 379 TRP A C 1
ATOM 3048 O O . TRP A 1 379 ? 8.020 1.036 11.670 1.00 85.44 379 TRP A O 1
ATOM 3058 N N . GLU A 1 380 ? 9.142 -0.832 11.221 1.00 81.00 380 GLU A N 1
ATOM 3059 C CA . GLU A 1 380 ? 10.379 -0.371 11.824 1.00 81.00 380 GLU A CA 1
ATOM 3060 C C . GLU A 1 380 ? 11.233 0.158 10.678 1.00 81.00 380 GLU A C 1
ATOM 3062 O O . GLU A 1 380 ? 11.636 -0.610 9.814 1.00 81.00 380 GLU A O 1
ATOM 3067 N N . ASP A 1 381 ? 11.459 1.476 10.656 1.00 63.59 381 ASP A N 1
ATOM 3068 C CA . ASP A 1 381 ? 12.285 2.192 9.668 1.00 63.59 381 ASP A CA 1
ATOM 3069 C C . ASP A 1 381 ? 13.762 1.774 9.801 1.00 63.59 381 ASP A C 1
ATOM 3071 O O . ASP A 1 381 ? 14.625 2.504 10.292 1.00 63.59 381 ASP A O 1
ATOM 3075 N N . ARG A 1 382 ? 14.017 0.506 9.484 1.00 63.16 382 ARG A N 1
ATOM 3076 C CA . ARG A 1 382 ? 15.300 -0.178 9.524 1.00 63.16 382 ARG A CA 1
ATOM 3077 C C . ARG A 1 382 ? 15.834 -0.282 8.109 1.00 63.16 382 ARG A C 1
ATOM 3079 O O . ARG A 1 382 ? 15.088 -0.328 7.131 1.00 63.16 382 ARG A O 1
ATOM 3086 N N . THR A 1 383 ? 17.149 -0.426 8.014 1.00 67.25 383 THR A N 1
ATOM 3087 C CA . THR A 1 383 ? 17.847 -0.670 6.749 1.00 67.25 383 THR A CA 1
ATOM 3088 C C . THR A 1 383 ? 17.309 -1.904 6.009 1.00 67.25 383 THR A C 1
ATOM 3090 O O . THR A 1 383 ? 17.406 -1.970 4.788 1.00 67.25 383 THR A O 1
ATOM 3093 N N . ASP A 1 384 ? 16.693 -2.847 6.728 1.00 71.69 384 ASP A N 1
ATOM 3094 C CA . ASP A 1 384 ? 16.107 -4.075 6.184 1.00 71.69 384 ASP A CA 1
ATOM 3095 C C . ASP A 1 384 ? 15.024 -3.790 5.126 1.00 71.69 384 ASP A C 1
ATOM 3097 O O . ASP A 1 384 ? 15.097 -4.325 4.020 1.00 71.69 384 ASP A O 1
ATOM 3101 N N . LEU A 1 385 ? 14.071 -2.889 5.411 1.00 79.19 385 LEU A N 1
ATOM 3102 C CA . LEU A 1 385 ? 13.006 -2.530 4.463 1.00 79.19 385 LEU A CA 1
ATOM 3103 C C . LEU A 1 385 ? 13.551 -1.783 3.245 1.00 79.19 385 LEU A C 1
ATOM 3105 O O . LEU A 1 385 ? 13.061 -1.964 2.133 1.00 79.19 385 LEU A O 1
ATOM 3109 N N . PHE A 1 386 ? 14.580 -0.956 3.444 1.00 75.31 386 PHE A N 1
ATOM 3110 C CA . PHE A 1 386 ? 15.247 -0.256 2.349 1.00 75.31 386 PHE A CA 1
ATOM 3111 C C . PHE A 1 386 ? 15.870 -1.241 1.349 1.00 75.31 386 PHE A C 1
ATOM 3113 O O . PHE A 1 386 ? 15.736 -1.052 0.141 1.00 75.31 386 PHE A O 1
ATOM 3120 N N . PHE A 1 387 ? 16.512 -2.306 1.839 1.00 70.94 387 PHE A N 1
ATOM 3121 C CA . PHE A 1 387 ? 17.122 -3.318 0.975 1.00 70.94 387 PHE A CA 1
ATOM 3122 C C . PHE A 1 387 ? 16.101 -4.279 0.366 1.00 70.94 387 PHE A C 1
ATOM 3124 O O . PHE A 1 387 ? 16.184 -4.565 -0.826 1.00 70.94 387 PHE A O 1
ATOM 3131 N N . ALA A 1 388 ? 15.140 -4.760 1.156 1.00 76.00 388 ALA A N 1
ATOM 3132 C CA . ALA A 1 388 ? 14.128 -5.696 0.674 1.00 76.00 388 ALA A CA 1
ATOM 3133 C C . ALA A 1 388 ? 13.081 -5.028 -0.229 1.00 76.00 388 ALA A C 1
ATOM 3135 O O . ALA A 1 388 ? 12.507 -5.685 -1.085 1.00 76.00 388 ALA A O 1
ATOM 3136 N N . ARG A 1 389 ? 12.871 -3.714 -0.083 1.00 82.50 389 ARG A N 1
ATOM 3137 C CA . ARG A 1 389 ? 11.744 -2.950 -0.637 1.00 82.50 389 ARG A CA 1
ATOM 3138 C C . ARG A 1 389 ? 10.396 -3.413 -0.075 1.00 82.50 389 ARG A C 1
ATOM 3140 O O . ARG A 1 389 ? 10.147 -4.590 0.163 1.00 82.50 389 ARG A O 1
ATOM 3147 N N . MET A 1 390 ? 9.488 -2.456 0.095 1.00 86.75 390 MET A N 1
ATOM 3148 C CA . MET A 1 390 ? 8.152 -2.710 0.640 1.00 86.75 390 MET A CA 1
ATOM 3149 C C . MET A 1 390 ? 7.353 -3.773 -0.138 1.00 86.75 390 MET A C 1
ATOM 3151 O O . MET A 1 390 ? 6.812 -4.649 0.534 1.00 86.75 390 MET A O 1
ATOM 3155 N N . PRO A 1 391 ? 7.320 -3.782 -1.492 1.00 85.94 391 PRO A N 1
ATOM 3156 C CA . PRO A 1 391 ? 6.549 -4.784 -2.230 1.00 85.94 391 PRO A CA 1
ATOM 3157 C C . PRO A 1 391 ? 6.920 -6.227 -1.883 1.00 85.94 391 PRO A C 1
ATOM 3159 O O . PRO A 1 391 ? 6.035 -7.025 -1.623 1.00 85.94 391 PRO A O 1
ATOM 3162 N N . ILE A 1 392 ? 8.215 -6.541 -1.758 1.00 83.31 392 ILE A N 1
ATOM 3163 C CA . ILE A 1 392 ? 8.667 -7.913 -1.475 1.00 83.31 392 ILE A CA 1
ATOM 3164 C C . ILE A 1 392 ? 8.200 -8.378 -0.092 1.00 83.31 392 ILE A C 1
ATOM 3166 O O . ILE A 1 392 ? 7.772 -9.515 0.071 1.00 83.31 392 ILE A O 1
ATOM 3170 N N . ILE A 1 393 ? 8.272 -7.503 0.915 1.00 86.25 393 ILE A N 1
ATOM 3171 C CA . ILE A 1 393 ? 7.854 -7.860 2.275 1.00 86.25 393 ILE A CA 1
ATOM 3172 C C . ILE A 1 393 ? 6.330 -8.021 2.363 1.00 86.25 393 ILE A C 1
ATOM 3174 O O . ILE A 1 393 ? 5.855 -8.883 3.101 1.00 86.25 393 ILE A O 1
ATOM 3178 N N . VAL A 1 394 ? 5.564 -7.214 1.622 1.00 86.44 394 VAL A N 1
ATOM 3179 C CA . VAL A 1 394 ? 4.101 -7.351 1.555 1.00 86.44 394 VAL A CA 1
ATOM 3180 C C . VAL A 1 394 ? 3.705 -8.635 0.824 1.00 86.44 394 VAL A C 1
ATOM 3182 O O . VAL A 1 394 ? 2.886 -9.378 1.357 1.00 86.44 394 VAL A O 1
ATOM 3185 N N . ASP A 1 395 ? 4.336 -8.953 -0.307 1.00 80.31 395 ASP A N 1
ATOM 3186 C CA . ASP A 1 395 ? 4.095 -10.201 -1.044 1.00 80.31 395 ASP A CA 1
ATOM 3187 C C . ASP A 1 395 ? 4.415 -11.427 -0.176 1.00 80.31 395 ASP A C 1
ATOM 3189 O O . ASP A 1 395 ? 3.643 -12.384 -0.115 1.00 80.31 395 ASP A O 1
ATOM 3193 N N . GLU A 1 396 ? 5.526 -11.390 0.565 1.00 82.31 396 GLU A N 1
ATOM 3194 C CA . GLU A 1 396 ? 5.902 -12.473 1.472 1.00 82.31 396 GLU A CA 1
ATOM 3195 C C . GLU A 1 396 ? 4.934 -12.605 2.658 1.00 82.31 396 GLU A C 1
ATOM 3197 O O . GLU A 1 396 ? 4.600 -13.713 3.084 1.00 82.31 396 GLU A O 1
ATOM 3202 N N . LEU A 1 397 ? 4.427 -11.480 3.170 1.00 85.31 397 LEU A N 1
ATOM 3203 C CA . LEU A 1 397 ? 3.373 -11.482 4.178 1.00 85.31 397 LEU A CA 1
ATOM 3204 C C . LEU A 1 397 ? 2.092 -12.121 3.628 1.00 85.31 397 LEU A C 1
ATOM 3206 O O . LEU A 1 397 ? 1.515 -12.981 4.291 1.00 85.31 397 LEU A O 1
ATOM 3210 N N . GLU A 1 398 ? 1.658 -11.757 2.423 1.00 80.56 398 GLU A N 1
ATOM 3211 C CA . GLU A 1 398 ? 0.494 -12.366 1.772 1.00 80.56 398 GLU A CA 1
ATOM 3212 C C . GLU A 1 398 ? 0.687 -13.865 1.533 1.00 80.56 398 GLU A C 1
ATOM 3214 O O . GLU A 1 398 ? -0.204 -14.660 1.860 1.00 80.56 398 GLU A O 1
ATOM 3219 N N . ARG A 1 399 ? 1.868 -14.269 1.052 1.00 83.25 399 ARG A N 1
ATOM 3220 C CA . ARG A 1 399 ? 2.248 -15.674 0.868 1.00 83.25 399 ARG A CA 1
ATOM 3221 C C . ARG A 1 399 ? 2.131 -16.446 2.180 1.00 83.25 399 ARG A C 1
ATOM 3223 O O . ARG A 1 399 ? 1.469 -17.487 2.212 1.00 83.25 399 ARG A O 1
ATOM 3230 N N . LEU A 1 400 ? 2.700 -15.927 3.272 1.00 81.25 400 LEU A N 1
ATOM 3231 C CA . LEU A 1 400 ? 2.625 -16.553 4.595 1.00 81.25 400 LEU A CA 1
ATOM 3232 C C . LEU A 1 400 ? 1.172 -16.681 5.074 1.00 81.25 400 LEU A C 1
ATOM 3234 O O . LEU A 1 400 ? 0.780 -17.724 5.595 1.00 81.25 400 LEU A O 1
ATOM 3238 N N . LEU A 1 401 ? 0.344 -15.650 4.886 1.00 83.12 401 LEU A N 1
ATOM 3239 C CA . LEU A 1 401 ? -1.067 -15.683 5.288 1.00 83.12 401 LEU A CA 1
ATOM 3240 C C . LEU A 1 401 ? -1.900 -16.678 4.464 1.00 83.12 401 LEU A C 1
ATOM 3242 O O . LEU A 1 401 ? -2.870 -17.236 4.991 1.00 83.12 401 LEU A O 1
ATOM 3246 N N . CYS A 1 402 ? -1.527 -16.923 3.207 1.00 78.19 402 CYS A N 1
ATOM 3247 C CA . CYS A 1 402 ? -2.156 -17.931 2.355 1.00 78.19 402 CYS A CA 1
ATOM 3248 C C . CYS A 1 402 ? -1.717 -19.353 2.724 1.00 78.19 402 CYS A C 1
ATOM 3250 O O . CYS A 1 402 ? -2.563 -20.240 2.857 1.00 78.19 402 CYS A O 1
ATOM 3252 N N . ALA A 1 403 ? -0.413 -19.558 2.922 1.00 76.94 403 ALA A N 1
ATOM 3253 C CA . ALA A 1 403 ? 0.172 -20.868 3.189 1.00 76.94 403 ALA A CA 1
ATOM 3254 C C . ALA A 1 403 ? -0.103 -21.365 4.617 1.00 76.94 403 ALA A C 1
ATOM 3256 O O . ALA A 1 403 ? -0.353 -22.552 4.821 1.00 76.94 403 ALA A O 1
ATOM 3257 N N . GLU A 1 404 ? -0.097 -20.466 5.607 1.00 83.00 404 GLU A N 1
ATOM 3258 C CA . GLU A 1 404 ? -0.136 -20.821 7.026 1.00 83.00 404 GLU A CA 1
ATOM 3259 C C . GLU A 1 404 ? -1.444 -20.380 7.708 1.00 83.00 404 GLU A C 1
ATOM 3261 O O . GLU A 1 404 ? -1.585 -19.234 8.161 1.00 83.00 404 GLU A O 1
ATOM 3266 N N . PRO A 1 405 ? -2.407 -21.302 7.938 1.00 87.31 405 PRO A N 1
ATOM 3267 C CA . PRO A 1 405 ? -3.660 -20.986 8.624 1.00 87.31 405 PRO A CA 1
ATOM 3268 C C . PRO A 1 405 ? -3.461 -20.405 10.026 1.00 87.31 405 PRO A C 1
ATOM 3270 O O . PRO A 1 405 ? -4.344 -19.719 10.547 1.00 87.31 405 PRO A O 1
ATOM 3273 N N . ARG A 1 406 ? -2.326 -20.711 10.668 1.00 89.50 406 ARG A N 1
ATOM 3274 C CA . ARG A 1 406 ? -1.978 -20.174 11.984 1.00 89.50 406 ARG A CA 1
ATOM 3275 C C . ARG A 1 406 ? -1.617 -18.694 11.912 1.00 89.50 406 ARG A C 1
ATOM 3277 O O . ARG A 1 406 ? -2.100 -17.952 12.762 1.00 89.50 406 ARG A O 1
ATOM 3284 N N . ALA A 1 407 ? -0.840 -18.276 10.913 1.00 89.62 407 ALA A N 1
ATOM 3285 C CA . ALA A 1 407 ? -0.538 -16.866 10.681 1.00 89.62 407 ALA A CA 1
ATOM 3286 C C . ALA A 1 407 ? -1.824 -16.092 10.365 1.00 89.62 407 ALA A C 1
ATOM 3288 O O . ALA A 1 407 ? -2.114 -15.082 11.000 1.00 89.62 407 ALA A O 1
ATOM 3289 N N . ARG A 1 408 ? -2.679 -16.644 9.493 1.00 88.38 408 ARG A N 1
ATOM 3290 C CA . ARG A 1 408 ? -3.967 -16.032 9.137 1.00 88.38 408 ARG A CA 1
ATOM 3291 C C . ARG A 1 408 ? -4.884 -15.783 10.336 1.00 88.38 408 ARG A C 1
ATOM 3293 O O . ARG A 1 408 ? -5.529 -14.747 10.407 1.00 88.38 408 ARG A O 1
ATOM 3300 N N . LYS A 1 409 ? -4.927 -16.700 11.309 1.00 93.50 409 LYS A N 1
ATOM 3301 C CA . LYS A 1 409 ? -5.722 -16.531 12.545 1.00 93.50 409 LYS A CA 1
ATOM 3302 C C . LYS A 1 409 ? -5.220 -15.405 13.456 1.00 93.50 409 LYS A C 1
ATOM 3304 O O . LYS A 1 409 ? -5.957 -14.996 14.350 1.00 93.50 409 LYS A O 1
ATOM 3309 N N . LEU A 1 410 ? -3.983 -14.945 13.267 1.00 95.12 410 LEU A N 1
ATOM 3310 C CA . LEU A 1 410 ? -3.389 -13.846 14.027 1.00 95.12 410 LEU A CA 1
ATOM 3311 C C . LEU A 1 410 ? -3.661 -12.472 13.399 1.00 95.12 410 LEU A C 1
ATOM 3313 O O . LEU A 1 410 ? -3.397 -11.454 14.033 1.00 95.12 410 LEU A O 1
ATOM 3317 N N . ILE A 1 411 ? -4.229 -12.428 12.196 1.00 93.75 411 ILE A N 1
ATOM 3318 C CA . ILE A 1 411 ? -4.593 -11.196 11.503 1.00 93.75 411 ILE A CA 1
ATOM 3319 C C . ILE A 1 411 ? -6.113 -11.031 11.558 1.00 93.75 411 ILE A C 1
ATOM 3321 O O . ILE A 1 411 ? -6.865 -11.879 11.080 1.00 93.75 411 ILE A O 1
ATOM 3325 N N . SER A 1 412 ? -6.582 -9.945 12.177 1.00 93.56 412 SER A N 1
ATOM 3326 C CA . SER A 1 412 ? -8.007 -9.598 12.168 1.00 93.56 412 SER A CA 1
ATOM 3327 C C . SER A 1 412 ? -8.428 -9.093 10.785 1.00 93.56 412 SER A C 1
ATOM 3329 O O . SER A 1 412 ? -7.596 -8.617 10.014 1.00 93.56 412 SER A O 1
ATOM 3331 N N . GLY A 1 413 ? -9.729 -9.127 10.479 1.00 91.12 413 GLY A N 1
ATOM 3332 C CA . GLY A 1 413 ? -10.243 -8.581 9.214 1.00 91.12 413 GLY A CA 1
ATOM 3333 C C . GLY A 1 413 ? -9.889 -7.102 9.009 1.00 91.12 413 GLY A C 1
ATOM 3334 O O . GLY A 1 413 ? -9.552 -6.698 7.903 1.00 91.12 413 GLY A O 1
ATOM 3335 N N . TYR A 1 414 ? -9.868 -6.313 10.088 1.00 91.12 414 TYR A N 1
ATOM 3336 C CA . TYR A 1 414 ? -9.486 -4.900 10.041 1.00 91.12 414 TYR A CA 1
ATOM 3337 C C . TYR A 1 414 ? -8.002 -4.697 9.694 1.00 91.12 414 TYR A C 1
ATOM 3339 O O . TYR A 1 414 ? -7.664 -3.849 8.872 1.00 91.12 414 TYR A O 1
ATOM 3347 N N . VAL A 1 415 ? -7.111 -5.515 10.266 1.00 93.50 415 VAL A N 1
ATOM 3348 C CA . VAL A 1 415 ? -5.682 -5.506 9.912 1.00 93.50 415 VAL A CA 1
ATOM 3349 C C . VAL A 1 415 ? -5.477 -5.984 8.472 1.00 93.50 415 VAL A C 1
ATOM 3351 O O . VAL A 1 415 ? -4.707 -5.371 7.739 1.00 93.50 415 VAL A O 1
ATOM 3354 N N . ALA A 1 416 ? -6.179 -7.042 8.053 1.00 91.31 416 ALA A N 1
ATOM 3355 C CA . ALA A 1 416 ? -6.106 -7.556 6.686 1.00 91.31 416 ALA A CA 1
ATOM 3356 C C . ALA A 1 416 ? -6.519 -6.498 5.652 1.00 91.31 416 ALA A C 1
ATOM 3358 O O . ALA A 1 416 ? -5.850 -6.366 4.632 1.00 91.31 416 ALA A O 1
ATOM 3359 N N . GLY A 1 417 ? -7.559 -5.705 5.937 1.00 90.12 417 GLY A N 1
ATOM 3360 C CA . GLY A 1 417 ? -7.964 -4.585 5.083 1.00 90.12 417 GLY A CA 1
ATOM 3361 C C . GLY A 1 417 ? -6.835 -3.572 4.874 1.00 90.12 417 GLY A C 1
ATOM 3362 O O . GLY A 1 417 ? -6.516 -3.233 3.738 1.00 90.12 417 GLY A O 1
ATOM 3363 N N . ARG A 1 418 ? -6.149 -3.167 5.953 1.00 90.25 418 ARG A N 1
ATOM 3364 C CA . ARG A 1 418 ? -5.018 -2.231 5.854 1.00 90.25 418 ARG A CA 1
ATOM 3365 C C . ARG A 1 418 ? -3.798 -2.829 5.143 1.00 90.25 418 ARG A C 1
ATOM 3367 O O . ARG A 1 418 ? -3.088 -2.097 4.460 1.00 90.25 418 ARG A O 1
ATOM 3374 N N . ILE A 1 419 ? -3.552 -4.134 5.284 1.00 89.38 419 ILE A N 1
ATOM 3375 C CA . ILE A 1 419 ? -2.532 -4.833 4.483 1.00 89.38 419 ILE A CA 1
ATOM 3376 C C . ILE A 1 419 ? -2.912 -4.761 3.001 1.00 89.38 419 ILE A C 1
ATOM 3378 O O . ILE A 1 419 ? -2.085 -4.335 2.207 1.00 89.38 419 ILE A O 1
ATOM 3382 N N . GLY A 1 420 ? -4.166 -5.056 2.644 1.00 88.88 420 GLY A N 1
ATOM 3383 C CA . GLY A 1 420 ? -4.642 -4.966 1.259 1.00 88.88 420 GLY A CA 1
ATOM 3384 C C . GLY A 1 420 ? -4.478 -3.571 0.643 1.00 88.88 420 GLY A C 1
ATOM 3385 O O . GLY A 1 420 ? -4.089 -3.445 -0.517 1.00 88.88 420 GLY A O 1
ATOM 3386 N N . ASP A 1 421 ? -4.687 -2.510 1.425 1.00 89.94 421 ASP A N 1
ATOM 3387 C CA . ASP A 1 421 ? -4.436 -1.134 0.978 1.00 89.94 421 ASP A CA 1
ATOM 3388 C C . ASP A 1 421 ? -2.955 -0.873 0.669 1.00 89.94 421 ASP A C 1
ATOM 3390 O O . ASP A 1 421 ? -2.620 -0.231 -0.333 1.00 89.94 421 ASP A O 1
ATOM 3394 N N . LEU A 1 422 ? -2.053 -1.398 1.505 1.00 90.50 422 LEU A N 1
ATOM 3395 C CA . LEU A 1 422 ? -0.612 -1.343 1.258 1.00 90.50 422 LEU A CA 1
ATOM 3396 C C . LEU A 1 422 ? -0.221 -2.173 0.030 1.00 90.50 422 LEU A C 1
ATOM 3398 O O . LEU A 1 422 ? 0.643 -1.737 -0.732 1.00 90.50 422 LEU A O 1
ATOM 3402 N N . SER A 1 423 ? -0.868 -3.312 -0.209 1.00 87.94 423 SER A N 1
ATOM 3403 C CA . SER A 1 423 ? -0.643 -4.144 -1.397 1.00 87.94 423 SER A CA 1
ATOM 3404 C C . SER A 1 423 ? -1.005 -3.410 -2.686 1.00 87.94 423 SER A C 1
ATOM 3406 O O . SER A 1 423 ? -0.256 -3.470 -3.659 1.00 87.94 423 SER A O 1
ATOM 3408 N N . ILE A 1 424 ? -2.081 -2.615 -2.688 1.00 89.06 424 ILE A N 1
ATOM 3409 C CA . ILE A 1 424 ? -2.433 -1.748 -3.828 1.00 89.06 424 ILE A CA 1
ATOM 3410 C C . ILE A 1 424 ? -1.310 -0.739 -4.115 1.00 89.06 424 ILE A C 1
ATOM 3412 O O . ILE A 1 424 ? -0.906 -0.559 -5.268 1.00 89.06 424 ILE A O 1
ATOM 3416 N N . MET A 1 425 ? -0.769 -0.098 -3.074 1.00 90.69 425 MET A N 1
ATOM 3417 C CA . MET A 1 425 ? 0.372 0.816 -3.208 1.00 90.69 425 MET A CA 1
ATOM 3418 C C . MET A 1 425 ? 1.635 0.103 -3.712 1.00 90.69 425 MET A C 1
ATOM 3420 O O . MET A 1 425 ? 2.341 0.638 -4.572 1.00 90.69 425 MET A O 1
ATOM 3424 N N . CYS A 1 426 ? 1.909 -1.105 -3.214 1.00 88.31 426 CYS A N 1
ATOM 3425 C CA . CYS A 1 426 ? 3.027 -1.937 -3.657 1.00 88.31 426 CYS A CA 1
ATOM 3426 C C . CYS A 1 426 ? 2.906 -2.309 -5.133 1.00 88.31 426 CYS A C 1
ATOM 3428 O O . CYS A 1 426 ? 3.882 -2.183 -5.869 1.00 88.31 426 CYS A O 1
ATOM 3430 N N . GLU A 1 427 ? 1.711 -2.680 -5.586 1.00 86.12 427 GLU A N 1
ATOM 3431 C CA . GLU A 1 427 ? 1.449 -3.014 -6.984 1.00 86.12 427 GLU A CA 1
ATOM 3432 C C . GLU A 1 427 ? 1.693 -1.806 -7.899 1.00 86.12 427 GLU A C 1
ATOM 3434 O O . GLU A 1 427 ? 2.320 -1.931 -8.954 1.00 86.12 427 GLU A O 1
ATOM 3439 N N . CYS A 1 428 ? 1.290 -0.605 -7.466 1.00 90.50 428 CYS A N 1
ATOM 3440 C CA . CYS A 1 428 ? 1.597 0.629 -8.190 1.00 90.50 428 CYS A CA 1
ATOM 3441 C C . CYS A 1 428 ? 3.113 0.840 -8.318 1.00 90.50 428 CYS A C 1
ATOM 3443 O O . CYS A 1 428 ? 3.599 1.113 -9.413 1.00 90.50 428 CYS A O 1
ATOM 3445 N N . LEU A 1 429 ? 3.871 0.678 -7.226 1.00 89.75 429 LEU A N 1
ATOM 3446 C CA . LEU A 1 429 ? 5.334 0.803 -7.241 1.00 89.75 429 LEU A CA 1
ATOM 3447 C C . LEU A 1 429 ? 5.994 -0.254 -8.130 1.00 89.75 429 LEU A C 1
ATOM 3449 O O . LEU A 1 429 ? 6.878 0.082 -8.914 1.00 89.75 429 LEU A O 1
ATOM 3453 N N . ARG A 1 430 ? 5.533 -1.506 -8.063 1.00 85.31 430 ARG A N 1
ATOM 3454 C CA . ARG A 1 430 ? 6.040 -2.611 -8.883 1.00 85.31 430 ARG A CA 1
ATOM 3455 C C . ARG A 1 430 ? 5.887 -2.303 -10.369 1.00 85.31 430 ARG A C 1
ATOM 3457 O O . ARG A 1 430 ? 6.828 -2.491 -11.135 1.00 85.31 430 ARG A O 1
ATOM 3464 N N . HIS A 1 431 ? 4.735 -1.768 -10.771 1.00 85.06 431 HIS A N 1
ATOM 3465 C CA . HIS A 1 431 ? 4.507 -1.337 -12.147 1.00 85.06 431 HIS A CA 1
ATOM 3466 C C . HIS A 1 431 ? 5.457 -0.213 -12.593 1.00 85.06 431 HIS A C 1
ATOM 3468 O O . HIS A 1 431 ? 5.877 -0.209 -13.747 1.00 85.06 431 HIS A O 1
ATOM 3474 N N . LEU A 1 432 ? 5.839 0.709 -11.706 1.00 89.06 432 LEU A N 1
ATOM 3475 C CA . LEU A 1 432 ? 6.838 1.735 -12.030 1.00 89.06 432 LEU A CA 1
ATOM 3476 C C . LEU A 1 432 ? 8.252 1.150 -12.135 1.00 89.06 432 LEU A C 1
ATOM 3478 O O . LEU A 1 432 ? 8.996 1.514 -13.042 1.00 89.06 432 LEU A O 1
ATOM 3482 N N . ASP A 1 433 ? 8.617 0.231 -11.241 1.00 85.50 433 ASP A N 1
ATOM 3483 C CA . ASP A 1 433 ? 9.958 -0.364 -11.181 1.00 85.50 433 ASP A CA 1
ATOM 3484 C C . ASP A 1 433 ? 10.270 -1.255 -12.403 1.00 85.50 433 ASP A C 1
ATOM 3486 O O . ASP A 1 433 ? 11.430 -1.373 -12.813 1.00 85.50 433 ASP A O 1
ATOM 3490 N N . ILE A 1 434 ? 9.241 -1.833 -13.037 1.00 84.38 434 ILE A N 1
ATOM 3491 C CA . ILE A 1 434 ? 9.377 -2.587 -14.296 1.00 84.38 434 ILE A CA 1
ATOM 3492 C C . ILE A 1 434 ? 9.451 -1.685 -15.538 1.00 84.38 434 ILE A C 1
ATOM 3494 O O . ILE A 1 434 ? 9.637 -2.198 -16.643 1.00 84.38 434 ILE A O 1
ATOM 3498 N N . TYR A 1 435 ? 9.348 -0.354 -15.401 1.00 86.19 435 TYR A N 1
ATOM 3499 C CA . TYR A 1 435 ? 9.444 0.576 -16.532 1.00 86.19 435 TYR A CA 1
ATOM 3500 C C . TYR A 1 435 ? 10.897 0.834 -16.957 1.00 86.19 435 TYR A C 1
ATOM 3502 O O . TYR A 1 435 ? 11.437 1.942 -16.904 1.00 86.19 435 TYR A O 1
ATOM 3510 N N . GLN A 1 436 ? 11.549 -0.247 -17.364 1.00 82.31 436 GLN A N 1
ATOM 3511 C CA . GLN A 1 436 ? 12.940 -0.278 -17.780 1.00 82.31 436 GLN A CA 1
ATOM 3512 C C . GLN A 1 436 ? 13.109 0.279 -19.204 1.00 82.31 436 GLN A C 1
ATOM 3514 O O . GLN A 1 436 ? 12.217 0.116 -20.042 1.00 82.31 436 GLN A O 1
ATOM 3519 N N . PRO A 1 437 ? 14.245 0.936 -19.507 1.00 78.31 437 PRO A N 1
ATOM 3520 C CA . PRO A 1 437 ? 15.409 1.157 -18.636 1.00 78.31 437 PRO A CA 1
ATOM 3521 C C . PRO A 1 437 ? 15.283 2.385 -17.716 1.00 78.31 437 PRO A C 1
ATOM 3523 O O . PRO A 1 437 ? 16.154 2.641 -16.888 1.00 78.31 437 PRO A O 1
ATOM 3526 N N . TRP A 1 438 ? 14.216 3.174 -17.858 1.00 85.94 438 TRP A N 1
ATOM 3527 C CA . TRP A 1 438 ? 14.094 4.479 -17.206 1.00 85.94 438 TRP A CA 1
ATOM 3528 C C . TRP A 1 438 ? 13.998 4.407 -15.682 1.00 85.94 438 TRP A C 1
ATOM 3530 O O . TRP A 1 438 ? 14.500 5.304 -15.004 1.00 85.94 438 TRP A O 1
ATOM 3540 N N . ALA A 1 439 ? 13.404 3.341 -15.144 1.00 87.25 439 ALA A N 1
ATOM 3541 C CA . ALA A 1 439 ? 13.274 3.138 -13.705 1.00 87.25 439 ALA A CA 1
ATOM 3542 C C . ALA A 1 439 ? 14.617 3.145 -12.954 1.00 87.25 439 ALA A C 1
ATOM 3544 O O . ALA A 1 439 ? 14.678 3.594 -11.808 1.00 87.25 439 ALA A O 1
ATOM 3545 N N . ASN A 1 440 ? 15.717 2.753 -13.608 1.00 82.38 440 ASN A N 1
ATOM 3546 C CA . ASN A 1 440 ? 17.053 2.761 -13.002 1.00 82.38 440 ASN A CA 1
ATOM 3547 C C . ASN A 1 440 ? 17.549 4.170 -12.644 1.00 82.38 440 ASN A C 1
ATOM 3549 O O . ASN A 1 440 ? 18.355 4.320 -11.725 1.00 82.38 440 ASN A O 1
ATOM 3553 N N . GLY A 1 441 ? 17.059 5.193 -13.348 1.00 83.88 441 GLY A N 1
ATOM 3554 C CA . GLY A 1 441 ? 17.452 6.586 -13.154 1.00 83.88 441 GLY A CA 1
ATOM 3555 C C . GLY A 1 441 ? 16.568 7.367 -12.179 1.00 83.88 441 GLY A C 1
ATOM 3556 O O . GLY A 1 441 ? 16.864 8.531 -11.916 1.00 83.88 441 GLY A O 1
ATOM 3557 N N . TYR A 1 442 ? 15.487 6.780 -11.642 1.00 88.75 442 TYR A N 1
ATOM 3558 C CA . TYR A 1 442 ? 14.505 7.524 -10.839 1.00 88.75 442 TYR A CA 1
ATOM 3559 C C . TYR A 1 442 ? 15.092 8.152 -9.576 1.00 88.75 442 TYR A C 1
ATOM 3561 O O . TYR A 1 442 ? 14.802 9.313 -9.302 1.00 88.75 442 TYR A O 1
ATOM 3569 N N . GLU A 1 443 ? 15.928 7.424 -8.833 1.00 83.88 443 GLU A N 1
ATOM 3570 C CA . GLU A 1 443 ? 16.574 7.956 -7.624 1.00 83.88 443 GLU A CA 1
ATOM 3571 C C . GLU A 1 443 ? 17.430 9.186 -7.947 1.00 83.88 443 GLU A C 1
ATOM 3573 O O . GLU A 1 443 ? 17.255 10.245 -7.349 1.00 83.88 443 GLU A O 1
ATOM 3578 N N . ASN A 1 444 ? 18.281 9.089 -8.971 1.00 82.12 444 ASN A N 1
ATOM 3579 C CA . ASN A 1 444 ? 19.155 10.190 -9.375 1.00 82.12 444 ASN A CA 1
ATOM 3580 C C . ASN A 1 444 ? 18.351 11.383 -9.906 1.00 82.12 444 ASN A C 1
ATOM 3582 O O . ASN A 1 444 ? 18.611 12.524 -9.535 1.00 82.12 444 ASN A O 1
ATOM 3586 N N . ALA A 1 445 ? 17.326 11.130 -10.722 1.00 86.12 445 ALA A N 1
ATOM 3587 C CA . ALA A 1 445 ? 16.459 12.179 -11.249 1.00 86.12 445 ALA A CA 1
ATOM 3588 C C . ALA A 1 445 ? 15.610 12.869 -10.163 1.00 86.12 445 ALA A C 1
ATOM 3590 O O . ALA A 1 445 ? 15.186 14.016 -10.358 1.00 86.12 445 ALA A O 1
ATOM 3591 N N . SER A 1 446 ? 15.356 12.185 -9.041 1.00 85.62 446 SER A N 1
ATOM 3592 C CA . SER A 1 446 ? 14.583 12.710 -7.915 1.00 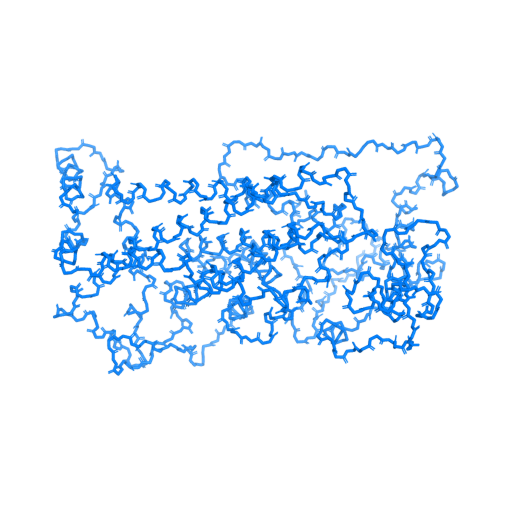85.62 446 SER A CA 1
ATOM 3593 C C . SER A 1 446 ? 15.341 13.778 -7.133 1.00 85.62 446 SER A C 1
ATOM 3595 O O . SER A 1 446 ? 14.701 14.722 -6.683 1.00 85.62 446 SER A O 1
ATOM 3597 N N . VAL A 1 447 ? 16.673 13.689 -7.017 1.00 83.19 447 VAL A N 1
ATOM 3598 C CA . VAL A 1 447 ? 17.488 14.574 -6.157 1.00 83.19 447 VAL A CA 1
ATOM 3599 C C . VAL A 1 447 ? 17.184 16.057 -6.395 1.00 83.19 447 VAL A C 1
ATOM 3601 O O . VAL A 1 447 ? 16.833 16.777 -5.465 1.00 83.19 447 VAL A O 1
ATOM 3604 N N . ASP A 1 448 ? 17.216 16.506 -7.651 1.00 83.69 448 ASP A N 1
ATOM 3605 C CA . ASP A 1 448 ? 16.999 17.923 -7.988 1.00 83.69 448 ASP A CA 1
ATOM 3606 C C . ASP A 1 448 ? 15.520 18.353 -7.956 1.00 83.69 448 ASP A C 1
ATOM 3608 O O . ASP A 1 448 ? 15.200 19.538 -8.059 1.00 83.69 448 ASP A O 1
ATOM 3612 N N . ARG A 1 449 ? 14.590 17.395 -7.873 1.00 88.44 449 ARG A N 1
ATOM 3613 C CA . ARG A 1 449 ? 13.137 17.617 -7.999 1.00 88.44 449 ARG A CA 1
ATOM 3614 C C . ARG A 1 449 ? 12.390 17.395 -6.685 1.00 88.44 449 ARG A C 1
ATOM 3616 O O . ARG A 1 449 ? 11.245 17.836 -6.561 1.00 88.44 449 ARG A O 1
ATOM 3623 N N . GLU A 1 450 ? 13.025 16.743 -5.714 1.00 89.19 450 GLU A N 1
ATOM 3624 C CA . GLU A 1 450 ? 12.403 16.298 -4.470 1.00 89.19 450 GLU A CA 1
ATOM 3625 C C . GLU A 1 450 ? 11.795 17.462 -3.687 1.00 89.19 450 GLU A C 1
ATOM 3627 O O . GLU A 1 450 ? 10.642 17.376 -3.274 1.00 89.19 450 GLU A O 1
ATOM 3632 N N . ASP A 1 451 ? 12.507 18.583 -3.555 1.00 92.00 451 ASP A N 1
ATOM 3633 C CA . ASP A 1 451 ? 12.010 19.756 -2.824 1.00 92.00 451 ASP A CA 1
ATOM 3634 C C . ASP A 1 451 ? 10.705 20.315 -3.410 1.00 92.00 451 ASP A C 1
ATOM 3636 O O . ASP A 1 451 ? 9.833 20.778 -2.671 1.00 92.00 451 ASP A O 1
ATOM 3640 N N . GLY A 1 452 ? 10.558 20.285 -4.738 1.00 93.62 452 GLY A N 1
ATOM 3641 C CA . GLY A 1 452 ? 9.329 20.700 -5.414 1.00 93.62 452 GLY A CA 1
ATOM 3642 C C . GLY A 1 452 ? 8.188 19.721 -5.150 1.00 93.62 452 GLY A C 1
ATOM 3643 O O . GLY A 1 452 ? 7.111 20.121 -4.715 1.00 93.62 452 GLY A O 1
ATOM 3644 N N . ILE A 1 453 ? 8.456 18.426 -5.324 1.00 94.81 453 ILE A N 1
ATOM 3645 C CA . ILE A 1 453 ? 7.470 17.360 -5.108 1.00 94.81 453 ILE A CA 1
ATOM 3646 C C . ILE A 1 453 ? 7.006 17.325 -3.644 1.00 94.81 453 ILE A C 1
ATOM 3648 O O . ILE A 1 453 ? 5.817 17.158 -3.366 1.00 94.81 453 ILE A O 1
ATOM 3652 N N . LYS A 1 454 ? 7.925 17.536 -2.699 1.00 94.81 454 LYS A N 1
ATOM 3653 C CA . LYS A 1 454 ? 7.632 17.620 -1.269 1.00 94.81 454 LYS A CA 1
ATOM 3654 C C . LYS A 1 454 ? 6.703 18.784 -0.949 1.00 94.81 454 LYS A C 1
ATOM 3656 O O . LYS A 1 454 ? 5.720 18.583 -0.244 1.00 94.81 454 LYS A O 1
ATOM 3661 N N . LYS A 1 455 ? 6.964 19.975 -1.503 1.00 95.62 455 LYS A N 1
ATOM 3662 C CA . LYS A 1 455 ? 6.065 21.133 -1.346 1.00 95.62 455 LYS A CA 1
ATOM 3663 C C . LYS A 1 455 ? 4.664 20.836 -1.860 1.00 95.62 455 LYS A C 1
ATOM 3665 O O . LYS A 1 455 ? 3.694 21.268 -1.247 1.00 95.62 455 LYS A O 1
ATOM 3670 N N . ASP A 1 456 ? 4.553 20.086 -2.949 1.00 94.50 456 ASP A N 1
ATOM 3671 C CA . ASP A 1 456 ? 3.256 19.719 -3.497 1.00 94.50 456 ASP A CA 1
ATOM 3672 C C . ASP A 1 456 ? 2.505 18.706 -2.620 1.00 94.50 456 ASP A C 1
ATOM 3674 O O . ASP A 1 456 ? 1.285 18.807 -2.474 1.00 94.50 456 ASP A O 1
ATOM 3678 N N . LEU A 1 457 ? 3.216 17.744 -2.019 1.00 94.06 457 LEU A N 1
ATOM 3679 C CA . LEU A 1 457 ? 2.640 16.836 -1.024 1.00 94.06 457 LEU A CA 1
ATOM 3680 C C . LEU A 1 457 ? 2.199 17.599 0.226 1.00 94.06 457 LEU A C 1
ATOM 3682 O O . LEU A 1 457 ? 1.103 17.359 0.731 1.00 94.06 457 LEU A O 1
ATOM 3686 N N . ASP A 1 458 ? 3.026 18.526 0.707 1.00 94.00 458 ASP A N 1
ATOM 3687 C CA . ASP A 1 458 ? 2.694 19.371 1.849 1.00 94.00 458 ASP A CA 1
ATOM 3688 C C . ASP A 1 458 ? 1.449 20.209 1.536 1.00 94.00 458 ASP A C 1
ATOM 3690 O O . ASP A 1 458 ? 0.484 20.148 2.286 1.00 94.00 458 ASP A O 1
ATOM 3694 N N . ALA A 1 459 ? 1.376 20.867 0.376 1.00 93.19 459 ALA A N 1
ATOM 3695 C CA . ALA A 1 459 ? 0.188 21.612 -0.048 1.00 93.19 459 ALA A CA 1
ATOM 3696 C C . ALA A 1 459 ? -1.085 20.743 -0.102 1.00 93.19 459 ALA A C 1
ATOM 3698 O O . ALA A 1 459 ? -2.162 21.186 0.302 1.00 93.19 459 ALA A O 1
ATOM 3699 N N . TRP A 1 460 ? -0.979 19.491 -0.557 1.00 93.31 460 TRP A N 1
ATOM 3700 C CA . TRP A 1 460 ? -2.100 18.548 -0.505 1.00 93.31 460 TRP A CA 1
ATOM 3701 C C . TRP A 1 460 ? -2.474 18.173 0.943 1.00 93.31 460 TRP A C 1
ATOM 3703 O O . TRP A 1 460 ? -3.652 18.217 1.314 1.00 93.31 460 TRP A O 1
ATOM 3713 N N . ARG A 1 461 ? -1.484 17.889 1.802 1.00 91.25 461 ARG A N 1
ATOM 3714 C CA . ARG A 1 461 ? -1.695 17.621 3.236 1.00 91.25 461 ARG A CA 1
ATOM 3715 C C . ARG A 1 461 ? -2.343 18.812 3.940 1.00 91.25 461 ARG A C 1
ATOM 3717 O O . ARG A 1 461 ? -3.189 18.614 4.809 1.00 91.25 461 ARG A O 1
ATOM 3724 N N . ASP A 1 462 ? -1.975 20.039 3.582 1.00 89.88 462 ASP A N 1
ATOM 3725 C CA . ASP A 1 462 ? -2.567 21.278 4.093 1.00 89.88 462 ASP A CA 1
ATOM 3726 C C . ASP A 1 462 ? -4.074 21.329 3.821 1.00 89.88 462 ASP A C 1
ATOM 3728 O O . ASP A 1 462 ? -4.843 21.665 4.724 1.00 89.88 462 ASP A O 1
ATOM 3732 N N . GLY A 1 463 ? -4.499 20.913 2.623 1.00 86.25 463 GLY A N 1
ATOM 3733 C CA . GLY A 1 463 ? -5.913 20.746 2.281 1.00 86.25 463 GLY A CA 1
ATOM 3734 C C . GLY A 1 463 ? -6.622 19.764 3.219 1.00 86.25 463 GLY A C 1
ATOM 3735 O O . GLY A 1 463 ? -7.654 20.093 3.809 1.00 86.25 463 GLY A O 1
ATOM 3736 N N . CYS A 1 464 ? -6.009 18.604 3.467 1.00 85.62 464 CYS A N 1
ATOM 3737 C CA . CYS A 1 464 ? -6.541 17.594 4.388 1.00 85.62 464 CYS A CA 1
ATOM 3738 C C . CYS A 1 464 ? -6.591 18.084 5.848 1.00 85.62 464 CYS A C 1
ATOM 3740 O O . CYS A 1 464 ? -7.481 17.701 6.613 1.00 85.62 464 CYS A O 1
ATOM 3742 N N . ARG A 1 465 ? -5.688 18.986 6.264 1.00 84.38 465 ARG A N 1
ATOM 3743 C CA . ARG A 1 465 ? -5.728 19.578 7.615 1.00 84.38 465 ARG A CA 1
ATOM 3744 C C . ARG A 1 465 ? -6.988 20.403 7.867 1.00 84.38 465 ARG A C 1
ATOM 3746 O O . ARG A 1 465 ? -7.383 20.525 9.028 1.00 84.38 465 ARG A O 1
ATOM 3753 N N . GLY A 1 466 ? -7.648 20.908 6.824 1.00 83.44 466 GLY A N 1
ATOM 3754 C CA . GLY A 1 466 ? -8.965 21.537 6.939 1.00 83.44 466 GLY A CA 1
ATOM 3755 C C . GLY A 1 466 ? -9.987 20.599 7.585 1.00 83.44 466 GLY A C 1
ATOM 3756 O O . GLY A 1 466 ? -10.624 20.974 8.569 1.00 83.44 466 GLY A O 1
ATOM 3757 N N . ILE A 1 467 ? -10.043 19.345 7.128 1.00 83.88 467 ILE A N 1
ATOM 3758 C CA . ILE A 1 467 ? -10.925 18.294 7.663 1.00 83.88 467 ILE A CA 1
ATOM 3759 C C . ILE A 1 467 ? -10.610 18.040 9.141 1.00 83.88 467 ILE A C 1
ATOM 3761 O O . ILE A 1 467 ? -11.497 18.091 9.995 1.00 83.88 467 ILE A O 1
ATOM 3765 N N . VAL A 1 468 ? -9.323 17.869 9.466 1.00 82.56 468 VAL A N 1
ATOM 3766 C CA . VAL A 1 468 ? -8.853 17.677 10.848 1.00 82.56 468 VAL A CA 1
ATOM 3767 C C . VAL A 1 468 ? -9.279 18.841 11.745 1.00 82.56 468 VAL A C 1
ATOM 3769 O O . VAL A 1 468 ? -9.706 18.630 12.881 1.00 82.56 468 VAL A O 1
ATOM 3772 N N . SER A 1 469 ? -9.149 20.076 11.256 1.00 85.50 469 SER A N 1
ATOM 3773 C CA . SER A 1 469 ? -9.494 21.278 12.015 1.00 85.50 469 SER A CA 1
ATOM 3774 C C . SER A 1 469 ? -10.997 21.382 12.285 1.00 85.50 469 SER A C 1
ATOM 3776 O O . SER A 1 469 ? -11.392 21.711 13.406 1.00 85.50 469 SER A O 1
ATOM 3778 N N . THR A 1 470 ? -11.828 21.014 11.306 1.00 86.06 470 THR A N 1
ATOM 3779 C CA . THR A 1 470 ? -13.287 20.991 11.437 1.00 86.06 470 THR A CA 1
ATOM 3780 C C . THR A 1 470 ? -13.723 19.929 12.442 1.00 86.06 470 THR A C 1
ATOM 3782 O O . THR A 1 470 ? -14.469 20.251 13.369 1.00 86.06 470 THR A O 1
ATOM 3785 N N . LEU A 1 471 ? -13.196 18.703 12.344 1.00 83.38 471 LEU A N 1
ATOM 3786 C CA . LEU A 1 471 ? -13.529 17.612 13.272 1.00 83.38 471 LEU A CA 1
ATOM 3787 C C . LEU A 1 471 ? -13.083 17.897 14.715 1.00 83.38 471 LEU A C 1
ATOM 3789 O O . LEU A 1 471 ? -13.726 17.458 15.663 1.00 83.38 471 LEU A O 1
ATOM 3793 N N . LYS A 1 472 ? -12.009 18.673 14.900 1.00 81.06 472 LYS A N 1
ATOM 3794 C CA . LYS A 1 472 ? -11.531 19.114 16.224 1.00 81.06 472 LYS A CA 1
ATOM 3795 C C . LYS A 1 472 ? -12.205 20.391 16.730 1.00 81.06 472 LYS A C 1
ATOM 3797 O O . LYS A 1 472 ? -11.878 20.858 17.825 1.00 81.06 472 LYS A O 1
ATOM 3802 N N . SER A 1 473 ? -13.104 20.994 15.955 1.00 84.88 473 SER A N 1
ATOM 3803 C CA . SER A 1 473 ? -13.803 22.202 16.383 1.00 84.88 473 SER A CA 1
ATOM 3804 C C . SER A 1 473 ? -14.707 21.900 17.580 1.00 84.88 473 SER A C 1
ATOM 3806 O O . SER A 1 473 ? -15.319 20.837 17.672 1.00 84.88 473 SER A O 1
ATOM 3808 N N . LYS A 1 474 ? -14.828 22.858 18.509 1.00 80.38 474 LYS A N 1
ATOM 3809 C CA . LYS A 1 474 ? -15.693 22.696 19.692 1.00 80.38 474 LYS A CA 1
ATOM 3810 C C . LYS A 1 474 ? -17.134 22.360 19.307 1.00 80.38 474 LYS A C 1
ATOM 3812 O O . LYS A 1 474 ? -17.764 21.565 19.990 1.00 80.38 474 LYS A O 1
ATOM 3817 N N . THR A 1 475 ? -17.622 22.947 18.215 1.00 80.69 475 THR A N 1
ATOM 3818 C CA . THR A 1 475 ? -18.966 22.706 17.688 1.00 80.69 475 THR A CA 1
ATOM 3819 C C . THR A 1 475 ? -19.155 21.255 17.264 1.00 80.69 475 THR A C 1
ATOM 3821 O O . THR A 1 475 ? -20.175 20.666 17.586 1.00 80.69 475 THR A O 1
ATOM 3824 N N . VAL A 1 476 ? -18.189 20.641 16.578 1.00 80.50 476 VAL A N 1
ATOM 3825 C CA . VAL A 1 476 ? -18.309 19.231 16.172 1.00 80.50 476 VAL A CA 1
ATOM 3826 C C . VAL A 1 476 ? -18.162 18.304 17.380 1.00 80.50 476 VAL A C 1
ATOM 3828 O O . VAL A 1 476 ? -18.984 17.412 17.570 1.00 80.50 476 VAL A O 1
ATOM 3831 N N . LEU A 1 477 ? -17.208 18.584 18.274 1.00 80.81 477 LEU A N 1
ATOM 3832 C CA . LEU A 1 477 ? -16.994 17.786 19.487 1.00 80.81 477 LEU A CA 1
ATOM 3833 C C . LEU A 1 477 ? -18.237 17.715 20.388 1.00 80.81 477 LEU A C 1
ATOM 3835 O O . LEU A 1 477 ? -18.488 16.680 20.999 1.00 80.81 477 LEU A O 1
ATOM 3839 N N . THR A 1 478 ? -19.064 18.767 20.450 1.00 82.69 478 THR A N 1
ATOM 3840 C CA . THR A 1 478 ? -20.313 18.708 21.231 1.00 82.69 478 THR A CA 1
ATOM 3841 C C . THR A 1 478 ? -21.323 17.690 20.697 1.00 82.69 478 THR A C 1
ATOM 3843 O O . THR A 1 478 ? -22.135 17.201 21.481 1.00 82.69 478 THR A O 1
ATOM 3846 N N . HIS A 1 479 ? -21.251 17.330 19.410 1.00 84.75 479 HIS A N 1
ATOM 3847 C CA . HIS A 1 479 ? -22.126 16.334 18.785 1.00 84.75 479 HIS A CA 1
ATOM 3848 C C . HIS A 1 479 ? -21.600 14.902 18.938 1.00 84.75 479 HIS A C 1
ATOM 3850 O O . HIS A 1 479 ? -22.382 13.965 18.846 1.00 84.75 479 HIS A O 1
ATOM 3856 N N . PHE A 1 480 ? -20.323 14.687 19.285 1.00 85.31 480 PHE A N 1
ATOM 3857 C CA . PHE A 1 480 ? -19.767 13.332 19.472 1.00 85.31 480 PHE A CA 1
ATOM 3858 C C . PHE A 1 480 ? -20.464 12.542 20.589 1.00 85.31 480 PHE A C 1
ATOM 3860 O O . PHE A 1 480 ? -20.510 11.316 20.556 1.00 85.31 480 PHE A O 1
ATOM 3867 N N . LYS A 1 481 ? -21.102 13.234 21.540 1.00 82.56 481 LYS A N 1
ATOM 3868 C CA . LYS A 1 481 ? -21.967 12.606 22.552 1.00 82.56 481 LYS A CA 1
ATOM 3869 C C . LYS A 1 481 ? -23.196 11.910 21.955 1.00 82.56 481 LYS A C 1
ATOM 3871 O O . LYS A 1 481 ? -23.753 11.013 22.587 1.00 82.56 481 LYS A O 1
ATOM 3876 N N . LEU A 1 482 ? -23.643 12.323 20.769 1.00 85.88 482 LEU A N 1
ATOM 3877 C CA . LEU A 1 482 ? -24.753 11.693 20.050 1.00 85.88 482 LEU A CA 1
ATOM 3878 C C . LEU A 1 482 ? -24.318 10.356 19.433 1.00 85.88 482 LEU A C 1
ATOM 3880 O O . LEU A 1 482 ? -25.078 9.393 19.508 1.00 85.88 482 LEU A O 1
ATOM 3884 N N . ALA A 1 483 ? -23.066 10.277 18.976 1.00 85.38 483 ALA A N 1
ATOM 3885 C CA . ALA A 1 483 ? -22.422 9.090 18.410 1.00 85.38 483 ALA A CA 1
ATOM 3886 C C . ALA A 1 483 ? -21.865 8.087 19.434 1.00 85.38 483 ALA A C 1
ATOM 3888 O O . ALA A 1 483 ? -21.254 7.091 19.054 1.00 85.38 483 ALA A O 1
ATOM 3889 N N . HIS A 1 484 ? -22.061 8.310 20.735 1.00 82.50 484 HIS A N 1
ATOM 3890 C CA . HIS A 1 484 ? -21.566 7.384 21.751 1.00 82.50 484 HIS A CA 1
ATOM 3891 C C . HIS A 1 484 ? -22.307 6.027 21.656 1.00 82.50 484 HIS A C 1
ATOM 3893 O O . HIS A 1 484 ? -23.533 6.004 21.812 1.00 82.50 484 HIS A O 1
ATOM 3899 N N . PRO A 1 485 ? -21.617 4.883 21.457 1.00 78.75 485 PRO A N 1
ATOM 3900 C CA . PRO A 1 485 ? -22.270 3.598 21.167 1.00 78.75 485 PRO A CA 1
ATOM 3901 C C . PRO A 1 485 ? -22.814 2.862 22.407 1.00 78.75 485 PRO A C 1
ATOM 3903 O O . PRO A 1 485 ? -23.219 1.699 22.325 1.00 78.75 485 PRO A O 1
ATOM 3906 N N . THR A 1 486 ? -22.850 3.507 23.578 1.00 75.06 486 THR A N 1
ATOM 3907 C CA . THR A 1 486 ? -23.424 2.893 24.789 1.00 75.06 486 THR A CA 1
ATOM 3908 C C . THR A 1 486 ? -24.910 2.615 24.629 1.00 75.06 486 THR A C 1
ATOM 3910 O O . THR A 1 486 ? -25.606 3.216 23.812 1.00 75.06 486 THR A O 1
ATOM 3913 N N . ASP A 1 487 ? -25.395 1.669 25.432 1.00 74.56 487 ASP A N 1
ATOM 3914 C CA . ASP A 1 487 ? -26.804 1.278 25.498 1.00 74.56 487 ASP A CA 1
ATOM 3915 C C . ASP A 1 487 ? -27.378 0.758 24.175 1.00 74.56 487 ASP A C 1
ATOM 3917 O O . ASP A 1 487 ? -28.587 0.796 23.962 1.00 74.56 487 ASP A O 1
ATOM 3921 N N . LYS A 1 488 ? -26.517 0.218 23.296 1.00 78.31 488 LYS A N 1
ATOM 3922 C CA . LYS A 1 488 ? -26.921 -0.365 22.005 1.00 78.31 488 LYS A CA 1
ATOM 3923 C C . LYS A 1 488 ? -27.623 0.651 21.094 1.00 78.31 488 LYS A C 1
ATOM 3925 O O . LYS A 1 488 ? -28.485 0.272 20.305 1.00 78.31 488 LYS A O 1
ATOM 3930 N N . ARG A 1 489 ? -27.235 1.928 21.190 1.00 84.00 489 ARG A N 1
ATOM 3931 C CA . ARG A 1 489 ? -27.838 3.067 20.476 1.00 84.00 489 ARG A CA 1
ATOM 3932 C C . ARG A 1 489 ? -27.953 2.873 18.961 1.00 84.00 489 ARG A C 1
ATOM 3934 O O . ARG A 1 489 ? -28.939 3.306 18.374 1.00 84.00 489 ARG A O 1
ATOM 3941 N N . PHE A 1 490 ? -26.966 2.213 18.367 1.00 86.75 490 PHE A N 1
ATOM 3942 C CA . PHE A 1 490 ? -26.883 1.940 16.932 1.00 86.75 490 PHE A CA 1
ATOM 3943 C C . PHE A 1 490 ? -27.067 0.449 16.608 1.00 86.75 490 PHE A C 1
ATOM 3945 O O . PHE A 1 490 ? -26.705 -0.013 15.533 1.00 86.75 490 PHE A O 1
ATOM 3952 N N . SER A 1 491 ? -27.604 -0.343 17.544 1.00 83.62 491 SER A N 1
ATOM 3953 C CA . SER A 1 491 ? -27.840 -1.766 17.302 1.00 83.62 491 SER A CA 1
ATOM 3954 C C . SER A 1 491 ? -28.930 -1.951 16.250 1.00 83.62 491 SER A C 1
ATOM 3956 O O . SER A 1 491 ? -30.068 -1.529 16.451 1.00 83.62 491 SER A O 1
ATOM 3958 N N . TYR A 1 492 ? -28.580 -2.633 15.159 1.00 85.44 492 TYR A N 1
ATOM 3959 C CA . TYR A 1 492 ? -29.430 -2.785 13.981 1.00 85.44 492 TYR A CA 1
ATOM 3960 C C . TYR A 1 492 ? -29.743 -4.276 13.711 1.00 85.44 492 TYR A C 1
ATOM 3962 O O . TYR A 1 492 ? -29.101 -4.907 12.875 1.00 85.44 492 TYR A O 1
ATOM 3970 N N . PRO A 1 493 ? -30.690 -4.897 14.451 1.00 84.12 493 PRO A N 1
ATOM 3971 C CA . PRO A 1 493 ? -30.885 -6.352 14.460 1.00 84.12 493 PRO A CA 1
ATOM 3972 C C . PRO A 1 493 ? -31.671 -6.862 13.237 1.00 84.12 493 PRO A C 1
ATOM 3974 O O . PRO A 1 493 ? -32.814 -7.317 13.359 1.00 84.12 493 PRO A O 1
ATOM 3977 N N . THR A 1 494 ? -31.078 -6.771 12.049 1.00 84.62 494 THR A N 1
ATOM 3978 C CA . THR A 1 494 ? -31.688 -7.189 10.770 1.00 84.62 494 THR A CA 1
ATOM 3979 C C . THR A 1 494 ? -31.855 -8.701 10.654 1.00 84.62 494 THR A C 1
ATOM 3981 O O . THR A 1 494 ? -32.801 -9.178 10.028 1.00 84.62 494 THR A O 1
ATOM 3984 N N . GLU A 1 495 ? -30.987 -9.455 11.321 1.00 85.12 495 GLU A N 1
ATOM 3985 C CA . GLU A 1 495 ? -30.995 -10.912 11.415 1.00 85.12 495 GLU A CA 1
ATOM 3986 C C . GLU A 1 495 ? -32.145 -11.461 12.275 1.00 85.12 495 GLU A C 1
ATOM 3988 O O . GLU A 1 495 ? -32.455 -12.655 12.235 1.00 85.12 495 GLU A O 1
ATOM 3993 N N . LYS A 1 496 ? -32.807 -10.605 13.064 1.00 84.88 496 LYS A N 1
ATOM 3994 C CA . LYS A 1 496 ? -33.929 -11.006 13.918 1.00 84.88 496 LYS A CA 1
ATOM 3995 C C . LYS A 1 496 ? -35.257 -10.871 13.188 1.00 84.88 496 LYS A C 1
ATOM 3997 O O . LYS A 1 496 ? -35.474 -10.000 12.349 1.00 84.88 496 LYS A O 1
ATOM 4002 N N . ARG A 1 497 ? -36.214 -11.723 13.567 1.00 86.69 497 ARG A N 1
ATOM 4003 C CA . ARG A 1 497 ? -37.587 -11.637 13.060 1.00 86.69 497 ARG A CA 1
ATOM 4004 C C . ARG A 1 497 ? -38.161 -10.251 13.357 1.00 86.69 497 ARG A C 1
ATOM 4006 O O . ARG A 1 497 ? -38.169 -9.833 14.512 1.00 86.69 497 ARG A O 1
ATOM 4013 N N . ARG A 1 498 ? -38.736 -9.611 12.334 1.00 88.44 498 ARG A N 1
ATOM 4014 C CA . ARG A 1 498 ? -39.469 -8.346 12.475 1.00 88.44 498 ARG A CA 1
ATOM 4015 C C . ARG A 1 498 ? -40.659 -8.523 13.426 1.00 88.44 498 ARG A C 1
ATOM 4017 O O . ARG A 1 498 ? -41.659 -9.164 13.106 1.00 88.44 498 ARG A O 1
ATOM 4024 N N . THR A 1 499 ? -40.513 -7.946 14.605 1.00 92.25 499 THR A N 1
ATOM 4025 C CA . THR A 1 499 ? -41.486 -7.755 15.682 1.00 92.25 499 THR A CA 1
ATOM 4026 C C . THR A 1 499 ? -41.627 -6.252 15.916 1.00 92.25 499 THR A C 1
ATOM 4028 O O . THR A 1 499 ? -40.821 -5.468 15.419 1.00 92.25 499 THR A O 1
ATOM 4031 N N . LYS A 1 500 ? -42.635 -5.819 16.680 1.00 90.62 500 LYS A N 1
ATOM 4032 C CA . LYS A 1 500 ? -42.783 -4.395 17.019 1.00 90.62 500 LYS A CA 1
ATOM 4033 C C . LYS A 1 500 ? -41.504 -3.830 17.656 1.00 90.62 500 LYS A C 1
ATOM 4035 O O . LYS A 1 500 ? -41.018 -2.794 17.227 1.00 90.62 500 LYS A O 1
ATOM 4040 N N . GLU A 1 501 ? -40.935 -4.576 18.599 1.00 88.88 501 GLU A N 1
ATOM 4041 C CA . GLU A 1 501 ? -39.716 -4.211 19.328 1.00 88.88 501 GLU A CA 1
ATOM 4042 C C . GLU A 1 501 ? -38.488 -4.101 18.415 1.00 88.88 501 GLU A C 1
ATOM 4044 O O . GLU A 1 501 ? -37.733 -3.141 18.507 1.00 88.88 501 GLU A O 1
ATOM 4049 N N . THR A 1 502 ? -38.284 -5.058 17.503 1.00 88.19 502 THR A N 1
ATOM 4050 C CA . THR A 1 502 ? -37.136 -5.009 16.578 1.00 88.19 502 THR A CA 1
ATOM 4051 C C . THR A 1 502 ? -37.298 -3.908 15.536 1.00 88.19 502 THR A C 1
ATOM 4053 O O . THR A 1 502 ? -36.324 -3.241 15.222 1.00 88.19 502 THR A O 1
ATOM 4056 N N . VAL A 1 503 ? -38.516 -3.649 15.048 1.00 89.81 503 VAL A N 1
ATOM 4057 C CA . VAL A 1 503 ? -38.780 -2.529 14.129 1.00 89.81 503 VAL A CA 1
ATOM 4058 C C . VAL A 1 503 ? -38.578 -1.175 14.816 1.00 89.81 503 VAL A C 1
ATOM 4060 O O . VAL A 1 503 ? -38.036 -0.261 14.201 1.00 89.81 503 VAL A O 1
ATOM 4063 N N . GLU A 1 504 ? -38.985 -1.034 16.078 1.00 91.62 504 GLU A N 1
ATOM 4064 C CA . GLU A 1 504 ? -38.707 0.171 16.871 1.00 91.62 504 GLU A CA 1
ATOM 4065 C C . GLU A 1 504 ? -37.202 0.357 17.104 1.00 91.62 504 GLU A C 1
ATOM 4067 O O . GLU A 1 504 ? -36.719 1.477 16.974 1.00 91.62 504 GLU A O 1
ATOM 4072 N N . ALA A 1 505 ? -36.449 -0.721 17.350 1.00 88.56 505 ALA A N 1
ATOM 4073 C CA . ALA A 1 505 ? -34.993 -0.654 17.474 1.00 88.56 505 ALA A CA 1
ATOM 4074 C C . ALA A 1 505 ? -34.305 -0.186 16.177 1.00 88.56 505 ALA A C 1
ATOM 4076 O O . ALA A 1 505 ? -33.452 0.694 16.245 1.00 88.56 505 ALA A O 1
ATOM 4077 N N . LEU A 1 506 ? -34.713 -0.705 15.007 1.00 89.44 506 LEU A N 1
ATOM 4078 C CA . LEU A 1 506 ? -34.178 -0.269 13.705 1.00 89.44 506 LEU A CA 1
ATOM 4079 C C . LEU A 1 506 ? -34.435 1.228 13.469 1.00 89.44 506 LEU A C 1
ATOM 4081 O O . LEU A 1 506 ? -33.504 1.980 13.203 1.00 89.44 506 LEU A O 1
ATOM 4085 N N . ARG A 1 507 ? -35.683 1.679 13.667 1.00 91.06 507 ARG A N 1
ATOM 4086 C CA . ARG A 1 507 ? -36.060 3.097 13.513 1.00 91.06 507 ARG A CA 1
ATOM 4087 C C . ARG A 1 507 ? -35.334 4.010 14.490 1.00 91.06 507 ARG A C 1
ATOM 4089 O O . ARG A 1 507 ? -35.021 5.145 14.152 1.00 91.06 507 ARG A O 1
ATOM 4096 N N . GLN A 1 508 ? -35.117 3.546 15.720 1.00 91.25 508 GLN A N 1
ATOM 4097 C CA . GLN A 1 508 ? -34.410 4.331 16.720 1.00 91.25 508 GLN A CA 1
ATOM 4098 C C . GLN A 1 508 ? -32.927 4.458 16.371 1.00 91.25 508 GLN A C 1
ATOM 4100 O O . GLN A 1 508 ? -32.377 5.538 16.546 1.00 91.25 508 GLN A O 1
ATOM 4105 N N . ALA A 1 509 ? -32.295 3.392 15.872 1.00 90.50 509 ALA A N 1
ATOM 4106 C CA . ALA A 1 509 ? -30.917 3.441 15.395 1.00 90.50 509 ALA A CA 1
ATOM 4107 C C . ALA A 1 509 ? -30.766 4.439 14.233 1.00 90.50 509 ALA A C 1
ATOM 4109 O O . ALA A 1 509 ? -29.921 5.326 14.324 1.00 90.50 509 ALA A O 1
ATOM 4110 N N . GLU A 1 510 ? -31.659 4.377 13.237 1.00 91.44 510 GLU A N 1
ATOM 4111 C CA . GLU A 1 510 ? -31.718 5.330 12.114 1.00 91.44 510 GLU A CA 1
ATOM 4112 C C . GLU A 1 510 ? -31.884 6.775 12.613 1.00 91.44 510 GLU A C 1
ATOM 4114 O O . GLU A 1 510 ? -31.071 7.638 12.301 1.00 91.44 510 GLU A O 1
ATOM 4119 N N . ALA A 1 511 ? -32.860 7.029 13.492 1.00 91.44 511 ALA A N 1
ATOM 4120 C CA . ALA A 1 511 ? -33.092 8.363 14.049 1.00 91.44 511 ALA A CA 1
ATOM 4121 C C . ALA A 1 511 ? -31.918 8.888 14.898 1.00 91.44 511 ALA A C 1
ATOM 4123 O O . ALA A 1 511 ? -31.718 10.098 14.995 1.00 91.44 511 ALA A O 1
ATOM 4124 N N . ASN A 1 512 ? -31.160 7.998 15.547 1.00 91.62 512 ASN A N 1
ATOM 4125 C CA . ASN A 1 512 ? -29.971 8.377 16.307 1.00 91.62 512 ASN A CA 1
ATOM 4126 C C . ASN A 1 512 ? -28.815 8.766 15.383 1.00 91.62 512 ASN A C 1
ATOM 4128 O O . ASN A 1 512 ? -28.075 9.684 15.730 1.00 91.62 512 ASN A O 1
ATOM 4132 N N . LEU A 1 513 ? -28.660 8.070 14.251 1.00 91.06 513 LEU A N 1
ATOM 4133 C CA . LEU A 1 513 ? -27.653 8.399 13.246 1.00 91.06 513 LEU A CA 1
ATOM 4134 C C . LEU A 1 513 ? -28.012 9.699 12.521 1.00 91.06 513 LEU A C 1
ATOM 4136 O O . LEU A 1 513 ? -27.154 10.557 12.410 1.00 91.06 513 LEU A O 1
ATOM 4140 N N . ASP A 1 514 ? -29.280 9.901 12.150 1.00 90.88 514 ASP A N 1
ATOM 4141 C CA . ASP A 1 514 ? -29.761 11.152 11.539 1.00 90.88 514 ASP A CA 1
ATOM 4142 C C . ASP A 1 514 ? -29.573 12.382 12.444 1.00 90.88 514 ASP A C 1
ATOM 4144 O O . ASP A 1 514 ? -29.442 13.512 11.970 1.00 90.88 514 ASP A O 1
ATOM 4148 N N . ALA A 1 515 ? -29.638 12.183 13.764 1.00 89.56 515 ALA A N 1
ATOM 4149 C CA . ALA A 1 515 ? -29.453 13.249 14.741 1.00 89.56 515 ALA A CA 1
ATOM 4150 C C . ALA A 1 515 ? -27.978 13.615 14.968 1.00 89.56 515 ALA A C 1
ATOM 4152 O O . ALA A 1 515 ? -27.712 14.725 15.440 1.00 89.56 515 ALA A O 1
ATOM 4153 N N . PHE A 1 516 ? -27.059 12.677 14.719 1.00 87.81 516 PHE A N 1
ATOM 4154 C CA . PHE A 1 516 ? -25.616 12.870 14.839 1.00 87.81 516 PHE A CA 1
ATOM 4155 C C . PHE A 1 516 ? -25.060 13.562 13.592 1.00 87.81 516 PHE A C 1
ATOM 4157 O O . PHE A 1 516 ? -24.291 14.535 13.785 1.0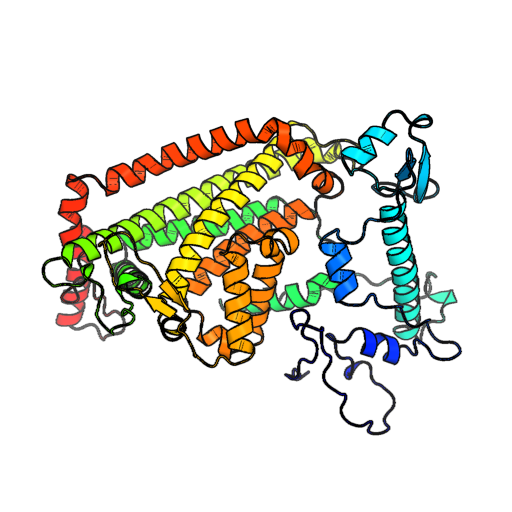0 87.81 516 PHE A O 1
#

Secondary structure (DSSP, 8-state):
-PPP----B-TTSSS-PBPPPPPP-SSPPPGGG--TT-HHHHHHHTTTTSTTSPPPP-PPPHHHHHHHHTT-SPPP--TTEEE--TT--GGGTT-EEETTT-TTHHHHHHTTSSB-HHHHHHHHHHHHHHHHHHHHHHHHHTTTS-GGGTTSTTSPPPPPP-------S-TTHHHHHHHHHHHHTTTSPPPPP-HHHHHHHHHHHHHHHHHHHHHHHH-HHHHHHHHHHHHHT-GGGS-BTTSPPPGGGSTTTHHHHHHHHHHHHHHHHHHHHHHHHHHHHHHHHHHHHHHHHGGG--TTSPPPHHHHHHHHHHHHHHHHHHHHHHHHHHHHHHHSTTTGGGEEEPPPSSSS---EEEPTT----HHHHHHHHHHHHHHS--HHHHHH-HHHHHHHHHHHHHH-HHHHTTS-HHHHHHHHHHHHHHHHHHHHHTSTTGGGGHHHHHHTTHHHHHHHHHHHHHHHHHHHHHHTSHHHHHHTTTS--GGGTT---TTS---HHHHHHHHHHHHHHHH-

Organism: NCBI:txid113614

pLDDT: mean 79.15, std 17.5, range [21.08, 97.81]